Protein AF-A0A0D2GL26-F1 (afdb_monomer_lite)

Secondary structure (DSSP, 8-state):
-HHHHHT-GGGGGTS---HHHHHHHTT-HHHHHHHHHH-GGGGG-B-TT--BHHHHTTT-HHHHHHHHHTTGGGGTT---TTS--HHHHHHHH-HHHHHHHHHTT----HHHHHHHHHHHHHHT--HHHHHHHHHHHHHHHHHHHHHHHHHS-GGG-GGGG-TTS---TTHHHHHHHHHHTTPPPPGGGPPPSS---GGG-TT--HHHHHHHHTTT---TT---TTS--TTTSGGGSPSSHHHHHHHHHHHHTT--TTPBPPPP-TTT-S-TTTEE--TT-BHHHHHHHHHHHHHHHTTTGGG-TT-HHHHTTHHHHHHHHH---------TTSSSS--HHHHHT-SS-TTT-THHHHHHHHHHHHH-TTTHHHHHHHHHHHHHHHHTTPPP-STTT--GGGTTT---GGGSSSTT-EE-HHHHHHHHHHTHHHHHHHHHHHHHHHHHHS-TT----HHHHIIIIIHHHHHHHHHHHHHHHHHHHHHHHHTT------TT-GGGTTSSSTTTTTT----SSHHHHS--S--TTHHHHHHHHHHHHHHHHHHHHHHS-HHHHHHHHHHHHHHTT--S---HHHHHHHHHHHHHTT-

Organism: NCBI:txid1442368

Sequence (595 aa):
MVNKLVGCPQWYHVLENGPLGQAILRRNPEEAIRLLQQKPSIIGELNDWGHSLVHLSIDWPLGLVILLKYGASSLINVEDNNGARPMKLAMQLSEIAAMILIAAGSGLDDDALEDFMLCDRFKGGSQELFVVAVEGLVYRRKQLQQIAVSHLPLYKLSFAADALKVLDEQAVEVSTALEESGIRIPGALSTPKRQTTIYHSLRVRAGLAQKFFNNDFEDIDGRDYRGYTPLMGIYRWCSGPLTLQYAQWLYDRGASLLCQFPTCTNSNCEETDEHQRPTALRAIHTAAFMLGRTLFDFRWNVLDLNSTCATDCFELLSTIVSSNVSDGCSCACSSQGCIPVLNLLSNPSPVNGHHSSYWFLRWLDLYFPYDFPRLFLKVLRLYTFQSLGLTHTCCRNGCLRYAGRCHDPSQKPCPFSIPVDDEIQEIQDEERHLISLLETLMVEFTEQWLWPTSDWKVDEFMSKVWRPRLRQIRQERVQMFVGDQAQMRYMGVELHSDGEDSLTKDRDEDDRYAQYEPNTWEDFYWREQPPPNAAAENAARKIQSESDLREIRVFFTDVEVAEILKAAARENGIEDYDAWFSIIEKLDARQNEGV

Structure (mmCIF, N/CA/C/O backbone):
data_AF-A0A0D2GL26-F1
#
_entry.id   AF-A0A0D2GL26-F1
#
loop_
_atom_site.group_PDB
_atom_site.id
_atom_site.type_symbol
_atom_site.label_atom_id
_atom_site.label_alt_id
_atom_site.label_comp_id
_atom_site.label_asym_id
_atom_site.label_entity_id
_atom_site.label_seq_id
_atom_site.pdbx_PDB_ins_code
_atom_site.Cartn_x
_atom_site.Cartn_y
_atom_site.Cartn_z
_atom_site.occupancy
_atom_site.B_iso_or_equiv
_atom_site.auth_seq_id
_atom_site.auth_comp_id
_atom_site.auth_asym_id
_atom_site.auth_atom_id
_atom_site.pdbx_PDB_model_num
ATOM 1 N N . MET A 1 1 ? -26.740 4.331 -1.450 1.00 42.25 1 MET A N 1
ATOM 2 C CA . MET A 1 1 ? -28.132 4.669 -1.066 1.00 42.25 1 MET A CA 1
ATOM 3 C C . MET A 1 1 ? -28.300 4.729 0.452 1.00 42.25 1 MET A C 1
ATOM 5 O O . MET A 1 1 ? -28.944 5.655 0.914 1.00 42.25 1 MET A O 1
ATOM 9 N N . VAL A 1 2 ? -27.655 3.842 1.223 1.00 45.62 2 VAL A N 1
ATOM 10 C CA . VAL A 1 2 ? -27.684 3.829 2.704 1.00 45.62 2 VAL A CA 1
ATOM 11 C C . VAL A 1 2 ? -27.281 5.159 3.357 1.00 45.62 2 VAL A C 1
ATOM 13 O O . VAL A 1 2 ? -28.031 5.659 4.188 1.00 45.62 2 VAL A O 1
ATOM 16 N N . ASN A 1 3 ? -26.211 5.819 2.884 1.00 47.16 3 ASN A N 1
ATOM 17 C CA . ASN A 1 3 ? -25.856 7.179 3.338 1.00 47.16 3 ASN A CA 1
ATOM 18 C C . ASN A 1 3 ? -26.987 8.204 3.149 1.00 47.16 3 ASN A C 1
ATOM 20 O O . ASN A 1 3 ? -27.062 9.180 3.887 1.00 47.16 3 ASN A O 1
ATOM 24 N N . LYS A 1 4 ? -27.881 7.989 2.171 1.00 47.31 4 LYS A N 1
ATOM 25 C CA . LYS A 1 4 ? -29.088 8.807 2.015 1.00 47.31 4 LYS A CA 1
ATOM 26 C C . LYS A 1 4 ? -30.219 8.345 2.929 1.00 47.31 4 LYS A C 1
ATOM 28 O O . LYS A 1 4 ? -30.980 9.198 3.335 1.00 47.31 4 LYS A O 1
ATOM 33 N N . LEU A 1 5 ? -30.343 7.061 3.262 1.00 49.59 5 LEU A N 1
ATOM 34 C CA . LEU A 1 5 ? -31.443 6.536 4.083 1.00 49.59 5 LEU A CA 1
ATOM 35 C C . LEU A 1 5 ? -31.344 6.973 5.547 1.00 49.59 5 LEU A C 1
ATOM 37 O O . LEU A 1 5 ? -32.318 7.497 6.073 1.00 49.59 5 LEU A O 1
ATOM 41 N N . VAL A 1 6 ? -30.164 6.850 6.164 1.00 50.59 6 VAL A N 1
ATOM 42 C CA . VAL A 1 6 ? -29.927 7.337 7.540 1.00 50.59 6 VAL A CA 1
ATOM 43 C C . VAL A 1 6 ? -30.052 8.867 7.602 1.00 50.59 6 VAL A C 1
ATOM 45 O O . VAL A 1 6 ? -30.598 9.427 8.545 1.00 50.59 6 VAL A O 1
ATOM 48 N N . GLY A 1 7 ? -29.625 9.559 6.540 1.00 50.81 7 GLY A N 1
ATOM 49 C CA . GLY A 1 7 ? -29.777 11.010 6.413 1.00 50.81 7 GLY A CA 1
ATOM 50 C C . GLY A 1 7 ? -31.157 11.493 5.944 1.00 50.81 7 GLY A C 1
ATOM 51 O O . GLY A 1 7 ? -31.370 12.700 5.874 1.00 50.81 7 GLY A O 1
ATOM 52 N N . CYS A 1 8 ? -32.089 10.608 5.576 1.00 55.69 8 CYS A N 1
ATOM 53 C CA . CYS A 1 8 ? -33.402 10.988 5.047 1.00 55.69 8 CYS A CA 1
ATOM 54 C C . CYS A 1 8 ? -34.517 10.220 5.771 1.00 55.69 8 CYS A C 1
ATOM 56 O O . CYS A 1 8 ? -35.049 9.251 5.218 1.00 55.69 8 CYS A O 1
ATOM 58 N N . PRO A 1 9 ? -34.944 10.699 6.954 1.00 55.97 9 PRO A N 1
ATOM 59 C CA . PRO A 1 9 ? -36.014 10.093 7.744 1.00 55.97 9 PRO A CA 1
ATOM 60 C C . PRO A 1 9 ? -37.305 9.830 6.961 1.00 55.97 9 PRO A C 1
ATOM 62 O O . PRO A 1 9 ? -38.050 8.908 7.279 1.00 55.97 9 PRO A O 1
ATOM 65 N N . GLN A 1 10 ? -37.562 10.592 5.890 1.00 59.00 10 GLN A N 1
ATOM 66 C CA . GLN A 1 10 ? -38.716 10.377 5.015 1.00 59.00 10 GLN A CA 1
ATOM 67 C C . GLN A 1 10 ? -38.766 8.982 4.362 1.00 59.00 10 GLN A C 1
ATOM 69 O O . GLN A 1 10 ? -39.844 8.540 3.971 1.00 59.00 10 GLN A O 1
ATOM 74 N N . TRP A 1 11 ? -37.641 8.265 4.266 1.00 65.75 11 TRP A N 1
ATOM 75 C CA . TRP A 1 11 ? -37.613 6.902 3.726 1.00 65.75 11 TRP A CA 1
ATOM 76 C C . TRP A 1 11 ? -37.925 5.828 4.771 1.00 65.75 11 TRP A C 1
ATOM 78 O O . TRP A 1 11 ? -38.147 4.680 4.396 1.00 65.75 11 TRP A O 1
ATOM 88 N N . TYR A 1 12 ? -38.016 6.168 6.062 1.00 62.91 12 TYR A N 1
ATOM 89 C CA . TYR A 1 12 ? -38.348 5.194 7.110 1.00 62.91 12 TYR A CA 1
ATOM 90 C C . TYR A 1 12 ? -39.726 4.560 6.918 1.00 62.91 12 TYR A C 1
ATOM 92 O O . TYR A 1 12 ? -39.933 3.426 7.332 1.00 62.91 12 TYR A O 1
ATOM 100 N N . HIS A 1 13 ? -40.647 5.267 6.259 1.00 64.00 13 HIS A N 1
ATOM 101 C CA . HIS A 1 13 ? -41.970 4.753 5.898 1.00 64.00 13 HIS A CA 1
ATOM 102 C C . HIS A 1 13 ? -41.965 3.886 4.634 1.00 64.00 13 HIS A C 1
ATOM 104 O O . HIS A 1 13 ? -42.929 3.169 4.394 1.00 64.00 13 HIS A O 1
ATOM 110 N N . VAL A 1 14 ? -40.921 4.003 3.808 1.00 64.88 14 VAL A N 1
ATOM 111 C CA . VAL A 1 14 ? -40.764 3.228 2.567 1.00 64.88 14 VAL A CA 1
ATOM 112 C C . VAL A 1 14 ? -40.209 1.839 2.871 1.00 64.88 14 VAL A C 1
ATOM 114 O O . VAL A 1 14 ? -40.469 0.901 2.132 1.00 64.88 14 VAL A O 1
ATOM 117 N N . LEU A 1 15 ? -39.462 1.714 3.965 1.00 68.56 15 LEU A N 1
ATOM 118 C CA . LEU A 1 15 ? -38.978 0.444 4.471 1.00 68.56 15 LEU A CA 1
ATOM 119 C C . LEU A 1 15 ? -40.083 -0.316 5.203 1.00 68.56 15 LEU A C 1
ATOM 121 O O . LEU A 1 15 ? -40.599 0.184 6.207 1.00 68.56 15 LEU A O 1
ATOM 125 N N . GLU A 1 16 ? -40.376 -1.549 4.783 1.00 73.44 16 GLU A N 1
ATOM 126 C CA . GLU A 1 16 ? -41.123 -2.499 5.611 1.00 73.44 16 GLU A CA 1
ATOM 127 C C . GLU A 1 16 ? -40.273 -2.916 6.825 1.00 73.44 16 GLU A C 1
ATOM 129 O O . GLU A 1 16 ? -39.661 -3.977 6.861 1.00 73.44 16 GLU A O 1
ATOM 134 N N . ASN A 1 17 ? -40.207 -2.044 7.835 1.00 82.06 17 ASN A N 1
ATOM 135 C CA . ASN A 1 17 ? -39.669 -2.387 9.145 1.00 82.06 17 ASN A CA 1
ATOM 136 C C . ASN A 1 17 ? -40.826 -2.779 10.069 1.00 82.06 17 ASN A C 1
ATOM 138 O O . ASN A 1 17 ? -41.808 -2.040 10.234 1.00 82.06 17 ASN A O 1
ATOM 142 N N . GLY A 1 18 ? -40.673 -3.916 10.725 1.00 89.81 18 GLY A N 1
ATOM 143 C CA . GLY A 1 18 ? -41.473 -4.360 11.846 1.00 89.81 18 GLY A CA 1
ATOM 144 C C . GLY A 1 18 ? -41.349 -3.440 13.066 1.00 89.81 18 GLY A C 1
ATOM 145 O O . GLY A 1 18 ? -40.644 -2.423 13.063 1.00 89.81 18 GLY A O 1
ATOM 146 N N . PRO A 1 19 ? -42.080 -3.759 14.147 1.00 92.38 19 PRO A N 1
ATOM 147 C CA . PRO A 1 19 ? -42.244 -2.859 15.286 1.00 92.38 19 PRO A CA 1
ATOM 148 C C . PRO A 1 19 ? -40.918 -2.522 15.978 1.00 92.38 19 PRO A C 1
ATOM 150 O O . PRO A 1 19 ? -40.750 -1.391 16.433 1.00 92.38 19 PRO A O 1
ATOM 153 N N . LEU A 1 20 ? -39.966 -3.464 16.029 1.00 94.38 20 LEU A N 1
ATOM 154 C CA . LEU A 1 20 ? -38.659 -3.201 16.626 1.00 94.38 20 LEU A CA 1
ATOM 155 C C . LEU A 1 20 ? -37.812 -2.293 15.734 1.00 94.38 20 LEU A C 1
ATOM 157 O O . LEU A 1 20 ? -37.285 -1.305 16.235 1.00 94.38 20 LEU A O 1
ATOM 161 N N . GLY A 1 21 ? -37.747 -2.548 14.424 1.00 92.69 21 GLY A N 1
ATOM 162 C CA . GLY A 1 21 ? -37.055 -1.653 13.493 1.00 92.69 21 GLY A CA 1
ATOM 163 C C . GLY A 1 21 ? -37.595 -0.220 13.560 1.00 92.69 21 GLY A C 1
ATOM 164 O O . GLY A 1 21 ? -36.824 0.734 13.600 1.00 92.69 21 GLY A O 1
ATOM 165 N N . GLN A 1 22 ? -38.914 -0.047 13.699 1.00 91.44 22 GLN A N 1
ATOM 166 C CA . GLN A 1 22 ? -39.513 1.277 13.909 1.00 91.44 22 GLN A CA 1
ATOM 167 C C . GLN A 1 22 ? -39.118 1.920 15.245 1.00 91.44 22 GLN A C 1
ATOM 169 O O . GLN A 1 22 ? -38.914 3.132 15.290 1.00 91.44 22 GLN A O 1
ATOM 174 N N . ALA A 1 23 ? -39.022 1.147 16.331 1.00 94.12 23 ALA A N 1
ATOM 175 C CA . ALA A 1 23 ? -38.566 1.656 17.625 1.00 94.12 23 ALA A CA 1
ATOM 176 C C . ALA A 1 23 ? -37.093 2.098 17.575 1.00 94.12 23 ALA A C 1
ATOM 178 O O . ALA A 1 23 ? -36.767 3.166 18.096 1.00 94.12 23 ALA A O 1
ATOM 179 N N . ILE A 1 24 ? -36.242 1.331 16.880 1.00 94.25 24 ILE A N 1
ATOM 180 C CA . ILE A 1 24 ? -34.835 1.669 16.628 1.00 94.25 24 ILE A CA 1
ATOM 181 C C . ILE A 1 24 ? -34.717 2.975 15.836 1.00 94.25 24 ILE A C 1
ATOM 183 O O . ILE A 1 24 ? -34.053 3.906 16.281 1.00 94.25 24 ILE A O 1
ATOM 187 N N . LEU A 1 25 ? -35.434 3.099 14.716 1.00 91.12 25 LEU A N 1
ATOM 188 C CA . LEU A 1 25 ? -35.399 4.307 13.879 1.00 91.12 25 LEU A CA 1
ATOM 189 C C . LEU A 1 25 ? -35.959 5.552 14.584 1.00 91.12 25 LEU A C 1
ATOM 191 O O . LEU A 1 25 ? -35.587 6.677 14.257 1.00 91.12 25 LEU A O 1
ATOM 195 N N . ARG A 1 26 ? -36.853 5.364 15.561 1.00 93.06 26 ARG A N 1
ATOM 196 C CA . ARG A 1 26 ? -37.366 6.437 16.429 1.00 93.06 26 ARG A CA 1
ATOM 197 C C . ARG A 1 26 ? -36.459 6.737 17.625 1.00 93.06 26 ARG A C 1
ATOM 199 O O . ARG A 1 26 ? -36.793 7.647 18.378 1.00 93.06 26 ARG A O 1
ATOM 206 N N . ARG A 1 27 ? -35.365 5.986 17.810 1.00 94.94 27 ARG A N 1
ATOM 207 C CA . ARG A 1 27 ? -34.438 6.083 18.948 1.00 94.94 27 ARG A CA 1
ATOM 208 C C . ARG A 1 27 ? -35.163 6.046 20.297 1.00 94.94 27 ARG A C 1
ATOM 210 O O . ARG A 1 27 ? -34.939 6.888 21.159 1.00 94.94 27 ARG A O 1
ATOM 217 N N . ASN A 1 28 ? -36.098 5.104 20.451 1.00 96.25 28 ASN A N 1
ATOM 218 C CA . ASN A 1 28 ? -36.867 4.925 21.686 1.00 96.25 28 ASN A CA 1
ATOM 219 C C . ASN A 1 28 ? -36.341 3.699 22.459 1.00 96.25 28 ASN A C 1
ATOM 221 O O . ASN A 1 28 ? -36.724 2.568 22.130 1.00 96.25 28 ASN A O 1
ATOM 225 N N . PRO A 1 29 ? -35.451 3.894 23.450 1.00 97.06 29 PRO A N 1
ATOM 226 C CA . PRO A 1 29 ? -34.808 2.790 24.153 1.00 97.06 29 PRO A CA 1
ATOM 227 C C . PRO A 1 29 ? -35.799 1.978 24.989 1.00 97.06 29 PRO A C 1
ATOM 229 O O . PRO A 1 29 ? -35.725 0.749 24.978 1.00 97.06 29 PRO A O 1
ATOM 232 N N . GLU A 1 30 ? -36.765 2.613 25.657 1.00 97.38 30 GLU A N 1
ATOM 233 C CA . GLU A 1 30 ? -37.755 1.915 26.482 1.00 97.38 30 GLU A CA 1
ATOM 234 C C . GLU A 1 30 ? -38.644 0.997 25.643 1.00 97.38 30 GLU A C 1
ATOM 236 O O . GLU A 1 30 ? -38.887 -0.151 26.020 1.00 97.38 30 GLU A O 1
ATOM 241 N N . GLU A 1 31 ? -39.108 1.477 24.488 1.00 97.25 31 GLU A N 1
ATOM 242 C CA . GLU A 1 31 ? -39.944 0.693 23.582 1.00 97.25 31 GLU A CA 1
ATOM 243 C C . GLU A 1 31 ? -39.157 -0.455 22.946 1.00 97.25 31 GLU A C 1
ATOM 245 O O . GLU A 1 31 ? -39.657 -1.581 22.891 1.00 97.25 31 GLU A O 1
ATOM 250 N N . ALA A 1 32 ? -37.914 -0.209 22.520 1.00 96.62 32 ALA A N 1
ATOM 251 C CA . ALA A 1 32 ? -37.044 -1.255 21.991 1.00 96.62 32 ALA A CA 1
ATOM 252 C C . ALA A 1 32 ? -36.803 -2.359 23.036 1.00 96.62 32 ALA A C 1
ATOM 254 O O . ALA A 1 32 ? -36.997 -3.541 22.745 1.00 96.62 32 ALA A O 1
ATOM 255 N N . ILE A 1 33 ? -36.470 -1.976 24.274 1.00 97.69 33 ILE A N 1
ATOM 256 C CA . ILE A 1 33 ? -36.286 -2.899 25.402 1.00 97.69 33 ILE A CA 1
ATOM 257 C C . ILE A 1 33 ? -37.571 -3.685 25.676 1.00 97.69 33 ILE A C 1
ATOM 259 O O . ILE A 1 33 ? -37.528 -4.910 25.794 1.00 97.69 33 ILE A O 1
ATOM 263 N N . ARG A 1 34 ? -38.724 -3.010 25.740 1.00 97.81 34 ARG A N 1
ATOM 264 C CA . ARG A 1 34 ? -40.022 -3.650 25.985 1.00 97.81 34 ARG A CA 1
ATOM 265 C C . ARG A 1 34 ? -40.340 -4.694 24.915 1.00 97.81 34 ARG A C 1
ATOM 267 O O . ARG A 1 34 ? -40.776 -5.795 25.250 1.00 97.81 34 ARG A O 1
ATOM 274 N N . LEU A 1 35 ? -40.128 -4.367 23.641 1.00 97.31 35 LEU A N 1
ATOM 275 C CA . LEU A 1 35 ? -40.369 -5.280 22.521 1.00 97.31 35 LEU A CA 1
ATOM 276 C C . LEU A 1 35 ? -39.427 -6.491 22.563 1.00 97.31 35 LEU A C 1
ATOM 278 O O . LEU A 1 35 ? -39.894 -7.621 22.417 1.00 97.31 35 LEU A O 1
ATOM 282 N N . LEU A 1 36 ? -38.136 -6.274 22.830 1.00 96.81 36 LEU A N 1
ATOM 283 C CA . LEU A 1 36 ? -37.136 -7.340 22.951 1.00 96.81 36 LEU A CA 1
ATOM 284 C C . LEU A 1 36 ? -37.416 -8.271 24.137 1.00 96.81 36 LEU A C 1
ATOM 286 O O . LEU A 1 36 ? -37.296 -9.484 23.998 1.00 96.81 36 LEU A O 1
ATOM 290 N N . GLN A 1 37 ? -37.860 -7.736 25.276 1.00 96.56 37 GLN A N 1
ATOM 291 C CA . GLN A 1 37 ? -38.263 -8.539 26.436 1.00 96.56 37 GLN A CA 1
ATOM 292 C C . GLN A 1 37 ? -39.526 -9.365 26.167 1.00 96.56 37 GLN A C 1
ATOM 294 O O . GLN A 1 37 ? -39.623 -10.509 26.607 1.00 96.56 37 GLN A O 1
ATOM 299 N N . GLN A 1 38 ? -40.503 -8.797 25.455 1.00 96.38 38 GLN A N 1
ATOM 300 C CA . GLN A 1 38 ? -41.753 -9.492 25.140 1.00 96.38 38 GLN A CA 1
ATOM 301 C C . GLN A 1 38 ? -41.574 -10.567 24.070 1.00 96.38 38 GLN A C 1
ATOM 303 O O . GLN A 1 38 ? -42.213 -11.618 24.140 1.00 96.38 38 GLN A O 1
ATOM 308 N N . LYS A 1 39 ? -40.746 -10.301 23.057 1.00 94.69 39 LYS A N 1
ATOM 309 C CA . LYS A 1 39 ? -40.565 -11.203 21.921 1.00 94.69 39 LYS A CA 1
ATOM 310 C C . LYS A 1 39 ? -39.116 -11.168 21.417 1.00 94.69 39 LYS A C 1
ATOM 312 O O . LYS A 1 39 ? -38.869 -10.594 20.361 1.00 94.69 39 LYS A O 1
ATOM 317 N N . PRO A 1 40 ? -38.172 -11.850 22.091 1.00 93.69 40 PRO A N 1
ATOM 318 C CA . PRO A 1 40 ? -36.756 -11.845 21.706 1.00 93.69 40 PRO A CA 1
ATOM 319 C C . PRO A 1 40 ? -36.493 -12.283 20.256 1.00 93.69 40 PRO A C 1
ATOM 321 O O . PRO A 1 40 ? -35.559 -11.811 19.620 1.00 93.69 40 PRO A O 1
ATOM 324 N N . SER A 1 41 ? -37.349 -13.143 19.690 1.00 92.75 41 SER A N 1
ATOM 325 C CA . SER A 1 41 ? -37.202 -13.646 18.318 1.00 92.75 41 SER A CA 1
ATOM 326 C C . SER A 1 41 ? -37.333 -12.583 17.223 1.00 92.75 41 SER A C 1
ATOM 328 O O . SER A 1 41 ? -36.941 -12.850 16.091 1.00 92.75 41 SER A O 1
ATOM 330 N N . ILE A 1 42 ? -37.848 -11.385 17.528 1.00 94.50 42 ILE A N 1
ATOM 331 C CA . ILE A 1 42 ? -37.905 -10.276 16.557 1.00 94.50 42 ILE A CA 1
ATOM 332 C C . ILE A 1 42 ? -36.525 -9.690 16.241 1.00 94.50 42 ILE A C 1
ATOM 334 O O . ILE A 1 42 ? -36.405 -8.900 15.315 1.00 94.50 42 ILE A O 1
ATOM 338 N N . ILE A 1 43 ? -35.486 -10.053 16.998 1.00 95.12 43 ILE A N 1
ATOM 339 C CA . ILE A 1 43 ? -34.147 -9.493 16.816 1.00 95.12 43 ILE A CA 1
ATOM 340 C C . ILE A 1 43 ? -33.538 -9.833 15.449 1.00 95.12 43 ILE A C 1
ATOM 342 O O . ILE A 1 43 ? -32.779 -9.040 14.906 1.00 95.12 43 ILE A O 1
ATOM 346 N N . GLY A 1 44 ? -33.908 -10.980 14.871 1.00 93.00 44 GLY A N 1
ATOM 347 C CA . GLY A 1 44 ? -33.432 -11.445 13.564 1.00 93.00 44 GLY A CA 1
ATOM 348 C C . GLY A 1 44 ? -34.164 -10.841 12.363 1.00 93.00 44 GLY A C 1
ATOM 349 O O . GLY A 1 44 ? -34.094 -11.403 11.275 1.00 93.00 44 GLY A O 1
ATOM 350 N N . GLU A 1 45 ? -34.918 -9.757 12.553 1.00 90.81 45 GLU A N 1
ATOM 351 C CA . GLU A 1 45 ? -35.636 -9.084 11.474 1.00 90.81 45 GLU A CA 1
ATOM 352 C C . GLU A 1 45 ? -34.663 -8.449 10.466 1.00 90.81 45 GLU A C 1
ATOM 354 O O . GLU A 1 45 ? -33.711 -7.759 10.846 1.00 90.81 45 GLU A O 1
ATOM 359 N N . LEU A 1 46 ? -34.931 -8.680 9.179 1.00 92.44 46 LEU A N 1
ATOM 360 C CA . LEU A 1 46 ? -34.278 -8.021 8.051 1.00 92.44 46 LEU A CA 1
ATOM 361 C C . LEU A 1 46 ? -35.345 -7.265 7.257 1.00 92.44 46 LEU A C 1
ATOM 363 O O . LEU A 1 46 ? -36.440 -7.793 7.060 1.00 92.44 46 LEU A O 1
ATOM 367 N N . ASN A 1 47 ? -35.026 -6.063 6.782 1.00 90.88 47 ASN A N 1
ATOM 368 C CA . ASN A 1 47 ? -35.910 -5.337 5.864 1.00 90.88 47 ASN A CA 1
ATOM 369 C C . ASN A 1 47 ? -35.686 -5.740 4.394 1.00 90.88 47 ASN A C 1
ATOM 371 O O . ASN A 1 47 ? -34.834 -6.575 4.087 1.00 90.88 47 ASN A O 1
ATOM 375 N N . ASP A 1 48 ? -36.404 -5.094 3.472 1.00 88.88 48 ASP A N 1
ATOM 376 C CA . ASP A 1 48 ? -36.351 -5.369 2.024 1.00 88.88 48 ASP A CA 1
ATOM 377 C C . ASP A 1 48 ? -34.961 -5.212 1.383 1.00 88.88 48 ASP A C 1
ATOM 379 O O . ASP A 1 48 ? -34.706 -5.714 0.286 1.00 88.88 48 ASP A O 1
ATOM 383 N N . TRP A 1 49 ? -34.039 -4.518 2.053 1.00 88.56 49 TRP A N 1
ATOM 384 C CA . TRP A 1 49 ? -32.655 -4.354 1.604 1.00 88.56 49 TRP A CA 1
ATOM 385 C C . TRP A 1 49 ? -31.680 -5.310 2.291 1.00 88.56 49 TRP A C 1
ATOM 387 O O . TRP A 1 49 ? -30.475 -5.191 2.089 1.00 88.56 49 TRP A O 1
ATOM 397 N N . GLY A 1 50 ? -32.177 -6.261 3.083 1.00 92.38 50 GLY A N 1
ATOM 398 C CA . GLY A 1 50 ? -31.348 -7.197 3.837 1.00 92.38 50 GLY A CA 1
ATOM 399 C C . GLY A 1 50 ? -30.670 -6.557 5.049 1.00 92.38 50 GLY A C 1
ATOM 400 O O . GLY A 1 50 ? -29.822 -7.183 5.677 1.00 92.38 50 GLY A O 1
ATOM 401 N N . HIS A 1 51 ? -31.027 -5.320 5.413 1.00 93.06 51 HIS A N 1
ATOM 402 C CA . HIS A 1 51 ? -30.450 -4.684 6.590 1.00 93.06 51 HIS A CA 1
ATOM 403 C C . HIS A 1 51 ? -30.995 -5.342 7.855 1.00 93.06 51 HIS A C 1
ATOM 405 O O . HIS A 1 51 ? -32.203 -5.340 8.095 1.00 93.06 51 HIS A O 1
ATOM 411 N N . SER A 1 52 ? -30.086 -5.832 8.692 1.00 95.19 52 SER A N 1
ATOM 412 C CA . SER A 1 52 ? -30.400 -6.223 10.066 1.00 95.19 52 SER A CA 1
ATOM 413 C C . SER A 1 52 ? -30.647 -5.008 10.959 1.00 95.19 52 SER A C 1
ATOM 415 O O . SER A 1 52 ? -30.244 -3.885 10.648 1.00 95.19 52 SER A O 1
ATOM 417 N N . LEU A 1 53 ? -31.233 -5.233 12.136 1.00 95.94 53 LEU A N 1
ATOM 418 C CA . LEU A 1 53 ? -31.387 -4.184 13.150 1.00 95.94 53 LEU A CA 1
ATOM 419 C C . LEU A 1 53 ? -30.048 -3.546 13.566 1.00 95.94 53 LEU A C 1
ATOM 421 O O . LEU A 1 53 ? -30.024 -2.377 13.951 1.00 95.94 53 LEU A O 1
ATOM 425 N N . VAL A 1 54 ? -28.932 -4.274 13.434 1.00 96.75 54 VAL A N 1
ATOM 426 C CA . VAL A 1 54 ? -27.580 -3.743 13.672 1.00 96.75 54 VAL A CA 1
ATOM 427 C C . VAL A 1 54 ? -27.233 -2.671 12.635 1.00 96.75 54 VAL A C 1
ATOM 429 O O . VAL A 1 54 ? -26.779 -1.599 13.018 1.00 96.75 54 VAL A O 1
ATOM 432 N N . HIS A 1 55 ? -27.524 -2.899 11.347 1.00 95.06 55 HIS A N 1
ATOM 433 C CA . HIS A 1 55 ? -27.344 -1.885 10.295 1.00 95.06 55 HIS A CA 1
ATOM 434 C C . HIS A 1 55 ? -28.189 -0.632 10.552 1.00 95.06 55 HIS A C 1
ATOM 436 O O . HIS A 1 55 ? -27.738 0.483 10.305 1.00 95.06 55 HIS A O 1
ATOM 442 N N . LEU A 1 56 ? -29.413 -0.813 11.055 1.00 93.62 56 LEU A N 1
ATOM 443 C CA . LEU A 1 56 ? -30.332 0.290 11.348 1.00 93.62 56 LEU A CA 1
ATOM 444 C C . LEU A 1 56 ? -29.960 1.083 12.609 1.00 93.62 56 LEU A C 1
ATOM 446 O O . LEU A 1 56 ? -30.483 2.175 12.791 1.00 93.62 56 LEU A O 1
ATOM 450 N N . SER A 1 57 ? -29.084 0.550 13.466 1.00 95.88 57 SER A N 1
ATOM 451 C CA . SER A 1 57 ? -28.684 1.183 14.735 1.00 95.88 57 SER A CA 1
ATOM 452 C C . SER A 1 57 ? -27.328 1.880 14.663 1.00 95.88 57 SER A C 1
ATOM 454 O O . SER A 1 57 ? -26.818 2.348 15.677 1.00 95.88 57 SER A O 1
ATOM 456 N N . ILE A 1 58 ? -26.704 1.924 13.487 1.00 94.88 58 ILE A N 1
ATOM 457 C CA . ILE A 1 58 ? -25.334 2.414 13.333 1.00 94.88 58 ILE A CA 1
ATOM 458 C C . ILE A 1 58 ? -25.173 3.883 13.732 1.00 94.88 58 ILE A C 1
ATOM 460 O O . ILE A 1 58 ? -24.140 4.265 14.267 1.00 94.88 58 ILE A O 1
ATOM 464 N N . ASP A 1 59 ? -26.176 4.718 13.496 1.00 92.19 59 ASP A N 1
ATOM 465 C CA . ASP A 1 59 ? -26.176 6.126 13.896 1.00 92.19 59 ASP A CA 1
ATOM 466 C C . ASP A 1 59 ? -26.720 6.350 15.318 1.00 92.19 59 ASP A C 1
ATOM 468 O O . ASP A 1 59 ? -26.849 7.498 15.752 1.00 92.19 59 ASP A O 1
ATOM 472 N N . TRP A 1 60 ? -27.045 5.270 16.037 1.00 95.81 60 TRP A N 1
ATOM 473 C CA . TRP A 1 60 ? -27.562 5.283 17.401 1.00 95.81 60 TRP A CA 1
ATOM 474 C C . TRP A 1 60 ? -26.842 4.243 18.283 1.00 95.81 60 TRP A C 1
ATOM 476 O O . TRP A 1 60 ? -27.365 3.152 18.535 1.00 95.81 60 TRP A O 1
ATOM 486 N N . PRO A 1 61 ? -25.640 4.574 18.796 1.00 97.25 61 PRO A N 1
ATOM 487 C CA . PRO A 1 61 ? -24.817 3.653 19.583 1.00 97.25 61 PRO A CA 1
ATOM 488 C C . PRO A 1 61 ? -25.513 3.014 20.792 1.00 97.25 61 PRO A C 1
ATOM 490 O O . PRO A 1 61 ? -25.294 1.834 21.061 1.00 97.25 61 PRO A O 1
ATOM 493 N N . LEU A 1 62 ? -26.399 3.736 21.491 1.00 98.06 62 LEU A N 1
ATOM 494 C CA . LEU A 1 62 ? -27.215 3.150 22.561 1.00 98.06 62 LEU A CA 1
ATOM 495 C C . LEU A 1 62 ? -28.124 2.031 22.031 1.00 98.06 62 LEU A C 1
ATOM 497 O O . LEU A 1 62 ? -28.190 0.959 22.633 1.00 98.06 62 LEU A O 1
ATOM 501 N N . GLY A 1 63 ? -28.788 2.247 20.894 1.00 97.81 63 GLY A N 1
ATOM 502 C CA . GLY A 1 63 ? -29.593 1.223 20.228 1.00 97.81 63 GLY A CA 1
ATOM 503 C C . GLY A 1 63 ? -28.785 -0.026 19.905 1.00 97.81 63 GLY A C 1
ATOM 504 O O . GLY A 1 63 ? -29.240 -1.141 20.154 1.00 97.81 63 GLY A O 1
ATOM 505 N N . LEU A 1 64 ? -27.548 0.160 19.440 1.00 97.88 64 LEU A N 1
ATOM 506 C CA . LEU A 1 64 ? -26.623 -0.937 19.188 1.00 97.88 64 LEU A CA 1
ATOM 507 C C . LEU A 1 64 ? -26.296 -1.721 20.473 1.00 97.88 64 LEU A C 1
ATOM 509 O O . LEU A 1 64 ? -26.415 -2.944 20.474 1.00 97.88 64 LEU A O 1
ATOM 513 N N . VAL A 1 65 ? -25.969 -1.048 21.584 1.00 98.38 65 VAL A N 1
ATOM 514 C CA . VAL A 1 65 ? -25.726 -1.709 22.887 1.00 98.38 65 VAL A CA 1
ATOM 515 C C . VAL A 1 65 ? -26.963 -2.470 23.374 1.00 98.38 65 VAL A C 1
ATOM 517 O O . VAL A 1 65 ? -26.842 -3.606 23.838 1.00 98.38 65 VAL A O 1
ATOM 520 N N . ILE A 1 66 ? -28.158 -1.885 23.235 1.00 98.31 66 ILE A N 1
ATOM 521 C CA . ILE A 1 66 ? -29.424 -2.551 23.575 1.00 98.31 66 ILE A CA 1
ATOM 522 C C . ILE A 1 66 ? -29.570 -3.832 22.752 1.00 98.31 66 ILE A C 1
ATOM 524 O O . ILE A 1 66 ? -29.794 -4.897 23.322 1.00 98.31 66 ILE A O 1
ATOM 528 N N . LEU A 1 67 ? -29.410 -3.765 21.430 1.00 98.19 67 LEU A N 1
ATOM 529 C CA . LEU A 1 67 ? -29.526 -4.943 20.570 1.00 98.19 67 LEU A CA 1
ATOM 530 C C . LEU A 1 67 ? -28.525 -6.037 20.960 1.00 98.19 67 LEU A C 1
ATOM 532 O O . LEU A 1 67 ? -28.910 -7.201 21.074 1.00 98.19 67 LEU A O 1
ATOM 536 N N . LEU A 1 68 ? -27.267 -5.681 21.229 1.00 98.06 68 LEU A N 1
ATOM 537 C CA . LEU A 1 68 ? -26.249 -6.641 21.665 1.00 98.06 68 LEU A CA 1
ATOM 538 C C . LEU A 1 68 ? -26.622 -7.307 22.997 1.00 98.06 68 LEU A C 1
ATOM 540 O O . LEU A 1 68 ? -26.553 -8.530 23.103 1.00 98.06 68 LEU A O 1
ATOM 544 N N . LYS A 1 69 ? -27.131 -6.541 23.973 1.00 97.56 69 LYS A N 1
ATOM 545 C CA . LYS A 1 69 ? -27.615 -7.076 25.261 1.00 97.56 69 LYS A CA 1
ATOM 546 C C . LYS A 1 69 ? -28.705 -8.139 25.097 1.00 97.56 69 LYS A C 1
ATOM 548 O O . LYS A 1 69 ? -28.786 -9.057 25.910 1.00 97.56 69 LYS A O 1
ATOM 553 N N . TYR A 1 70 ? -29.550 -8.009 24.075 1.00 97.19 70 TYR A N 1
ATOM 554 C CA . TYR A 1 70 ? -30.669 -8.921 23.818 1.00 97.19 70 TYR A CA 1
ATOM 555 C C . TYR A 1 70 ? -30.372 -9.985 22.745 1.00 97.19 70 TYR A C 1
ATOM 557 O O . TYR A 1 70 ? -31.299 -10.657 22.295 1.00 97.19 70 TYR A O 1
ATOM 565 N N . GLY A 1 71 ? -29.099 -10.192 22.376 1.00 95.25 71 GLY A N 1
ATOM 566 C CA . GLY A 1 71 ? -28.665 -11.326 21.547 1.00 95.25 71 GLY A CA 1
ATOM 567 C C . GLY A 1 71 ? -28.458 -11.021 20.061 1.00 95.25 71 GLY A C 1
ATOM 568 O O . GLY A 1 71 ? -28.503 -11.933 19.239 1.00 95.25 71 GLY A O 1
ATOM 569 N N . ALA A 1 72 ? -28.237 -9.757 19.684 1.00 96.75 72 ALA A N 1
ATOM 570 C CA . ALA A 1 72 ? -27.940 -9.396 18.294 1.00 96.75 72 ALA A CA 1
ATOM 571 C C . ALA A 1 72 ? -26.487 -9.685 17.872 1.00 96.75 72 ALA A C 1
ATOM 573 O O . ALA A 1 72 ? -26.108 -9.309 16.763 1.00 96.75 72 ALA A O 1
ATOM 574 N N . SER A 1 73 ? -25.651 -10.316 18.706 1.00 96.25 73 SER A N 1
ATOM 575 C CA . SER A 1 73 ? -24.225 -10.511 18.396 1.00 96.25 73 SER A CA 1
ATOM 576 C C . SER A 1 73 ? -24.011 -11.309 17.107 1.00 96.25 73 SER A C 1
ATOM 578 O O . SER A 1 73 ? -23.121 -10.982 16.326 1.00 96.25 73 SER A O 1
ATOM 580 N N . SER A 1 74 ? -24.872 -12.295 16.837 1.00 94.00 74 SER A N 1
ATOM 581 C CA . SER A 1 74 ? -24.877 -13.070 15.586 1.00 94.00 74 SER A CA 1
ATOM 582 C C . SER A 1 74 ? -25.162 -12.239 14.323 1.00 94.00 74 SER A C 1
ATOM 584 O O . SER A 1 74 ? -24.883 -12.691 13.213 1.00 94.00 74 SER A O 1
ATOM 586 N N . LEU A 1 75 ? -25.683 -11.014 14.468 1.00 95.44 75 LEU A N 1
ATOM 587 C CA . LEU A 1 75 ? -26.046 -10.120 13.364 1.00 95.44 75 LEU A CA 1
ATOM 588 C C . LEU A 1 75 ? -24.947 -9.108 13.004 1.00 95.44 75 LEU A C 1
ATOM 590 O O . LEU A 1 75 ? -25.096 -8.384 12.019 1.00 95.44 75 LEU A O 1
ATOM 594 N N . ILE A 1 76 ? -23.856 -9.045 13.777 1.00 94.75 76 ILE A N 1
ATOM 595 C CA . ILE A 1 76 ? -22.764 -8.068 13.602 1.00 94.75 76 ILE A CA 1
ATOM 596 C C . ILE A 1 76 ? -22.055 -8.222 12.253 1.00 94.75 76 ILE A C 1
ATOM 598 O O . ILE A 1 76 ? -21.622 -7.233 11.669 1.00 94.75 76 ILE A O 1
ATOM 602 N N . ASN A 1 77 ? -21.937 -9.456 11.762 1.00 92.12 77 ASN A N 1
ATOM 603 C CA . ASN A 1 77 ? -21.227 -9.781 10.524 1.00 92.12 77 ASN A CA 1
ATOM 604 C C . ASN A 1 77 ? -22.177 -10.136 9.365 1.00 92.12 77 ASN A C 1
ATOM 606 O O . ASN A 1 77 ? -21.722 -10.620 8.332 1.00 92.12 77 ASN A O 1
ATOM 610 N N . VAL A 1 78 ? -23.489 -9.924 9.531 1.00 91.81 78 VAL A N 1
ATOM 611 C CA . VAL A 1 78 ? -24.473 -10.144 8.462 1.00 91.81 78 VAL A CA 1
ATOM 612 C C . VAL A 1 78 ? -24.276 -9.087 7.383 1.00 91.81 78 VAL A C 1
ATOM 614 O O . VAL A 1 78 ? -24.127 -7.912 7.695 1.00 91.81 78 VAL A O 1
ATOM 617 N N . GLU A 1 79 ? -24.270 -9.507 6.125 1.00 92.38 79 GLU A N 1
ATOM 618 C CA . GLU A 1 79 ? -24.199 -8.615 4.969 1.00 92.38 79 GLU A CA 1
ATOM 619 C C . GLU A 1 79 ? -25.611 -8.241 4.501 1.00 92.38 79 GLU A C 1
ATOM 621 O O . GLU A 1 79 ? -26.518 -9.075 4.520 1.00 92.38 79 GLU A O 1
ATOM 626 N N . ASP A 1 80 ? -25.797 -6.985 4.094 1.00 92.50 80 ASP A N 1
ATOM 627 C CA . ASP A 1 80 ? -27.011 -6.535 3.413 1.00 92.50 80 ASP A CA 1
ATOM 628 C C . ASP A 1 80 ? -27.096 -7.091 1.974 1.00 92.50 80 ASP A C 1
ATOM 630 O O . ASP A 1 80 ? -26.197 -7.779 1.482 1.00 92.50 80 ASP A O 1
ATOM 634 N N . ASN A 1 81 ? -28.159 -6.749 1.238 1.00 92.94 81 ASN A N 1
ATOM 635 C CA . ASN A 1 81 ? -28.321 -7.182 -0.158 1.00 92.94 81 ASN A CA 1
ATOM 636 C C . ASN A 1 81 ? -27.245 -6.620 -1.114 1.00 92.94 81 ASN A C 1
ATOM 638 O O . ASN A 1 81 ? -27.178 -7.041 -2.268 1.00 92.94 81 ASN A O 1
ATOM 642 N N . ASN A 1 82 ? -26.419 -5.670 -0.664 1.00 89.25 82 ASN A N 1
ATOM 643 C CA . ASN A 1 82 ? -25.288 -5.114 -1.406 1.00 89.25 82 ASN A CA 1
ATOM 644 C C . ASN A 1 82 ? -23.935 -5.697 -0.955 1.00 89.25 82 ASN A C 1
ATOM 646 O O . ASN A 1 82 ? -22.900 -5.237 -1.442 1.00 89.25 82 ASN A O 1
ATOM 650 N N . GLY A 1 83 ? -23.915 -6.664 -0.030 1.00 89.00 83 GLY A N 1
ATOM 651 C CA . GLY A 1 83 ? -22.685 -7.223 0.537 1.00 89.00 83 GLY A CA 1
ATOM 652 C C . GLY A 1 83 ? -22.024 -6.338 1.601 1.00 89.00 83 GLY A C 1
ATOM 653 O O . GLY A 1 83 ? -20.878 -6.575 1.976 1.00 89.00 83 GLY A O 1
ATOM 654 N N . ALA A 1 84 ? -22.686 -5.278 2.072 1.00 87.38 84 ALA A N 1
ATOM 655 C CA . ALA A 1 84 ? -22.141 -4.388 3.090 1.00 87.38 84 ALA A CA 1
ATOM 656 C C . ALA A 1 84 ? -22.451 -4.916 4.493 1.00 87.38 84 ALA A C 1
ATOM 658 O O . ALA A 1 84 ? -23.590 -5.252 4.796 1.00 87.38 84 ALA A O 1
ATOM 659 N N . ARG A 1 85 ? -21.439 -4.935 5.365 1.00 91.25 85 ARG A N 1
ATOM 660 C CA . ARG A 1 85 ? -21.591 -5.240 6.796 1.00 91.25 85 ARG A CA 1
ATOM 661 C C . ARG A 1 85 ? -21.875 -3.977 7.619 1.00 91.25 85 ARG A C 1
ATOM 663 O O . ARG A 1 85 ? -21.466 -2.885 7.206 1.00 91.25 85 ARG A O 1
ATOM 670 N N . PRO A 1 86 ? -22.432 -4.104 8.839 1.00 93.69 86 PRO A N 1
ATOM 671 C CA . PRO A 1 86 ? -22.645 -2.982 9.751 1.00 93.69 86 PRO A CA 1
ATOM 672 C C . PRO A 1 86 ? -21.386 -2.143 10.005 1.00 93.69 86 PRO A C 1
ATOM 674 O O . PRO A 1 86 ? -21.469 -0.916 10.036 1.00 93.69 86 PRO A O 1
ATOM 677 N N . MET A 1 87 ? -20.209 -2.778 10.102 1.00 92.50 87 MET A N 1
ATOM 678 C CA . MET A 1 87 ? -18.926 -2.085 10.290 1.00 92.50 87 MET A CA 1
ATOM 679 C C . MET A 1 87 ? -18.673 -1.032 9.209 1.00 92.50 87 MET A C 1
ATOM 681 O O . MET A 1 87 ? -18.371 0.116 9.523 1.00 92.50 87 MET A O 1
ATOM 685 N N . LYS A 1 88 ? -18.875 -1.386 7.936 1.00 87.75 88 LYS A N 1
ATOM 686 C CA . LYS A 1 88 ? -18.658 -0.486 6.794 1.00 87.75 88 LYS A CA 1
ATOM 687 C C . LYS A 1 88 ? -19.494 0.790 6.894 1.00 87.75 88 LYS A C 1
ATOM 689 O O . LYS A 1 88 ? -19.023 1.878 6.570 1.00 87.75 88 LYS A O 1
ATOM 694 N N . LEU A 1 89 ? -20.732 0.664 7.373 1.00 87.75 89 LEU A N 1
ATOM 695 C CA . LEU A 1 89 ? -21.613 1.806 7.611 1.00 87.75 89 LEU A CA 1
ATOM 696 C C . LEU A 1 89 ? -21.170 2.613 8.836 1.00 87.75 89 LEU A C 1
ATOM 698 O O . LEU A 1 89 ? -21.159 3.844 8.784 1.00 87.75 89 LEU A O 1
ATOM 702 N N . ALA A 1 90 ? -20.767 1.940 9.915 1.00 91.50 90 ALA A N 1
ATOM 703 C CA . ALA A 1 90 ? -20.328 2.584 11.151 1.00 91.50 90 ALA A CA 1
ATOM 704 C C . ALA A 1 90 ? -19.142 3.510 10.927 1.00 91.50 90 ALA A C 1
ATOM 706 O O . ALA A 1 90 ? -19.181 4.671 11.331 1.00 91.50 90 ALA A O 1
ATOM 707 N N . MET A 1 91 ? -18.168 3.057 10.144 1.00 86.25 91 MET A N 1
ATOM 708 C CA . MET A 1 91 ? -17.010 3.851 9.740 1.00 86.25 91 MET A CA 1
ATOM 709 C C . MET A 1 91 ? -17.369 5.183 9.082 1.00 86.25 91 MET A C 1
ATOM 711 O O . MET A 1 91 ? -16.617 6.154 9.180 1.00 86.25 91 MET A O 1
ATOM 715 N N . GLN A 1 92 ? -18.519 5.253 8.414 1.00 81.81 92 GLN A N 1
ATOM 716 C CA . GLN A 1 92 ? -18.956 6.447 7.702 1.00 81.81 92 GLN A CA 1
ATOM 717 C C . GLN A 1 92 ? -19.824 7.369 8.563 1.00 81.81 92 GLN A C 1
ATOM 719 O O . GLN A 1 92 ? -19.808 8.584 8.319 1.00 81.81 92 GLN A O 1
ATOM 724 N N . LEU A 1 93 ? -20.554 6.807 9.535 1.00 85.81 93 LEU A N 1
ATOM 725 C CA . LEU A 1 93 ? -21.682 7.453 10.213 1.00 85.81 93 LEU A CA 1
ATOM 726 C C . LEU A 1 93 ? -21.479 7.686 11.717 1.00 85.81 93 LEU A C 1
ATOM 728 O O . LEU A 1 93 ? -21.900 8.730 12.206 1.00 85.81 93 LEU A O 1
ATOM 732 N N . SER A 1 94 ? -20.846 6.765 12.451 1.00 90.44 94 SER A N 1
ATOM 733 C CA . SER A 1 94 ? -20.634 6.903 13.898 1.00 90.44 94 SER A CA 1
ATOM 734 C C . SER A 1 94 ? -19.347 6.219 14.347 1.00 90.44 94 SER A C 1
ATOM 736 O O . SER A 1 94 ? -19.183 5.002 14.261 1.00 90.44 94 SER A O 1
ATOM 738 N N . GLU A 1 95 ? -18.447 7.030 14.898 1.00 90.06 95 GLU A N 1
ATOM 739 C CA . GLU A 1 95 ? -17.189 6.579 15.485 1.00 90.06 95 GLU A CA 1
ATOM 740 C C . GLU A 1 95 ? -17.421 5.611 16.652 1.00 90.06 95 GLU A C 1
ATOM 742 O O . GLU A 1 95 ? -16.799 4.551 16.712 1.00 90.06 95 GLU A O 1
ATOM 747 N N . ILE A 1 96 ? -18.356 5.946 17.546 1.00 93.50 96 ILE A N 1
ATOM 748 C CA .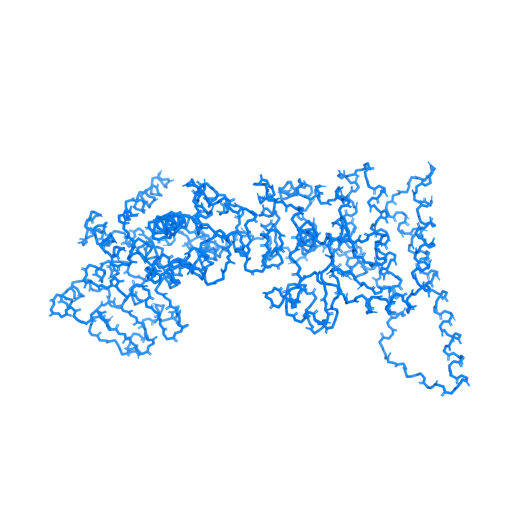 ILE A 1 96 ? -18.683 5.125 18.715 1.00 93.50 96 ILE A CA 1
ATOM 749 C C . ILE A 1 96 ? -19.307 3.801 18.285 1.00 93.50 96 ILE A C 1
ATOM 751 O O . ILE A 1 96 ? -18.930 2.758 18.815 1.00 93.50 96 ILE A O 1
ATOM 755 N N . ALA A 1 97 ? -20.207 3.802 17.295 1.00 95.31 97 ALA A N 1
ATOM 756 C CA . ALA A 1 97 ? -20.759 2.552 16.780 1.00 95.31 97 ALA A CA 1
ATOM 757 C C . ALA A 1 97 ? -19.667 1.664 16.174 1.00 95.31 97 ALA A C 1
ATOM 759 O O . ALA A 1 97 ? -19.661 0.460 16.416 1.00 95.31 97 ALA A O 1
ATOM 760 N N . ALA A 1 98 ? -18.709 2.242 15.442 1.00 93.50 98 ALA A N 1
ATOM 761 C CA . ALA A 1 98 ? -17.589 1.483 14.898 1.00 93.50 98 ALA A CA 1
ATOM 762 C C . ALA A 1 98 ? -16.742 0.866 16.023 1.00 93.50 98 ALA A C 1
ATOM 764 O O . ALA A 1 98 ? -16.494 -0.337 16.001 1.00 93.50 98 ALA A O 1
ATOM 765 N N . MET A 1 99 ? -16.386 1.640 17.055 1.00 94.94 99 MET A N 1
ATOM 766 C CA . MET A 1 99 ? -15.668 1.132 18.234 1.00 94.94 99 MET A CA 1
ATOM 767 C C . MET A 1 99 ? -16.433 0.008 18.949 1.00 94.94 99 MET A C 1
ATOM 769 O O . MET A 1 99 ? -15.839 -1.015 19.286 1.00 94.94 99 MET A O 1
ATOM 773 N N . ILE A 1 100 ? -17.749 0.161 19.132 1.00 97.06 100 ILE A N 1
ATOM 774 C CA . ILE A 1 100 ? -18.622 -0.862 19.722 1.00 97.06 100 ILE A CA 1
ATOM 775 C C . ILE A 1 100 ? -18.613 -2.138 18.880 1.00 97.06 100 ILE A C 1
ATOM 777 O O . ILE A 1 100 ? -18.475 -3.225 19.431 1.00 97.06 100 ILE A O 1
ATOM 781 N N . LEU A 1 101 ? -18.722 -2.034 17.554 1.00 96.19 101 LEU A N 1
ATOM 782 C CA . LEU A 1 101 ? -18.690 -3.202 16.672 1.00 96.19 101 LEU A CA 1
ATOM 783 C C . LEU A 1 101 ? -17.324 -3.898 16.694 1.00 96.19 101 LEU A C 1
ATOM 785 O O . LEU A 1 101 ? -17.278 -5.128 16.683 1.00 96.19 101 LEU A O 1
ATOM 789 N N . ILE A 1 102 ? -16.214 -3.150 16.764 1.00 95.00 102 ILE A N 1
ATOM 790 C CA . ILE A 1 102 ? -14.874 -3.735 16.939 1.00 95.00 102 ILE A CA 1
ATOM 791 C C . ILE A 1 102 ? -14.833 -4.505 18.259 1.00 95.00 102 ILE A C 1
ATOM 793 O O . ILE A 1 102 ? -14.439 -5.673 18.264 1.00 95.00 102 ILE A O 1
ATOM 797 N N . ALA A 1 103 ? -15.272 -3.874 19.352 1.00 96.12 103 ALA A N 1
ATOM 798 C CA . ALA A 1 103 ? -15.319 -4.463 20.687 1.00 96.12 103 ALA A CA 1
ATOM 799 C C . ALA A 1 103 ? -16.211 -5.713 20.747 1.00 96.12 103 ALA A C 1
ATOM 801 O O . ALA A 1 103 ? -15.850 -6.689 21.390 1.00 96.12 103 ALA A O 1
ATOM 802 N N . ALA A 1 104 ? -17.331 -5.716 20.023 1.00 96.25 104 ALA A N 1
ATOM 803 C CA . ALA A 1 104 ? -18.296 -6.810 19.977 1.00 96.25 104 ALA A CA 1
ATOM 804 C C . ALA A 1 104 ? -17.906 -7.964 19.029 1.00 96.25 104 ALA A C 1
ATOM 806 O O . ALA A 1 104 ? -18.677 -8.906 18.859 1.00 96.25 104 ALA A O 1
ATOM 807 N N . GLY A 1 105 ? -16.726 -7.913 18.400 1.00 94.56 105 GLY A N 1
ATOM 808 C CA . GLY A 1 105 ? -16.227 -8.998 17.551 1.00 94.56 105 GLY A CA 1
ATOM 809 C C . GLY A 1 105 ? -16.651 -8.927 16.083 1.00 94.56 105 GLY A C 1
ATOM 810 O O . GLY A 1 105 ? -16.718 -9.949 15.404 1.00 94.56 105 GLY A O 1
ATOM 811 N N . SER A 1 106 ? -16.896 -7.731 15.548 1.00 93.56 106 SER A N 1
ATOM 812 C CA . SER A 1 106 ? -16.969 -7.556 14.094 1.00 93.56 106 SER A CA 1
ATOM 813 C C . SER A 1 106 ? -15.643 -7.940 13.437 1.00 93.56 106 SER A C 1
ATOM 815 O O . SER A 1 106 ? -14.567 -7.670 13.986 1.00 93.56 106 SER A O 1
ATOM 817 N N . GLY A 1 107 ? -15.714 -8.535 12.247 1.00 88.19 107 GLY A N 1
ATOM 818 C CA . GLY A 1 107 ? -14.544 -8.757 11.400 1.00 88.19 107 GLY A CA 1
ATOM 819 C C . GLY A 1 107 ? -13.884 -7.434 10.992 1.00 88.19 107 GLY A C 1
ATOM 820 O O . GLY A 1 107 ? -14.575 -6.440 10.757 1.00 88.19 107 GLY A O 1
ATOM 821 N N . LEU A 1 108 ? -12.551 -7.442 10.930 1.00 86.69 108 LEU A N 1
ATOM 822 C CA . LEU A 1 108 ? -11.698 -6.364 10.416 1.00 86.69 108 LEU A CA 1
ATOM 823 C C . LEU A 1 108 ? -10.979 -6.871 9.155 1.00 86.69 108 LEU A C 1
ATOM 825 O O . LEU A 1 108 ? -9.773 -7.112 9.173 1.00 86.69 108 LEU A O 1
ATOM 829 N N . ASP A 1 109 ? -11.744 -7.137 8.097 1.00 76.06 109 ASP A N 1
ATOM 830 C CA . ASP A 1 109 ? -11.197 -7.553 6.801 1.00 76.06 109 ASP A CA 1
ATOM 831 C C . ASP A 1 109 ? -10.580 -6.372 6.024 1.00 76.06 109 ASP A C 1
ATOM 833 O O . ASP A 1 109 ? -10.559 -5.236 6.508 1.00 76.06 109 ASP A O 1
ATOM 837 N N . ASP A 1 110 ? -10.032 -6.651 4.833 1.00 66.25 110 ASP A N 1
ATOM 838 C CA . ASP A 1 110 ? -9.366 -5.647 3.985 1.00 66.25 110 ASP A CA 1
ATOM 839 C C . ASP A 1 110 ? -10.276 -4.455 3.694 1.00 66.25 110 ASP A C 1
ATOM 841 O O . ASP A 1 110 ? -9.844 -3.312 3.827 1.00 66.25 110 ASP A O 1
ATOM 845 N N . ASP A 1 111 ? -11.547 -4.708 3.370 1.00 70.75 111 ASP A N 1
ATOM 846 C CA . ASP A 1 111 ? -12.518 -3.653 3.084 1.00 70.75 111 ASP A CA 1
ATOM 847 C C . ASP A 1 111 ? -12.703 -2.738 4.298 1.00 70.75 111 ASP A C 1
ATOM 849 O O . ASP A 1 111 ? -12.693 -1.513 4.159 1.00 70.75 111 ASP A O 1
ATOM 853 N N . ALA A 1 112 ? -12.820 -3.316 5.500 1.00 72.12 112 ALA A N 1
ATOM 854 C CA . ALA A 1 112 ? -12.921 -2.535 6.721 1.00 72.12 112 ALA A CA 1
ATOM 855 C C . ALA A 1 112 ? -11.660 -1.690 6.935 1.00 72.12 112 ALA A C 1
ATOM 857 O O . ALA A 1 112 ? -11.774 -0.474 7.088 1.00 72.12 112 ALA A O 1
ATOM 858 N N . LEU A 1 113 ? -10.465 -2.297 6.919 1.00 72.81 113 LEU A N 1
ATOM 859 C CA . LEU A 1 113 ? -9.191 -1.604 7.159 1.00 72.81 113 LEU A CA 1
ATOM 860 C C . LEU A 1 113 ? -8.907 -0.520 6.116 1.00 72.81 113 LEU A C 1
ATOM 862 O O . LEU A 1 113 ? -8.485 0.583 6.469 1.00 72.81 113 LEU A O 1
ATOM 866 N N . GLU A 1 114 ? -9.175 -0.782 4.840 1.00 75.12 114 GLU A N 1
ATOM 867 C CA . GLU A 1 114 ? -9.083 0.241 3.807 1.00 75.12 114 GLU A CA 1
ATOM 868 C C . GLU A 1 114 ? -10.070 1.384 4.070 1.00 75.12 114 GLU A C 1
ATOM 870 O O . GLU A 1 114 ? -9.706 2.555 3.906 1.00 75.12 114 GLU A O 1
ATOM 875 N N . ASP A 1 115 ? -11.300 1.091 4.491 1.00 73.62 115 ASP A N 1
ATOM 876 C CA . ASP A 1 115 ? -12.294 2.109 4.838 1.00 73.62 115 ASP A CA 1
ATOM 877 C C . ASP A 1 115 ? -11.887 2.919 6.088 1.00 73.62 115 ASP A C 1
ATOM 879 O O . ASP A 1 115 ? -12.064 4.143 6.088 1.00 73.62 115 ASP A O 1
ATOM 883 N N . PHE A 1 116 ? -11.233 2.307 7.092 1.00 72.00 116 PHE A N 1
ATOM 884 C CA . PHE A 1 116 ? -10.582 3.024 8.209 1.00 72.00 116 PHE A CA 1
ATOM 885 C C . PHE A 1 116 ? -9.596 4.066 7.685 1.00 72.00 116 PHE A C 1
ATOM 887 O O . PHE A 1 116 ? -9.678 5.247 8.032 1.00 72.00 116 PHE A O 1
ATOM 894 N N . MET A 1 117 ? -8.685 3.642 6.813 1.00 71.38 117 MET A N 1
ATOM 895 C CA . MET A 1 117 ? -7.633 4.513 6.292 1.00 71.38 117 MET A CA 1
ATOM 896 C C . MET A 1 117 ? -8.180 5.595 5.340 1.00 71.38 117 MET A C 1
ATOM 898 O O . MET A 1 117 ? -7.603 6.675 5.211 1.00 71.38 117 MET A O 1
ATOM 902 N N . LEU A 1 118 ? -9.319 5.349 4.686 1.00 68.62 118 LEU A N 1
ATOM 903 C CA . LEU A 1 118 ? -10.011 6.347 3.863 1.00 68.62 118 LEU A CA 1
ATOM 904 C C . LEU A 1 118 ? -10.699 7.417 4.705 1.00 68.62 118 LEU A C 1
ATOM 906 O O . LEU A 1 118 ? -10.621 8.602 4.372 1.00 68.62 118 LEU A O 1
ATOM 910 N N . CYS A 1 119 ? -11.368 7.013 5.786 1.00 67.12 119 CYS A N 1
ATOM 911 C CA . CYS A 1 119 ? -11.976 7.953 6.720 1.00 67.12 119 CYS A CA 1
ATOM 912 C C . CYS A 1 119 ? -10.914 8.845 7.377 1.00 67.12 119 CYS A C 1
ATOM 914 O O . CYS A 1 119 ? -11.158 10.044 7.519 1.00 67.12 119 CYS A O 1
ATOM 916 N N . ASP A 1 120 ? -9.728 8.302 7.683 1.00 64.12 120 ASP A N 1
ATOM 917 C CA . ASP A 1 120 ? -8.568 9.095 8.113 1.00 64.12 120 ASP A CA 1
ATOM 918 C C . ASP A 1 120 ? -8.206 10.187 7.099 1.00 64.12 120 ASP A C 1
ATOM 920 O O . ASP A 1 120 ? -8.103 11.363 7.455 1.00 64.12 120 ASP A O 1
ATOM 924 N N . ARG A 1 121 ? -8.123 9.821 5.812 1.00 57.31 121 ARG A N 1
ATOM 925 C CA . ARG A 1 121 ? -7.764 10.741 4.725 1.00 57.31 121 ARG A CA 1
ATOM 926 C C . ARG A 1 121 ? -8.744 11.898 4.548 1.00 57.31 121 ARG A C 1
ATOM 928 O O . ARG A 1 121 ? -8.307 13.041 4.477 1.00 57.31 121 ARG A O 1
ATOM 935 N N . PHE A 1 122 ? -10.033 11.618 4.366 1.00 57.44 122 PHE A N 1
ATOM 936 C CA . PHE A 1 122 ? -10.977 12.651 3.910 1.00 57.44 122 PHE A CA 1
ATOM 937 C C . PHE A 1 122 ? -11.544 13.497 5.031 1.00 57.44 122 PHE A C 1
ATOM 939 O O . PHE A 1 122 ? -11.999 14.614 4.797 1.00 57.44 122 PHE A O 1
ATOM 946 N N . LYS A 1 123 ? -11.568 12.941 6.236 1.00 61.72 123 LYS A N 1
ATOM 947 C CA . LYS A 1 123 ? -12.372 13.490 7.308 1.00 61.72 123 LYS A CA 1
ATOM 948 C C . LYS A 1 123 ? -11.562 13.785 8.564 1.00 61.72 123 LYS A C 1
ATOM 950 O O . LYS A 1 123 ? -12.184 13.865 9.615 1.00 61.72 123 LYS A O 1
ATOM 955 N N . GLY A 1 124 ? -10.227 13.871 8.459 1.00 58.62 124 GLY A N 1
ATOM 956 C CA . GLY A 1 124 ? -9.315 14.025 9.597 1.00 58.62 124 GLY A CA 1
ATOM 957 C C . GLY A 1 124 ? -9.632 13.000 10.679 1.00 58.62 124 GLY A C 1
ATOM 958 O O . GLY A 1 124 ? -10.072 13.385 11.760 1.00 58.62 124 GLY A O 1
ATOM 959 N N . GLY A 1 125 ? -9.556 11.718 10.312 1.00 63.47 125 GLY A N 1
ATOM 960 C CA . GLY A 1 125 ? -10.167 10.626 11.064 1.00 63.47 125 GLY A CA 1
ATOM 961 C C . GLY A 1 125 ? -9.780 10.590 12.535 1.00 63.47 125 GLY A C 1
ATOM 962 O O . GLY A 1 125 ? -8.730 11.061 12.964 1.00 63.47 125 GLY A O 1
ATOM 963 N N . SER A 1 126 ? -10.681 10.009 13.321 1.00 77.12 126 SER A N 1
ATOM 964 C CA . SER A 1 126 ? -10.468 9.803 14.743 1.00 77.12 126 SER A CA 1
ATOM 965 C C . SER A 1 126 ? -9.246 8.906 14.966 1.00 77.12 126 SER A C 1
ATOM 967 O O . SER A 1 126 ? -9.284 7.701 14.696 1.00 77.12 126 SER A O 1
ATOM 969 N N . GLN A 1 127 ? -8.175 9.493 15.504 1.00 80.69 127 GLN A N 1
ATOM 970 C CA . GLN A 1 127 ? -7.016 8.758 16.015 1.00 80.69 127 GLN A CA 1
ATOM 971 C C . GLN A 1 127 ? -7.456 7.684 17.033 1.00 80.69 127 GLN A C 1
ATOM 973 O O . GLN A 1 127 ? -6.904 6.592 17.056 1.00 80.69 127 GLN A O 1
ATOM 978 N N . GLU A 1 128 ? -8.524 7.990 17.755 1.00 85.81 128 GLU A N 1
ATOM 979 C CA . GLU A 1 128 ? -9.372 7.237 18.668 1.00 85.81 128 GLU A CA 1
ATOM 980 C C . GLU A 1 128 ? -9.680 5.837 18.154 1.00 85.81 128 GLU A C 1
ATOM 982 O O . GLU A 1 128 ? -9.177 4.798 18.587 1.00 85.81 128 GLU A O 1
ATOM 987 N N . LEU A 1 129 ? -10.524 5.883 17.129 1.00 86.94 129 LEU A N 1
ATOM 988 C CA . LEU A 1 129 ? -11.070 4.750 16.414 1.00 86.94 129 LEU A CA 1
ATOM 989 C C . LEU A 1 129 ? -9.964 3.949 15.745 1.00 86.94 129 LEU A C 1
ATOM 991 O O . LEU A 1 129 ? -10.001 2.722 15.762 1.00 86.94 129 LEU A O 1
ATOM 995 N N . PHE A 1 130 ? -8.963 4.635 15.194 1.00 85.06 130 PHE A N 1
ATOM 996 C CA . PHE A 1 130 ? -7.822 3.970 14.589 1.00 85.06 130 PHE A CA 1
ATOM 997 C C . PHE A 1 130 ? -7.030 3.151 15.612 1.00 85.06 130 PHE A C 1
ATOM 999 O O . PHE A 1 130 ? -6.731 1.991 15.351 1.00 85.06 130 PHE A O 1
ATOM 1006 N N . VAL A 1 131 ? -6.717 3.709 16.786 1.00 86.94 131 VAL A N 1
ATOM 1007 C CA . VAL A 1 131 ? -5.989 2.966 17.827 1.00 86.94 131 VAL A CA 1
ATOM 1008 C C . VAL A 1 131 ? -6.799 1.747 18.276 1.00 86.94 131 VAL A C 1
ATOM 1010 O O . VAL A 1 131 ? -6.242 0.660 18.382 1.00 86.94 131 VAL A O 1
ATOM 1013 N N . VAL A 1 132 ? -8.113 1.896 18.467 1.00 90.69 132 VAL A N 1
ATOM 1014 C CA . VAL A 1 132 ? -9.008 0.773 18.806 1.00 90.69 132 VAL A CA 1
ATOM 1015 C C . VAL A 1 132 ? -9.007 -0.299 17.708 1.00 90.69 132 VAL A C 1
ATOM 1017 O O . VAL A 1 132 ? -8.979 -1.490 18.012 1.00 90.69 132 VAL A O 1
ATOM 1020 N N . ALA A 1 133 ? -8.995 0.098 16.434 1.00 90.31 133 ALA A N 1
ATOM 1021 C CA . ALA A 1 133 ? -8.927 -0.832 15.310 1.00 90.31 133 ALA A CA 1
ATOM 1022 C C . ALA A 1 133 ? -7.589 -1.573 15.236 1.00 90.31 133 ALA A C 1
ATOM 1024 O O . ALA A 1 133 ? -7.587 -2.785 15.028 1.00 90.31 133 ALA A O 1
ATOM 1025 N N . VAL A 1 134 ? -6.466 -0.879 15.452 1.00 90.19 134 VAL A N 1
ATOM 1026 C CA . VAL A 1 134 ? -5.134 -1.500 15.509 1.00 90.19 134 VAL A CA 1
ATOM 1027 C C . VAL A 1 134 ? -5.072 -2.502 16.657 1.00 90.19 134 VAL A C 1
ATOM 1029 O O . VAL A 1 134 ? -4.771 -3.664 16.414 1.00 90.19 134 VAL A O 1
ATOM 1032 N N . GLU A 1 135 ? -5.424 -2.099 17.880 1.00 91.75 135 GLU A N 1
ATOM 1033 C CA . GLU A 1 135 ? -5.442 -2.993 19.049 1.00 91.75 135 GLU A CA 1
ATOM 1034 C C . GLU A 1 135 ? -6.360 -4.199 18.825 1.00 91.75 135 GLU A C 1
ATOM 1036 O O . GLU A 1 135 ? -6.001 -5.338 19.127 1.00 91.75 135 GLU A O 1
ATOM 1041 N N . GLY A 1 136 ? -7.538 -3.963 18.244 1.00 92.81 136 GLY A N 1
ATOM 1042 C CA . GLY A 1 136 ? -8.470 -5.021 17.886 1.00 92.81 136 GLY A CA 1
ATOM 1043 C C . GLY A 1 136 ? -7.909 -5.985 16.847 1.00 92.81 136 GLY A C 1
ATOM 1044 O O . GLY A 1 136 ? -8.150 -7.189 16.959 1.00 92.81 136 GLY A O 1
ATOM 1045 N N . LEU A 1 137 ? -7.158 -5.496 15.862 1.00 93.00 137 LEU A N 1
ATOM 1046 C CA . LEU A 1 137 ? -6.513 -6.337 14.859 1.00 93.00 137 LEU A CA 1
ATOM 1047 C C . LEU A 1 137 ? -5.358 -7.144 15.465 1.00 93.00 137 LEU A C 1
ATOM 1049 O O . LEU A 1 137 ? -5.300 -8.353 15.246 1.00 93.00 137 LEU A O 1
ATOM 1053 N N . VAL A 1 138 ? -4.496 -6.513 16.273 1.00 92.69 138 VAL A N 1
ATOM 1054 C CA . VAL A 1 138 ? -3.418 -7.183 17.027 1.00 92.69 138 VAL A CA 1
ATOM 1055 C C . VAL A 1 138 ? -3.984 -8.350 17.821 1.00 92.69 138 VAL A C 1
ATOM 1057 O O . VAL A 1 138 ? -3.492 -9.473 17.713 1.00 92.69 138 VAL A O 1
ATOM 1060 N N . TYR A 1 139 ? -5.046 -8.094 18.589 1.00 93.88 139 TYR A N 1
ATOM 1061 C CA . TYR A 1 139 ? -5.682 -9.106 19.421 1.00 93.88 139 TYR A CA 1
ATOM 1062 C C . TYR A 1 139 ? -6.157 -10.300 18.587 1.00 93.88 139 TYR A C 1
ATOM 1064 O O . TYR A 1 139 ? -5.801 -11.444 18.869 1.00 93.88 139 TYR A O 1
ATOM 1072 N N . ARG A 1 140 ? -6.896 -10.032 17.503 1.00 93.75 140 ARG A N 1
ATOM 1073 C CA . ARG A 1 140 ? -7.417 -11.068 16.597 1.00 93.75 140 ARG A CA 1
ATOM 1074 C C . ARG A 1 140 ? -6.297 -11.890 15.960 1.00 93.75 140 ARG A C 1
ATOM 1076 O O . ARG A 1 140 ? -6.416 -13.108 15.858 1.00 93.75 140 ARG A O 1
ATOM 1083 N N . ARG A 1 141 ? -5.194 -11.255 15.552 1.00 93.81 141 ARG A N 1
ATOM 1084 C CA . ARG A 1 141 ? -4.037 -11.954 14.972 1.00 93.81 141 ARG A CA 1
ATOM 1085 C C . ARG A 1 141 ? -3.305 -12.820 15.997 1.00 93.81 141 ARG A C 1
ATOM 1087 O O . ARG A 1 141 ? -2.983 -13.963 15.677 1.00 93.81 141 ARG A O 1
ATOM 1094 N N . LYS A 1 142 ? -3.125 -12.339 17.232 1.00 93.44 142 LYS A N 1
ATOM 1095 C CA . LYS A 1 142 ? -2.554 -13.135 18.335 1.00 93.44 142 LYS A CA 1
ATOM 1096 C C . LYS A 1 142 ? -3.455 -14.324 18.692 1.00 93.44 142 LYS A C 1
ATOM 1098 O O . LYS A 1 142 ? -2.961 -15.433 18.869 1.00 93.44 142 LYS A O 1
ATOM 1103 N N . GLN A 1 143 ? -4.773 -14.139 18.714 1.00 94.06 143 GLN A N 1
ATOM 1104 C CA . GLN A 1 143 ? -5.712 -15.234 18.968 1.00 94.06 143 GLN A CA 1
ATOM 1105 C C . GLN A 1 143 ? -5.723 -16.266 17.827 1.00 94.06 143 GLN A C 1
ATOM 1107 O O . GLN A 1 143 ? -5.682 -17.469 18.080 1.00 94.06 143 GLN A O 1
ATOM 1112 N N . LEU A 1 144 ? -5.701 -15.822 16.564 1.00 94.19 144 LEU A N 1
ATOM 1113 C CA . LEU A 1 144 ? -5.566 -16.714 15.408 1.00 94.19 144 LEU A CA 1
ATOM 1114 C C . LEU A 1 144 ? -4.278 -17.550 15.497 1.00 94.19 144 LEU A C 1
ATOM 1116 O O . LEU A 1 144 ? -4.311 -18.761 15.281 1.00 94.19 144 LEU A O 1
ATOM 1120 N N . GLN A 1 145 ? -3.162 -16.926 15.884 1.00 93.62 145 GLN A N 1
ATOM 1121 C CA . GLN A 1 145 ? -1.886 -17.605 16.116 1.00 93.62 145 GLN A CA 1
ATOM 1122 C C . GLN A 1 145 ? -1.985 -18.654 17.239 1.00 93.62 145 GLN A C 1
ATOM 1124 O O . GLN A 1 145 ? -1.482 -19.764 17.081 1.00 93.62 145 GLN A O 1
ATOM 1129 N N . GLN A 1 146 ? -2.667 -18.352 18.348 1.00 93.00 146 GLN A N 1
ATOM 1130 C CA . GLN A 1 146 ? -2.876 -19.295 19.459 1.00 93.00 146 GLN A CA 1
ATOM 1131 C C . GLN A 1 146 ? -3.704 -20.521 19.051 1.00 93.00 146 GLN A C 1
ATOM 1133 O O . GLN A 1 146 ? -3.343 -21.653 19.391 1.00 93.00 146 GLN A O 1
ATOM 1138 N N . ILE A 1 147 ? -4.787 -20.310 18.294 1.00 94.12 147 ILE A N 1
ATOM 1139 C CA . ILE A 1 147 ? -5.604 -21.397 17.732 1.00 94.12 147 ILE A CA 1
ATOM 1140 C C . ILE A 1 147 ? -4.733 -22.259 16.816 1.00 94.12 147 ILE A C 1
ATOM 1142 O O . ILE A 1 147 ? -4.723 -23.485 16.929 1.00 94.12 147 ILE A O 1
ATOM 1146 N N . ALA A 1 148 ? -3.945 -21.625 15.951 1.00 94.19 148 ALA A N 1
ATOM 1147 C CA . ALA A 1 148 ? -3.046 -22.323 15.049 1.00 94.19 148 ALA A CA 1
ATOM 1148 C C . ALA A 1 148 ? -2.018 -23.182 15.797 1.00 94.19 148 ALA A C 1
ATOM 1150 O O . ALA A 1 148 ? -1.893 -24.364 15.492 1.00 94.19 148 ALA A O 1
ATOM 1151 N N . VAL A 1 149 ? -1.358 -22.648 16.828 1.00 93.38 149 VAL A N 1
ATOM 1152 C CA . VAL A 1 149 ? -0.395 -23.397 17.660 1.00 93.38 149 VAL A CA 1
ATOM 1153 C C . VAL A 1 149 ? -1.044 -24.593 18.365 1.00 93.38 149 VAL A C 1
ATOM 1155 O O . VAL A 1 149 ? -0.402 -25.626 18.545 1.00 93.38 149 VAL A O 1
ATOM 1158 N N . SER A 1 150 ? -2.316 -24.472 18.743 1.00 93.75 150 SER A N 1
ATOM 1159 C CA . SER A 1 150 ? -3.041 -25.515 19.475 1.00 93.75 150 SER A CA 1
ATOM 1160 C C . SER A 1 150 ? -3.562 -26.644 18.577 1.00 93.75 150 SER A C 1
ATOM 1162 O O . SER A 1 150 ? -3.740 -27.766 19.052 1.00 93.75 150 SER A O 1
ATOM 1164 N N . HIS A 1 151 ? -3.812 -26.371 17.291 1.00 95.12 151 HIS A N 1
ATOM 1165 C CA . HIS A 1 151 ? -4.473 -27.313 16.380 1.00 95.12 151 HIS A CA 1
ATOM 1166 C C . HIS A 1 151 ? -3.615 -27.781 15.203 1.00 95.12 151 HIS A C 1
ATOM 1168 O O . HIS A 1 151 ? -3.853 -28.872 14.680 1.00 95.12 151 HIS A O 1
ATOM 1174 N N . LEU A 1 152 ? -2.634 -26.991 14.765 1.00 94.25 152 LEU A N 1
ATOM 1175 C CA . LEU A 1 152 ? -1.787 -27.348 13.634 1.00 94.25 152 LEU A CA 1
ATOM 1176 C C . LEU A 1 152 ? -0.551 -28.135 14.086 1.00 94.25 152 LEU A C 1
ATOM 1178 O O . LEU A 1 152 ? 0.028 -27.868 15.140 1.00 94.25 152 LEU A O 1
ATOM 1182 N N . PRO A 1 153 ? -0.096 -29.105 13.278 1.00 90.31 153 PRO A N 1
ATOM 1183 C CA . PRO A 1 153 ? 1.135 -29.828 13.557 1.00 90.31 153 PRO A CA 1
ATOM 1184 C C . PRO A 1 153 ? 2.355 -28.906 13.419 1.00 90.31 153 PRO A C 1
ATO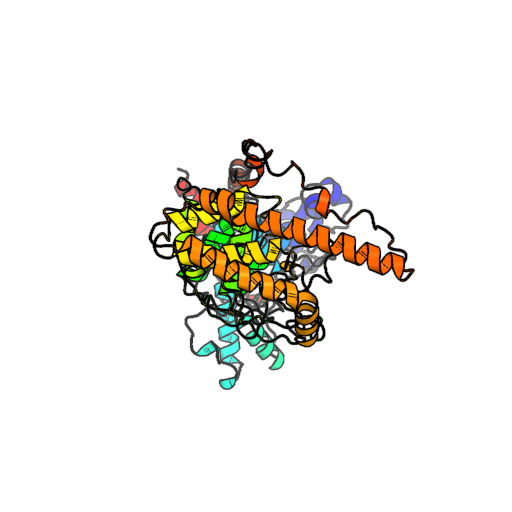M 1186 O O . PRO A 1 153 ? 2.378 -28.022 12.566 1.00 90.31 153 PRO A O 1
ATOM 1189 N N . LEU A 1 154 ? 3.414 -29.184 14.190 1.00 86.44 154 LEU A N 1
ATOM 1190 C CA . LEU A 1 154 ? 4.623 -28.348 14.284 1.00 86.44 154 LEU A CA 1
ATOM 1191 C C . LEU A 1 154 ? 5.235 -27.959 12.924 1.00 86.44 154 LEU A C 1
ATOM 1193 O O . LEU A 1 154 ? 5.741 -26.856 12.768 1.00 86.44 154 LEU A O 1
ATOM 1197 N N . TYR A 1 155 ? 5.169 -28.839 11.919 1.00 85.50 155 TYR A N 1
ATOM 1198 C CA . TYR A 1 155 ? 5.729 -28.562 10.591 1.00 85.50 155 TYR A CA 1
ATOM 1199 C C . TYR A 1 155 ? 4.952 -27.494 9.798 1.00 85.50 155 TYR A C 1
ATOM 1201 O O . TYR A 1 155 ? 5.519 -26.904 8.885 1.00 85.50 155 TYR A O 1
ATOM 1209 N N . LYS A 1 156 ? 3.678 -27.239 10.137 1.00 85.12 156 LYS A N 1
ATOM 1210 C CA . LYS A 1 156 ? 2.872 -26.132 9.590 1.00 85.12 156 LYS A CA 1
ATOM 1211 C C . LYS A 1 156 ? 3.030 -24.836 10.403 1.00 85.12 156 LYS A C 1
ATOM 1213 O O . LYS A 1 156 ? 2.476 -23.813 10.026 1.00 85.12 156 LYS A O 1
ATOM 1218 N N . LEU A 1 157 ? 3.772 -24.868 11.513 1.00 83.38 157 LEU A N 1
ATOM 1219 C CA . LEU A 1 157 ? 3.975 -23.737 12.422 1.00 83.38 157 LEU A CA 1
ATOM 1220 C C . LEU A 1 157 ? 5.297 -23.003 12.144 1.00 83.38 157 LEU A C 1
ATOM 1222 O O . LEU A 1 157 ? 5.978 -22.586 13.077 1.00 83.38 157 LEU A O 1
ATOM 1226 N N . SER A 1 158 ? 5.682 -22.836 10.875 1.00 79.69 158 SER A N 1
ATOM 1227 C CA . SER A 1 158 ? 6.895 -22.082 10.503 1.00 79.69 158 SER A CA 1
ATOM 1228 C C . SER A 1 158 ? 6.900 -20.663 11.096 1.00 79.69 158 SER A C 1
ATOM 1230 O O . SER A 1 158 ? 7.949 -20.166 11.498 1.00 79.69 158 SER A O 1
ATOM 1232 N N . PHE A 1 159 ? 5.717 -20.060 11.236 1.00 76.12 159 PHE A N 1
ATOM 1233 C CA . PHE A 1 159 ? 5.485 -18.756 11.860 1.00 76.12 159 PHE A CA 1
ATOM 1234 C C . PHE A 1 159 ? 5.682 -18.737 13.385 1.00 76.12 159 PHE A C 1
ATOM 1236 O O . PHE A 1 159 ? 5.933 -17.685 13.964 1.00 76.12 159 PHE A O 1
ATOM 1243 N N . ALA A 1 160 ? 5.583 -19.881 14.072 1.00 69.25 160 ALA A N 1
ATOM 1244 C CA . ALA A 1 160 ? 5.670 -19.934 15.535 1.00 69.25 160 ALA A CA 1
ATOM 1245 C C . ALA A 1 160 ? 7.098 -19.737 16.067 1.00 69.25 160 ALA A C 1
ATOM 1247 O O . ALA A 1 160 ? 7.286 -19.613 17.277 1.00 69.25 160 ALA A O 1
ATOM 1248 N N . ALA A 1 161 ? 8.102 -19.705 15.183 1.00 67.81 161 ALA A N 1
ATOM 1249 C CA . ALA A 1 161 ? 9.477 -19.399 15.558 1.00 67.81 161 ALA A CA 1
ATOM 1250 C C . ALA A 1 161 ? 9.616 -17.997 16.177 1.00 67.81 161 ALA A C 1
ATOM 1252 O O . ALA A 1 161 ? 10.502 -17.796 17.005 1.00 67.81 161 ALA A O 1
ATOM 1253 N N . ASP A 1 162 ? 8.725 -17.065 15.821 1.00 76.88 162 ASP A N 1
ATOM 1254 C CA . ASP A 1 162 ? 8.722 -15.698 16.332 1.00 76.88 162 ASP A CA 1
ATOM 1255 C C . ASP A 1 162 ? 7.397 -15.374 17.035 1.00 76.88 162 ASP A C 1
ATOM 1257 O O . ASP A 1 162 ? 6.503 -14.722 16.501 1.00 76.88 162 ASP A O 1
ATOM 1261 N N . ALA A 1 163 ? 7.246 -15.883 18.258 1.00 73.56 163 ALA A N 1
ATOM 1262 C CA . ALA A 1 163 ? 6.043 -15.680 19.067 1.00 73.56 163 ALA A CA 1
ATOM 1263 C C . ALA A 1 163 ? 5.797 -14.210 19.467 1.00 73.56 163 ALA A C 1
ATOM 1265 O O . ALA A 1 163 ? 4.735 -13.905 20.010 1.00 73.56 163 ALA A O 1
ATOM 1266 N N . LEU A 1 164 ? 6.769 -13.315 19.253 1.00 76.19 164 LEU A N 1
ATOM 1267 C CA . LEU A 1 164 ? 6.625 -11.887 19.543 1.00 76.19 164 LEU A CA 1
ATOM 1268 C C . LEU A 1 164 ? 5.919 -11.147 18.405 1.00 76.19 164 LEU A C 1
ATOM 1270 O O . LEU A 1 164 ? 5.178 -10.200 18.660 1.00 76.19 164 LEU A O 1
ATOM 1274 N N . LYS A 1 165 ? 6.106 -11.610 17.170 1.00 89.31 165 LYS A N 1
ATOM 1275 C CA . LYS A 1 165 ? 5.579 -10.968 15.974 1.00 89.31 165 LYS A CA 1
ATOM 1276 C C . LYS A 1 165 ? 4.093 -11.245 15.779 1.00 89.31 165 LYS A C 1
ATOM 1278 O O . LYS A 1 165 ? 3.632 -12.387 15.851 1.00 89.31 165 LYS A O 1
ATOM 1283 N N . VAL A 1 166 ? 3.337 -10.191 15.478 1.00 92.25 166 VAL A N 1
ATOM 1284 C CA . VAL A 1 166 ? 1.931 -10.322 15.092 1.00 92.25 166 VAL A CA 1
ATOM 1285 C C . VAL A 1 166 ? 1.837 -10.920 13.694 1.00 92.25 166 VAL A C 1
ATOM 1287 O O . VAL A 1 166 ? 2.519 -10.499 12.766 1.00 92.25 166 VAL A O 1
ATOM 1290 N N . LEU A 1 167 ? 0.954 -11.906 13.549 1.00 91.81 167 LEU A N 1
ATOM 1291 C CA . LEU A 1 167 ? 0.713 -12.599 12.293 1.00 91.81 167 LEU A CA 1
ATOM 1292 C C . LEU A 1 167 ? 0.145 -11.640 11.228 1.00 91.81 167 LEU A C 1
ATOM 1294 O O . LEU A 1 167 ? -1.025 -11.259 11.309 1.00 91.81 167 LEU A O 1
ATOM 1298 N N . ASP A 1 168 ? 0.946 -11.285 10.222 1.00 91.88 168 ASP A N 1
ATOM 1299 C CA . ASP A 1 168 ? 0.523 -10.433 9.103 1.00 91.88 168 ASP A CA 1
ATOM 1300 C C . ASP A 1 168 ? 0.702 -11.140 7.752 1.00 91.88 168 ASP A C 1
ATOM 1302 O O . ASP A 1 168 ? -0.278 -11.668 7.222 1.00 91.88 168 ASP A O 1
ATOM 1306 N N . GLU A 1 169 ? 1.937 -11.282 7.246 1.00 92.25 169 GLU A N 1
ATOM 1307 C CA . GLU A 1 169 ? 2.223 -11.928 5.946 1.00 92.25 169 GLU A CA 1
ATOM 1308 C C . GLU A 1 169 ? 1.620 -13.337 5.848 1.00 92.25 169 GLU A C 1
ATOM 1310 O O . GLU A 1 169 ? 1.084 -13.737 4.814 1.00 92.25 169 GLU A O 1
ATOM 1315 N N . GLN A 1 170 ? 1.692 -14.091 6.942 1.00 91.56 170 GLN A N 1
ATOM 1316 C CA . GLN A 1 170 ? 1.290 -15.496 7.006 1.00 91.56 170 GLN A CA 1
ATOM 1317 C C . GLN A 1 170 ? -0.162 -15.685 7.464 1.00 91.56 170 GLN A C 1
ATOM 1319 O O . GLN A 1 170 ? -0.631 -16.818 7.571 1.00 91.56 170 GLN A O 1
ATOM 1324 N N . ALA A 1 171 ? -0.912 -14.610 7.732 1.00 92.81 171 ALA A N 1
ATOM 1325 C CA . ALA A 1 171 ? -2.243 -14.717 8.332 1.00 92.81 171 ALA A CA 1
ATOM 1326 C C . ALA A 1 171 ? -3.215 -15.554 7.484 1.00 92.81 171 ALA A C 1
ATOM 1328 O O . ALA A 1 171 ? -3.963 -16.386 8.011 1.00 92.81 171 ALA A O 1
ATOM 1329 N N . VAL A 1 172 ? -3.162 -15.381 6.163 1.00 92.12 172 VAL A N 1
ATOM 1330 C CA . VAL A 1 172 ? -4.000 -16.118 5.204 1.00 92.12 172 VAL A CA 1
ATOM 1331 C C . VAL A 1 172 ? -3.596 -17.588 5.109 1.00 92.12 172 VAL A C 1
ATOM 1333 O O . VAL A 1 172 ? -4.464 -18.461 5.101 1.00 92.12 172 VAL A O 1
ATOM 1336 N N . GLU A 1 173 ? -2.294 -17.882 5.097 1.00 91.75 173 GLU A N 1
ATOM 1337 C CA . GLU A 1 173 ? -1.775 -19.255 5.073 1.00 91.75 173 GLU A CA 1
ATOM 1338 C C . GLU A 1 173 ? -2.200 -20.021 6.330 1.00 91.75 173 GLU A C 1
ATOM 1340 O O . GLU A 1 173 ? -2.730 -21.128 6.239 1.00 91.75 173 GLU A O 1
ATOM 1345 N N . VAL A 1 174 ? -2.052 -19.399 7.502 1.00 92.56 174 VAL A N 1
ATOM 1346 C CA . VAL A 1 174 ? -2.485 -19.973 8.782 1.00 92.56 174 VAL A CA 1
ATOM 1347 C C . VAL A 1 174 ? -3.986 -20.232 8.793 1.00 92.56 174 VAL A C 1
ATOM 1349 O O . VAL A 1 174 ? -4.425 -21.297 9.232 1.00 92.56 174 VAL A O 1
ATOM 1352 N N . SER A 1 175 ? -4.770 -19.282 8.282 1.00 93.56 175 SER A N 1
ATOM 1353 C CA . SER A 1 175 ? -6.222 -19.438 8.195 1.00 93.56 175 SER A CA 1
ATOM 1354 C C . SER A 1 175 ? -6.595 -20.618 7.292 1.00 93.56 175 SER A C 1
ATOM 1356 O O . SER A 1 175 ? -7.343 -21.508 7.687 1.00 93.56 175 SER A O 1
ATOM 1358 N N . THR A 1 176 ? -5.982 -20.693 6.113 1.00 93.25 176 THR A N 1
ATOM 1359 C CA . THR A 1 176 ? -6.198 -21.788 5.160 1.00 93.25 176 THR A CA 1
ATOM 1360 C C . THR A 1 176 ? -5.810 -23.137 5.771 1.00 93.25 176 THR A C 1
ATOM 1362 O O . THR A 1 176 ? -6.569 -24.100 5.695 1.00 93.25 176 THR A O 1
ATOM 1365 N N . ALA A 1 177 ? -4.666 -23.216 6.455 1.00 93.94 177 ALA A N 1
ATOM 1366 C CA . ALA A 1 177 ? -4.196 -24.445 7.087 1.00 93.94 177 ALA A CA 1
ATOM 1367 C C . ALA A 1 177 ? -5.128 -24.946 8.205 1.00 93.94 177 ALA A C 1
ATOM 1369 O O . ALA A 1 177 ? -5.286 -26.161 8.378 1.00 93.94 177 ALA A O 1
ATOM 1370 N N . LEU A 1 178 ? -5.730 -24.031 8.971 1.00 95.62 178 LEU A N 1
ATOM 1371 C CA . LEU A 1 178 ? -6.742 -24.347 9.981 1.00 95.62 178 LEU A CA 1
ATOM 1372 C C . LEU A 1 178 ? -8.012 -24.906 9.334 1.00 95.62 178 LEU A C 1
ATOM 1374 O O . LEU A 1 178 ? -8.488 -25.965 9.750 1.00 95.62 178 LEU A O 1
ATOM 1378 N N . GLU A 1 179 ? -8.508 -24.255 8.282 1.00 95.31 179 GLU A N 1
ATOM 1379 C CA . GLU A 1 179 ? -9.690 -24.702 7.538 1.00 95.31 179 GLU A CA 1
ATOM 1380 C C . GLU A 1 179 ? -9.480 -26.078 6.890 1.00 95.31 179 GLU A C 1
ATOM 1382 O O . GLU A 1 179 ? -10.327 -26.962 7.026 1.00 95.31 179 GLU A O 1
ATOM 1387 N N . GLU A 1 180 ? -8.320 -26.313 6.267 1.00 95.19 180 GLU A N 1
ATOM 1388 C CA . GLU A 1 180 ? -7.922 -27.622 5.724 1.00 95.19 180 GLU A CA 1
ATOM 1389 C C . GLU A 1 180 ? -7.865 -28.718 6.793 1.00 95.19 180 GLU A C 1
ATOM 1391 O O . GLU A 1 180 ? -8.096 -29.894 6.507 1.00 95.19 180 GLU A O 1
ATOM 1396 N N . SER A 1 181 ? -7.560 -28.339 8.035 1.00 95.62 181 SER A N 1
ATOM 1397 C CA . SER A 1 181 ? -7.545 -29.246 9.186 1.00 95.62 181 SER A CA 1
ATOM 1398 C C . SER A 1 181 ? -8.942 -29.442 9.794 1.00 95.62 181 SER A C 1
ATOM 1400 O O . SER A 1 181 ? -9.078 -30.091 10.831 1.00 95.62 181 SER A O 1
ATOM 1402 N N . GLY A 1 182 ? -9.987 -28.891 9.166 1.00 95.75 182 GLY A N 1
ATOM 1403 C CA . GLY A 1 182 ? -11.373 -28.966 9.622 1.00 95.75 182 GLY A CA 1
ATOM 1404 C C . GLY A 1 182 ? -11.690 -28.049 10.804 1.00 95.75 182 GLY A C 1
ATOM 1405 O O . GLY A 1 182 ? -12.744 -28.200 11.424 1.00 95.75 182 GLY A O 1
ATOM 1406 N N . ILE A 1 183 ? -10.799 -27.110 11.137 1.00 95.88 183 ILE A N 1
ATOM 1407 C CA . ILE A 1 183 ? -11.016 -26.139 12.208 1.00 95.88 183 ILE A CA 1
ATOM 1408 C C . ILE A 1 183 ? -11.739 -24.931 11.628 1.00 95.88 183 ILE A C 1
ATOM 1410 O O . ILE A 1 183 ? -11.235 -24.235 10.750 1.00 95.88 183 ILE A O 1
ATOM 1414 N N . ARG A 1 184 ? -12.942 -24.668 12.135 1.00 93.94 184 ARG A N 1
ATOM 1415 C CA . ARG A 1 184 ? -13.725 -23.505 11.726 1.00 93.94 184 ARG A CA 1
ATOM 1416 C C . ARG A 1 184 ? -13.166 -22.248 12.387 1.00 93.94 184 ARG A C 1
ATOM 1418 O O . ARG A 1 184 ? -13.189 -22.141 13.611 1.00 93.94 184 ARG A O 1
ATOM 1425 N N . ILE A 1 185 ? -12.740 -21.285 11.578 1.00 92.94 185 ILE A N 1
ATOM 1426 C CA . ILE A 1 185 ? -12.280 -19.982 12.061 1.00 92.94 185 ILE A CA 1
ATOM 1427 C C . ILE A 1 185 ? -13.501 -19.098 12.349 1.00 92.94 185 ILE A C 1
ATOM 1429 O O . ILE A 1 185 ? -14.385 -18.977 11.491 1.00 92.94 185 ILE A O 1
ATOM 1433 N N . PRO A 1 186 ? -13.599 -18.486 13.540 1.00 91.50 186 PRO A N 1
ATOM 1434 C CA . PRO A 1 186 ? -14.637 -17.504 13.815 1.00 91.50 186 PRO A CA 1
ATOM 1435 C C . PRO A 1 186 ? -14.555 -16.314 12.855 1.00 91.50 186 PRO A C 1
ATOM 1437 O O . PRO A 1 186 ? -13.465 -15.833 12.553 1.00 91.50 186 PRO A O 1
ATOM 1440 N N . GLY A 1 187 ? -15.703 -15.786 12.418 1.00 86.50 187 GLY A N 1
ATOM 1441 C CA . GLY A 1 187 ? -15.742 -14.672 11.459 1.00 86.50 187 GLY A CA 1
ATOM 1442 C C . GLY A 1 187 ? -14.972 -13.432 11.931 1.00 86.50 187 GLY A C 1
ATOM 1443 O O . GLY A 1 187 ? -14.375 -12.729 11.120 1.00 86.50 187 GLY A O 1
ATOM 1444 N N . ALA A 1 188 ? -14.895 -13.213 13.244 1.00 90.69 188 ALA A N 1
ATOM 1445 C CA . ALA A 1 188 ? -14.136 -12.122 13.842 1.00 90.69 188 ALA A CA 1
ATOM 1446 C C . ALA A 1 188 ? -12.611 -12.234 13.653 1.00 90.69 188 ALA A C 1
ATOM 1448 O O . ALA A 1 188 ? -11.917 -11.218 13.685 1.00 90.69 188 ALA A O 1
ATOM 1449 N N . LEU A 1 189 ? -12.103 -13.456 13.460 1.00 92.69 189 LEU A N 1
ATOM 1450 C CA . LEU A 1 189 ? -10.691 -13.769 13.218 1.00 92.69 189 LEU A CA 1
ATOM 1451 C C . LEU A 1 189 ? -10.383 -13.967 11.730 1.00 92.69 189 LEU A C 1
ATOM 1453 O O . LEU A 1 189 ? -9.237 -14.251 11.379 1.00 92.69 189 LEU A O 1
ATOM 1457 N N . SER A 1 190 ? -11.392 -13.825 10.864 1.00 86.81 190 SER A N 1
ATOM 1458 C CA . SER A 1 190 ? -11.237 -13.997 9.425 1.00 86.81 190 SER A CA 1
ATOM 1459 C C . SER A 1 190 ? -10.129 -13.094 8.893 1.00 86.81 190 SER A C 1
ATOM 1461 O O . SER A 1 190 ? -10.014 -11.915 9.238 1.00 86.81 190 SER A O 1
ATOM 1463 N N . THR A 1 191 ? -9.313 -13.661 8.019 1.00 87.12 191 THR A N 1
ATOM 1464 C CA . THR A 1 191 ? -8.313 -12.931 7.250 1.00 87.12 191 THR A CA 1
ATOM 1465 C C . THR A 1 191 ? -8.862 -12.608 5.864 1.00 87.12 191 THR A C 1
ATOM 1467 O O . THR A 1 191 ? -9.846 -13.216 5.424 1.00 87.12 191 THR A O 1
ATOM 1470 N N . PRO A 1 192 ? -8.269 -11.631 5.163 1.00 80.81 192 PRO A N 1
ATOM 1471 C CA . PRO A 1 192 ? -8.556 -11.436 3.755 1.00 80.81 192 PRO A CA 1
ATOM 1472 C C . PRO A 1 192 ? -8.247 -12.699 2.954 1.00 80.81 192 PRO A C 1
ATOM 1474 O O . PRO A 1 192 ? -7.295 -13.416 3.238 1.00 80.81 192 PRO A O 1
ATOM 1477 N N . LYS A 1 193 ? -9.024 -12.968 1.903 1.00 81.69 193 LYS A N 1
ATOM 1478 C CA . LYS A 1 193 ? -8.801 -14.159 1.060 1.00 81.69 193 LYS A CA 1
ATOM 1479 C C . LYS A 1 193 ? -7.497 -14.098 0.267 1.00 81.69 193 LYS A C 1
ATOM 1481 O O . LYS A 1 193 ? -7.004 -15.122 -0.194 1.00 81.69 193 LYS A O 1
ATOM 1486 N N . ARG A 1 194 ? -6.985 -12.893 0.025 1.00 82.38 194 ARG A N 1
ATOM 1487 C CA . ARG A 1 194 ? -5.736 -12.671 -0.697 1.00 82.38 194 ARG A CA 1
ATOM 1488 C C . ARG A 1 194 ? -4.650 -12.418 0.330 1.00 82.38 194 ARG A C 1
ATOM 1490 O O . ARG A 1 194 ? -4.794 -11.518 1.147 1.00 82.38 194 ARG A O 1
ATOM 1497 N N . GLN A 1 195 ? -3.577 -13.202 0.269 1.00 81.88 195 GLN A N 1
ATOM 1498 C CA . GLN A 1 195 ? -2.395 -12.951 1.083 1.00 81.88 195 GLN A CA 1
ATOM 1499 C C . GLN A 1 195 ? -1.906 -11.525 0.831 1.00 81.88 195 GLN A C 1
ATOM 1501 O O . GLN A 1 195 ? -1.670 -11.133 -0.311 1.00 81.88 195 GLN A O 1
ATOM 1506 N N . THR A 1 196 ? -1.823 -10.738 1.891 1.00 87.06 196 THR A N 1
ATOM 1507 C CA . THR A 1 196 ? -1.356 -9.360 1.860 1.00 87.06 196 THR A CA 1
ATOM 1508 C C . THR A 1 196 ? -0.909 -8.991 3.263 1.00 87.06 196 THR A C 1
ATOM 1510 O O . THR A 1 196 ? -1.511 -9.441 4.236 1.00 87.06 196 THR A O 1
ATOM 1513 N N . THR A 1 197 ? 0.136 -8.178 3.364 1.00 91.50 197 THR A N 1
ATOM 1514 C CA . THR A 1 197 ? 0.471 -7.506 4.625 1.00 91.50 197 THR A CA 1
ATOM 1515 C C . THR A 1 197 ? -0.344 -6.228 4.743 1.00 91.50 197 THR A C 1
ATOM 1517 O O . THR A 1 197 ? -0.775 -5.661 3.728 1.00 91.50 197 THR A O 1
ATOM 1520 N N . ILE A 1 198 ? -0.495 -5.710 5.959 1.00 90.94 198 ILE A N 1
ATOM 1521 C CA . ILE A 1 198 ? -1.104 -4.393 6.178 1.0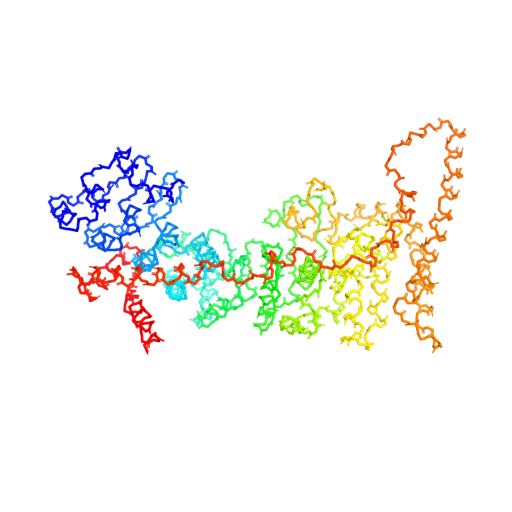0 90.94 198 ILE A CA 1
ATOM 1522 C C . ILE A 1 198 ? -0.388 -3.278 5.395 1.00 90.94 198 ILE A C 1
ATOM 1524 O O . ILE A 1 198 ? -1.017 -2.300 4.993 1.00 90.94 198 ILE A O 1
ATOM 1528 N N . TYR A 1 199 ? 0.907 -3.441 5.111 1.00 93.00 199 TYR A N 1
ATOM 1529 C CA . TYR A 1 199 ? 1.749 -2.471 4.407 1.00 93.00 199 TYR A CA 1
ATOM 1530 C C . TYR A 1 199 ? 1.543 -2.433 2.886 1.00 93.00 199 TYR A C 1
ATOM 1532 O O . TYR A 1 199 ? 2.007 -1.514 2.216 1.00 93.00 199 TYR A O 1
ATOM 1540 N N . HIS A 1 200 ? 0.814 -3.389 2.313 1.00 91.12 200 HIS A N 1
ATOM 1541 C CA . HIS A 1 200 ? 0.418 -3.310 0.904 1.00 91.12 200 HIS A CA 1
ATOM 1542 C C . HIS A 1 200 ? -0.785 -2.397 0.666 1.00 91.12 200 HIS A C 1
ATOM 1544 O O . HIS A 1 200 ? -1.060 -2.048 -0.486 1.00 91.12 200 HIS A O 1
ATOM 1550 N N . SER A 1 201 ? -1.514 -2.017 1.721 1.00 85.25 201 SER A N 1
ATOM 1551 C CA . SER A 1 201 ? -2.696 -1.174 1.579 1.00 85.25 201 SER A CA 1
ATOM 1552 C C . SER A 1 201 ? -2.328 0.215 1.057 1.00 85.25 201 SER A C 1
ATOM 1554 O O . SER A 1 201 ? -1.453 0.910 1.572 1.00 85.25 201 SER A O 1
ATOM 1556 N N . LEU A 1 202 ? -3.076 0.656 0.046 1.00 75.88 202 LEU A N 1
ATOM 1557 C CA . LEU A 1 202 ? -2.829 1.886 -0.728 1.00 75.88 202 LEU A CA 1
ATOM 1558 C C . LEU A 1 202 ? -3.030 3.163 0.083 1.00 75.88 202 LEU A C 1
ATOM 1560 O O . LEU A 1 202 ? -2.774 4.275 -0.392 1.00 75.88 202 LEU A O 1
ATOM 1564 N N . ARG A 1 203 ? -3.606 2.994 1.270 1.00 78.94 203 ARG A N 1
ATOM 1565 C CA . ARG A 1 203 ? -4.066 4.058 2.146 1.00 78.94 203 ARG A CA 1
ATOM 1566 C C . ARG A 1 203 ? -3.221 4.146 3.420 1.00 78.94 203 ARG A C 1
ATOM 1568 O O . ARG A 1 203 ? -3.395 5.110 4.164 1.00 78.94 203 ARG A O 1
ATOM 1575 N N . VAL A 1 204 ? -2.289 3.214 3.649 1.00 83.06 204 VAL A N 1
ATOM 1576 C CA . VAL A 1 204 ? -1.321 3.323 4.745 1.00 83.06 204 VAL A CA 1
ATOM 1577 C C . VAL A 1 204 ? -0.371 4.486 4.463 1.00 83.06 204 VAL A C 1
ATOM 1579 O O . VAL A 1 204 ? 0.184 4.623 3.378 1.00 83.06 204 VAL A O 1
ATOM 1582 N N . ARG A 1 205 ? -0.202 5.350 5.464 1.00 84.31 205 ARG A N 1
ATOM 1583 C CA . ARG A 1 205 ? 0.766 6.457 5.478 1.00 84.31 205 ARG A CA 1
ATOM 1584 C C . ARG A 1 205 ? 1.842 6.160 6.510 1.00 84.31 205 ARG A C 1
ATOM 1586 O O . ARG A 1 205 ? 1.575 5.403 7.439 1.00 84.31 205 ARG A O 1
ATOM 1593 N N . ALA A 1 206 ? 2.986 6.839 6.437 1.00 89.19 206 ALA A N 1
ATOM 1594 C CA . ALA A 1 206 ? 4.082 6.685 7.401 1.00 89.19 206 ALA A CA 1
ATOM 1595 C C . ALA A 1 206 ? 3.614 6.724 8.873 1.00 89.19 206 ALA A C 1
ATOM 1597 O O . ALA A 1 206 ? 3.953 5.841 9.655 1.00 89.19 206 ALA A O 1
ATOM 1598 N N . GLY A 1 207 ? 2.753 7.682 9.242 1.00 86.50 207 GLY A N 1
ATOM 1599 C CA . GLY A 1 207 ? 2.220 7.781 10.608 1.00 86.50 207 GLY A CA 1
ATOM 1600 C C . GLY A 1 207 ? 1.345 6.593 11.035 1.00 86.50 207 GLY A C 1
ATOM 1601 O O . GLY A 1 207 ? 1.443 6.135 12.172 1.00 86.50 207 GLY A O 1
ATOM 1602 N N . LEU A 1 208 ? 0.509 6.061 10.134 1.00 85.31 208 LEU A N 1
ATOM 1603 C CA . LEU A 1 208 ? -0.305 4.870 10.413 1.00 85.31 208 LEU A CA 1
ATOM 1604 C C . LEU A 1 208 ? 0.569 3.614 10.447 1.00 85.31 208 LE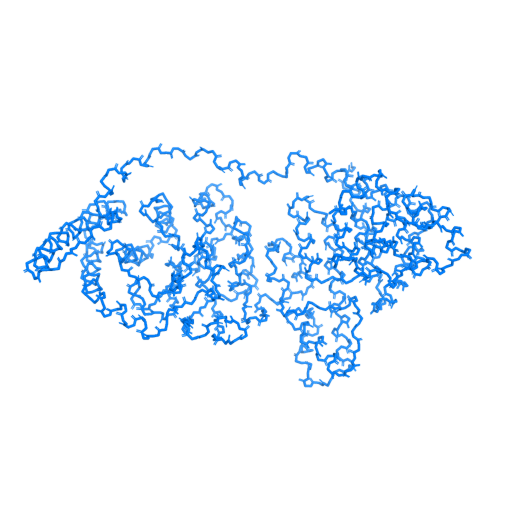U A C 1
ATOM 1606 O O . LEU A 1 208 ? 0.437 2.794 11.350 1.00 85.31 208 LEU A O 1
ATOM 1610 N N . ALA A 1 209 ? 1.492 3.498 9.496 1.00 91.19 209 ALA A N 1
ATOM 1611 C CA . ALA A 1 209 ? 2.446 2.407 9.410 1.00 91.19 209 ALA A CA 1
ATOM 1612 C C . ALA A 1 209 ? 3.284 2.302 10.688 1.00 91.19 209 ALA A C 1
ATOM 1614 O O . ALA A 1 209 ? 3.461 1.209 11.219 1.00 91.19 209 ALA A O 1
ATOM 1615 N N . GLN A 1 210 ? 3.702 3.450 11.236 1.00 94.25 210 GLN A N 1
ATOM 1616 C CA . GLN A 1 210 ? 4.405 3.528 12.511 1.00 94.25 210 GLN A CA 1
ATOM 1617 C C . GLN A 1 210 ? 3.577 2.977 13.669 1.00 94.25 210 GLN A C 1
ATOM 1619 O O . GLN A 1 210 ? 4.113 2.280 14.524 1.00 94.25 210 GLN A O 1
ATOM 1624 N N . LYS A 1 211 ? 2.277 3.280 13.714 1.00 91.44 211 LYS A N 1
ATOM 1625 C CA . LYS A 1 211 ? 1.393 2.767 14.765 1.00 91.44 211 LYS A CA 1
ATOM 1626 C C . LYS A 1 211 ? 1.246 1.252 14.677 1.00 91.44 211 LYS A C 1
ATOM 1628 O O . LYS A 1 211 ? 1.315 0.601 15.711 1.00 91.44 211 LYS A O 1
ATOM 1633 N N . PHE A 1 212 ? 1.093 0.698 13.476 1.00 93.25 212 PHE A N 1
ATOM 1634 C CA . PHE A 1 212 ? 1.084 -0.754 13.293 1.00 93.25 212 PHE A CA 1
ATOM 1635 C C . PHE A 1 212 ? 2.421 -1.390 13.678 1.00 93.25 212 PHE A C 1
ATOM 1637 O O . PHE A 1 212 ? 2.435 -2.369 14.413 1.00 93.25 212 PHE A O 1
ATOM 1644 N N . PHE A 1 213 ? 3.536 -0.789 13.263 1.00 95.44 213 PHE A N 1
ATOM 1645 C CA . PHE A 1 213 ? 4.875 -1.272 13.599 1.00 95.44 213 PHE A CA 1
ATOM 1646 C C . PHE A 1 213 ? 5.112 -1.298 15.114 1.00 95.44 213 PHE A C 1
ATOM 1648 O O . PHE A 1 213 ? 5.611 -2.274 15.654 1.00 95.44 213 PHE A O 1
ATOM 1655 N N . ASN A 1 214 ? 4.671 -0.257 15.829 1.00 95.25 214 ASN A N 1
ATOM 1656 C CA . ASN A 1 214 ? 4.726 -0.200 17.295 1.00 95.25 214 ASN A CA 1
ATOM 1657 C C . ASN A 1 214 ? 3.828 -1.243 17.989 1.00 95.25 214 ASN A C 1
ATOM 1659 O O . ASN A 1 214 ? 3.878 -1.369 19.207 1.00 95.25 214 ASN A O 1
ATOM 1663 N N . ASN A 1 215 ? 2.970 -1.921 17.229 1.00 93.69 215 ASN A N 1
ATOM 1664 C CA . ASN A 1 215 ? 2.059 -2.968 17.671 1.00 93.69 215 ASN A CA 1
ATOM 1665 C C . ASN A 1 215 ? 2.469 -4.338 17.091 1.00 93.69 215 ASN A C 1
ATOM 1667 O O . ASN A 1 215 ? 1.614 -5.175 16.805 1.00 93.69 215 ASN A O 1
ATOM 1671 N N . ASP A 1 216 ? 3.775 -4.548 16.906 1.00 94.69 216 ASP A N 1
ATOM 1672 C CA . ASP A 1 216 ? 4.414 -5.808 16.504 1.00 94.69 216 ASP A CA 1
ATOM 1673 C C . ASP A 1 216 ? 4.084 -6.296 15.071 1.00 94.69 216 ASP A C 1
ATOM 1675 O O . ASP A 1 216 ? 4.353 -7.452 14.727 1.00 94.69 216 ASP A O 1
ATOM 1679 N N . PHE A 1 217 ? 3.511 -5.446 14.207 1.00 94.50 217 PHE A N 1
ATOM 1680 C CA . PHE A 1 217 ? 3.415 -5.731 12.769 1.00 94.50 217 PHE A CA 1
ATOM 1681 C C . PHE A 1 217 ? 4.764 -5.438 12.109 1.00 94.50 217 PHE A C 1
ATOM 1683 O O . PHE A 1 217 ? 5.034 -4.319 11.697 1.00 94.50 217 PHE A O 1
ATOM 1690 N N . GLU A 1 218 ? 5.636 -6.436 12.017 1.00 94.44 218 GLU A N 1
ATOM 1691 C CA . GLU A 1 218 ? 7.018 -6.233 11.548 1.00 94.44 218 GLU A CA 1
ATOM 1692 C C . GLU A 1 218 ? 7.279 -6.772 10.127 1.00 94.44 218 GLU A C 1
ATOM 1694 O O . GLU A 1 218 ? 8.414 -6.768 9.654 1.00 94.44 218 GLU A O 1
ATOM 1699 N N . ASP A 1 219 ? 6.239 -7.220 9.411 1.00 93.81 219 ASP A N 1
ATOM 1700 C CA . ASP A 1 219 ? 6.300 -7.755 8.035 1.00 93.81 219 ASP A CA 1
ATOM 1701 C C . ASP A 1 219 ? 6.518 -6.671 6.956 1.00 93.81 219 ASP A C 1
ATOM 1703 O O . ASP A 1 219 ? 5.810 -6.590 5.950 1.00 93.81 219 ASP A O 1
ATOM 1707 N N . ILE A 1 220 ? 7.530 -5.823 7.148 1.00 94.94 220 ILE A N 1
ATOM 1708 C CA . ILE A 1 220 ? 7.864 -4.685 6.277 1.00 94.94 220 ILE A CA 1
ATOM 1709 C C . ILE A 1 220 ? 8.222 -5.127 4.844 1.00 94.94 220 ILE A C 1
ATOM 1711 O O . ILE A 1 220 ? 7.885 -4.439 3.880 1.00 94.94 220 ILE A O 1
ATOM 1715 N N . ASP A 1 221 ? 8.862 -6.290 4.707 1.00 95.00 221 ASP A N 1
ATOM 1716 C CA . ASP A 1 221 ? 9.181 -6.949 3.431 1.00 95.00 221 ASP A CA 1
ATOM 1717 C C . ASP A 1 221 ? 8.278 -8.158 3.143 1.00 95.00 221 ASP A C 1
ATOM 1719 O O . ASP A 1 221 ? 8.550 -8.923 2.211 1.00 95.00 221 ASP A O 1
ATOM 1723 N N . GLY A 1 222 ? 7.215 -8.350 3.934 1.00 94.25 222 GLY A N 1
ATOM 1724 C CA . GLY A 1 222 ? 6.305 -9.469 3.727 1.00 94.25 222 GLY A CA 1
ATOM 1725 C C . GLY A 1 222 ? 5.672 -9.394 2.342 1.00 94.25 222 GLY A C 1
ATOM 1726 O O . GLY A 1 222 ? 5.561 -8.313 1.761 1.00 94.25 222 GLY A O 1
ATOM 1727 N N . ARG A 1 223 ? 5.312 -10.541 1.772 1.00 93.69 223 ARG A N 1
ATOM 1728 C CA . ARG A 1 223 ? 4.866 -10.649 0.386 1.00 93.69 223 ARG A CA 1
ATOM 1729 C C . ARG A 1 223 ? 3.355 -10.781 0.269 1.00 93.69 223 ARG A C 1
ATOM 1731 O O . ARG A 1 223 ? 2.709 -11.473 1.051 1.00 93.69 223 ARG A O 1
ATOM 1738 N N . ASP A 1 224 ? 2.785 -10.132 -0.741 1.00 91.88 224 ASP A N 1
ATOM 1739 C CA . ASP A 1 224 ? 1.399 -10.375 -1.136 1.00 91.88 224 ASP A CA 1
ATOM 1740 C C . ASP A 1 224 ? 1.245 -11.693 -1.923 1.00 91.88 224 ASP A C 1
ATOM 1742 O O . ASP A 1 224 ? 2.208 -12.392 -2.242 1.00 91.88 224 ASP A O 1
ATOM 1746 N N . TYR A 1 225 ? 0.010 -12.015 -2.303 1.00 88.94 225 TYR A N 1
ATOM 1747 C CA . TYR A 1 225 ? -0.348 -13.192 -3.100 1.00 88.94 225 TYR A CA 1
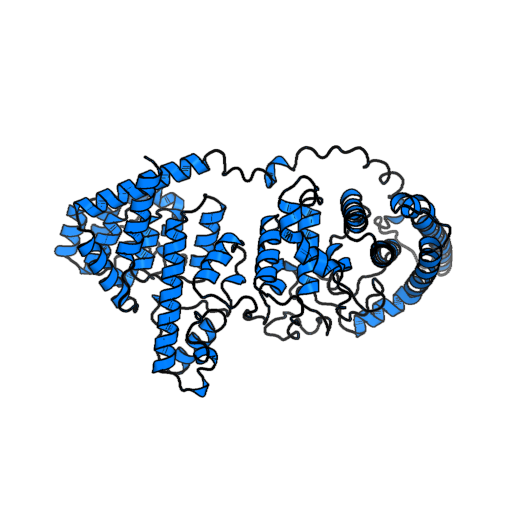ATOM 1748 C C . TYR A 1 225 ? 0.303 -13.232 -4.494 1.00 88.94 225 TYR A C 1
ATOM 1750 O O . TYR A 1 225 ? 0.273 -14.270 -5.156 1.00 88.94 225 TYR A O 1
ATOM 1758 N N . ARG A 1 226 ? 0.868 -12.115 -4.974 1.00 87.06 226 ARG A N 1
ATOM 1759 C CA . ARG A 1 226 ? 1.635 -12.042 -6.227 1.00 87.06 226 ARG A CA 1
ATOM 1760 C C . ARG A 1 226 ? 3.131 -12.251 -5.990 1.00 87.06 226 ARG A C 1
ATOM 1762 O O . ARG A 1 226 ? 3.880 -12.359 -6.962 1.00 87.06 226 ARG A O 1
ATOM 1769 N N . GLY A 1 227 ? 3.557 -12.325 -4.730 1.00 91.12 227 GLY A N 1
ATOM 1770 C CA . GLY A 1 227 ? 4.944 -12.414 -4.291 1.00 91.12 227 GLY A CA 1
ATOM 1771 C C . GLY A 1 227 ? 5.643 -11.056 -4.205 1.00 91.12 227 GLY A C 1
ATOM 1772 O O . GLY A 1 227 ? 6.876 -11.023 -4.169 1.00 91.12 227 GLY A O 1
ATOM 1773 N N . TYR A 1 228 ? 4.900 -9.948 -4.235 1.00 92.12 228 TYR A N 1
ATOM 1774 C CA . TYR A 1 228 ? 5.452 -8.594 -4.204 1.00 92.12 228 TYR A CA 1
ATOM 1775 C C . TYR A 1 228 ? 5.638 -8.126 -2.772 1.00 92.12 228 TYR A C 1
ATOM 1777 O O . TYR A 1 228 ? 4.824 -8.459 -1.928 1.00 92.12 228 TYR A O 1
ATOM 1785 N N . THR A 1 229 ? 6.687 -7.348 -2.512 1.00 95.06 229 THR A N 1
ATOM 1786 C CA . THR A 1 229 ? 6.817 -6.599 -1.255 1.00 95.06 229 THR A CA 1
ATOM 1787 C C . THR A 1 229 ? 6.094 -5.249 -1.370 1.00 95.06 229 THR A C 1
ATOM 1789 O O . THR A 1 229 ? 5.822 -4.793 -2.493 1.00 95.06 229 THR A O 1
ATOM 1792 N N . PRO A 1 230 ? 5.848 -4.527 -0.263 1.00 94.44 230 PRO A N 1
ATOM 1793 C CA . PRO A 1 230 ? 5.222 -3.208 -0.315 1.00 94.44 230 PRO A CA 1
ATOM 1794 C C . PRO A 1 230 ? 5.940 -2.223 -1.256 1.00 94.44 230 PRO A C 1
ATOM 1796 O O . PRO A 1 230 ? 5.287 -1.540 -2.046 1.00 94.44 230 PRO A O 1
ATOM 1799 N N . LEU A 1 231 ? 7.283 -2.220 -1.278 1.00 93.06 231 LEU A N 1
ATOM 1800 C CA . LEU A 1 231 ? 8.083 -1.381 -2.189 1.00 93.06 231 LEU A CA 1
ATOM 1801 C C . LEU A 1 231 ? 7.976 -1.788 -3.677 1.00 93.06 231 LEU A C 1
ATOM 1803 O O . LEU A 1 231 ? 8.208 -0.972 -4.574 1.00 93.06 231 LEU A O 1
ATOM 1807 N N . MET A 1 232 ? 7.609 -3.037 -3.969 1.00 91.00 232 MET A N 1
ATOM 1808 C CA . MET A 1 232 ? 7.303 -3.492 -5.332 1.00 91.00 232 MET A CA 1
ATOM 1809 C C . MET A 1 232 ? 5.900 -3.056 -5.777 1.00 91.00 232 MET A C 1
ATOM 1811 O O . MET A 1 232 ? 5.681 -2.745 -6.949 1.00 91.00 232 MET A O 1
ATOM 1815 N N . GLY A 1 233 ? 4.952 -3.020 -4.835 1.00 83.81 233 GLY A N 1
ATOM 1816 C CA . GLY A 1 233 ? 3.541 -2.686 -5.046 1.00 83.81 233 GLY A CA 1
ATOM 1817 C C . GLY A 1 233 ? 3.205 -1.191 -5.097 1.00 83.81 233 GLY A C 1
ATOM 1818 O O . GLY A 1 233 ? 2.031 -0.853 -5.264 1.00 83.81 233 GLY A O 1
ATOM 1819 N N . ILE A 1 234 ? 4.202 -0.297 -4.998 1.00 71.06 234 ILE A N 1
ATOM 1820 C CA . ILE A 1 234 ? 4.014 1.168 -4.905 1.00 71.06 234 ILE A CA 1
ATOM 1821 C C . ILE A 1 234 ? 3.148 1.739 -6.032 1.00 71.06 234 ILE A C 1
ATOM 1823 O O . ILE A 1 234 ? 2.489 2.755 -5.847 1.00 71.06 234 ILE A O 1
ATOM 1827 N N . TYR A 1 235 ? 3.079 1.088 -7.195 1.00 66.56 235 TYR A N 1
ATOM 1828 C CA . TYR A 1 235 ? 2.265 1.557 -8.322 1.00 66.56 235 TYR A CA 1
ATOM 1829 C C . TYR A 1 235 ? 0.776 1.717 -8.021 1.00 66.56 235 TYR A C 1
ATOM 1831 O O . TYR A 1 235 ? 0.082 2.441 -8.732 1.00 66.56 235 TYR A O 1
ATOM 1839 N N . ARG A 1 236 ? 0.283 1.067 -6.967 1.00 68.94 236 ARG A N 1
ATOM 1840 C CA . ARG A 1 236 ? -1.093 1.234 -6.509 1.00 68.94 236 ARG A CA 1
ATOM 1841 C C . ARG A 1 236 ? -1.259 2.378 -5.500 1.00 68.94 236 ARG A C 1
ATOM 1843 O O . ARG A 1 236 ? -2.383 2.759 -5.187 1.00 68.94 236 ARG A O 1
ATOM 1850 N N . TRP A 1 237 ? -0.172 2.904 -4.945 1.00 68.44 237 TRP A N 1
ATOM 1851 C CA . TRP A 1 237 ? -0.229 3.963 -3.946 1.00 68.44 237 TRP A CA 1
ATOM 1852 C C . TRP A 1 237 ? -0.671 5.281 -4.580 1.00 68.44 237 TRP A C 1
ATOM 1854 O O . TRP A 1 237 ? -0.488 5.535 -5.772 1.00 68.44 237 TRP A O 1
ATOM 1864 N N . CYS A 1 238 ? -1.277 6.145 -3.772 1.00 64.88 238 CYS A N 1
ATOM 1865 C CA . CYS A 1 238 ? -1.741 7.442 -4.252 1.00 64.88 238 CYS A CA 1
ATOM 1866 C C . CYS A 1 238 ? -0.548 8.334 -4.619 1.00 64.88 238 CYS A C 1
ATOM 1868 O O . CYS A 1 238 ? 0.363 8.489 -3.816 1.00 64.88 238 CYS A O 1
ATOM 1870 N N . SER A 1 239 ? -0.544 8.962 -5.794 1.00 70.12 239 SER A N 1
ATOM 1871 C CA . SER A 1 239 ? 0.470 9.969 -6.138 1.00 70.12 239 SER A CA 1
ATOM 1872 C C . SER A 1 239 ? 0.443 11.103 -5.108 1.00 70.12 239 SER A C 1
ATOM 1874 O O . SER A 1 239 ? -0.626 11.636 -4.811 1.00 70.12 239 SER A O 1
ATOM 1876 N N . GLY A 1 240 ? 1.593 11.462 -4.538 1.00 76.62 240 GLY A N 1
ATOM 1877 C CA . GLY A 1 240 ? 1.648 12.518 -3.526 1.00 76.62 240 GLY A CA 1
ATOM 1878 C C . GLY A 1 240 ? 2.934 12.550 -2.707 1.00 76.62 240 GLY A C 1
ATOM 1879 O O . GLY A 1 240 ? 3.615 11.527 -2.614 1.00 76.62 240 GLY A O 1
ATOM 1880 N N . PRO A 1 241 ? 3.214 13.668 -2.014 1.00 76.81 241 PRO A N 1
ATOM 1881 C CA . PRO A 1 241 ? 4.257 13.741 -0.985 1.00 76.81 241 PRO A CA 1
ATOM 1882 C C . PRO A 1 241 ? 4.145 12.618 0.058 1.00 76.81 241 PRO A C 1
ATOM 1884 O O . PRO A 1 241 ? 5.146 12.044 0.473 1.00 76.81 241 PRO A O 1
ATOM 1887 N N . LEU A 1 242 ? 2.916 12.225 0.410 1.00 78.81 242 LEU A N 1
ATOM 1888 C CA . LEU A 1 242 ? 2.648 11.139 1.358 1.00 78.81 242 LEU A CA 1
ATOM 1889 C C . LEU A 1 242 ? 3.181 9.775 0.894 1.00 78.81 242 LEU A C 1
ATOM 1891 O O . LEU A 1 242 ? 3.567 8.958 1.726 1.00 78.81 242 LEU A O 1
ATOM 1895 N N . THR A 1 243 ? 3.226 9.529 -0.418 1.00 81.62 243 THR A N 1
ATOM 1896 C CA . THR A 1 243 ? 3.834 8.313 -0.979 1.00 81.62 243 THR A CA 1
ATOM 1897 C C . THR A 1 243 ? 5.349 8.343 -0.853 1.00 81.62 243 THR A C 1
ATOM 1899 O O . THR A 1 243 ? 5.942 7.309 -0.554 1.00 81.62 243 THR A O 1
ATOM 1902 N N . LEU A 1 244 ? 5.977 9.516 -0.995 1.00 85.69 244 LEU A N 1
ATOM 1903 C CA . LEU A 1 244 ? 7.415 9.670 -0.754 1.00 85.69 244 LEU A CA 1
ATOM 1904 C C . LEU A 1 244 ? 7.745 9.405 0.721 1.00 85.69 244 LEU A C 1
ATOM 1906 O O . LEU A 1 244 ? 8.629 8.605 1.011 1.00 85.69 244 LEU A O 1
ATOM 1910 N N . GLN A 1 245 ? 6.982 10.006 1.639 1.00 87.12 245 GLN A N 1
ATOM 1911 C CA . GLN A 1 245 ? 7.143 9.800 3.083 1.00 87.12 245 GLN A CA 1
ATOM 1912 C C . GLN A 1 245 ? 6.926 8.340 3.482 1.00 87.12 245 GLN A C 1
ATOM 1914 O O . GLN A 1 245 ? 7.656 7.808 4.312 1.00 87.12 245 GLN A O 1
ATOM 1919 N N . TYR A 1 246 ? 5.931 7.669 2.898 1.00 90.00 246 TYR A N 1
ATOM 1920 C CA . TYR A 1 246 ? 5.673 6.268 3.209 1.00 90.00 246 TYR A CA 1
ATOM 1921 C C . TYR A 1 246 ? 6.743 5.328 2.632 1.00 90.00 246 TYR A C 1
ATOM 1923 O O . TYR A 1 246 ? 7.188 4.414 3.325 1.00 90.00 246 TYR A O 1
ATOM 1931 N N . ALA A 1 247 ? 7.215 5.578 1.407 1.00 92.44 247 ALA A N 1
ATOM 1932 C CA . ALA A 1 247 ? 8.319 4.821 0.822 1.00 92.44 247 ALA A CA 1
ATOM 1933 C C . ALA A 1 247 ? 9.611 4.993 1.635 1.00 92.44 247 ALA A C 1
ATOM 1935 O O . ALA A 1 247 ? 10.290 4.003 1.906 1.00 92.44 247 ALA A O 1
ATOM 1936 N N . GLN A 1 248 ? 9.921 6.226 2.060 1.00 93.25 248 GLN A N 1
ATOM 1937 C CA . GLN A 1 248 ? 11.035 6.487 2.971 1.00 93.25 248 GLN A CA 1
ATOM 1938 C C . GLN A 1 248 ? 10.833 5.739 4.289 1.00 93.25 248 GLN A C 1
ATOM 1940 O O . GLN A 1 248 ? 11.746 5.063 4.742 1.00 93.25 248 GLN A O 1
ATOM 1945 N N . TRP A 1 249 ? 9.636 5.796 4.877 1.00 95.06 249 TRP A N 1
ATOM 1946 C CA . TRP A 1 249 ? 9.355 5.111 6.135 1.00 95.06 249 TRP A CA 1
ATOM 1947 C C . TRP A 1 249 ? 9.613 3.603 6.044 1.00 95.06 249 TRP A C 1
ATOM 1949 O O . TRP A 1 249 ? 10.249 3.044 6.931 1.00 95.06 249 TRP A O 1
ATOM 1959 N N . LEU A 1 250 ? 9.173 2.939 4.971 1.00 96.38 250 LEU A N 1
ATOM 1960 C CA . LEU A 1 250 ? 9.482 1.520 4.764 1.00 96.38 250 LEU A CA 1
ATOM 1961 C C . LEU A 1 250 ? 10.992 1.285 4.685 1.00 96.38 250 LEU A C 1
ATOM 1963 O O . LEU A 1 250 ? 11.505 0.375 5.333 1.00 96.38 250 LEU A O 1
ATOM 1967 N N . TYR A 1 251 ? 11.696 2.113 3.913 1.00 96.12 251 TYR A N 1
ATOM 1968 C CA . TYR A 1 251 ? 13.148 2.037 3.774 1.00 96.12 251 TYR A CA 1
ATOM 1969 C C . TYR A 1 251 ? 13.864 2.202 5.125 1.00 96.12 251 TYR A C 1
ATOM 1971 O O . TYR A 1 251 ? 14.704 1.376 5.478 1.00 96.12 251 TYR A O 1
ATOM 1979 N N . ASP A 1 252 ? 13.460 3.182 5.934 1.00 96.19 252 ASP A N 1
ATOM 1980 C CA . ASP A 1 252 ? 14.001 3.430 7.277 1.00 96.19 252 ASP A CA 1
ATOM 1981 C C . ASP A 1 252 ? 13.724 2.275 8.250 1.00 96.19 252 ASP A C 1
ATOM 1983 O O . ASP A 1 252 ? 14.474 2.056 9.203 1.00 96.19 252 ASP A O 1
ATOM 1987 N N . ARG A 1 253 ? 12.651 1.513 8.011 1.00 96.38 253 ARG A N 1
ATOM 1988 C CA . ARG A 1 253 ? 12.296 0.300 8.764 1.00 96.38 253 ARG A CA 1
ATOM 1989 C C . ARG A 1 253 ? 12.937 -0.970 8.209 1.00 96.38 253 ARG A C 1
ATOM 1991 O O . ARG A 1 253 ? 12.639 -2.056 8.694 1.00 96.38 253 ARG A O 1
ATOM 1998 N N . GLY A 1 254 ? 13.852 -0.836 7.250 1.00 96.38 254 GLY A N 1
ATOM 1999 C CA . GLY A 1 254 ? 14.655 -1.936 6.729 1.00 96.38 254 GLY A CA 1
ATOM 2000 C C . GLY A 1 254 ? 14.050 -2.656 5.528 1.00 96.38 254 GLY A C 1
ATOM 2001 O O . GLY A 1 254 ? 14.568 -3.709 5.166 1.00 96.38 254 GLY A O 1
ATOM 2002 N N . ALA A 1 255 ? 13.006 -2.107 4.892 1.00 96.75 255 ALA A N 1
ATOM 2003 C CA . ALA A 1 255 ? 12.483 -2.657 3.645 1.00 96.75 255 ALA A CA 1
ATOM 2004 C C . ALA A 1 255 ? 13.584 -2.721 2.581 1.00 96.75 255 ALA A C 1
ATOM 2006 O O . ALA A 1 255 ? 14.237 -1.723 2.250 1.00 96.75 255 ALA A O 1
ATOM 2007 N N . SER A 1 256 ? 13.779 -3.898 2.002 1.00 97.31 256 SER A N 1
ATOM 2008 C CA . SER A 1 256 ? 14.858 -4.133 1.061 1.00 97.31 256 SER A CA 1
ATOM 2009 C C . SER A 1 256 ? 14.498 -3.654 -0.343 1.00 97.31 256 SER A C 1
ATOM 2011 O O . SER A 1 256 ? 13.705 -4.248 -1.078 1.00 97.31 256 SER A O 1
ATOM 2013 N N . LEU A 1 257 ? 15.212 -2.623 -0.793 1.00 97.00 257 LEU A N 1
ATOM 2014 C CA . LEU A 1 257 ? 15.215 -2.178 -2.189 1.00 97.00 257 LEU A CA 1
ATOM 2015 C C . LEU A 1 257 ? 15.776 -3.241 -3.155 1.00 97.00 257 LEU A C 1
ATOM 2017 O O . LEU A 1 257 ? 15.569 -3.167 -4.366 1.00 97.00 257 LEU A O 1
ATOM 2021 N N . LEU A 1 258 ? 16.495 -4.245 -2.650 1.00 97.38 258 LEU A N 1
ATOM 2022 C CA . LEU A 1 258 ? 17.172 -5.246 -3.475 1.00 97.38 258 LEU A CA 1
ATOM 2023 C C . LEU A 1 258 ? 16.381 -6.544 -3.641 1.00 97.38 258 LEU A C 1
ATOM 2025 O O . LEU A 1 258 ? 16.868 -7.442 -4.339 1.00 97.38 258 LEU A O 1
ATOM 2029 N N . CYS A 1 259 ? 15.181 -6.636 -3.058 1.00 96.06 259 CYS A N 1
ATOM 2030 C CA . CYS A 1 259 ? 14.269 -7.757 -3.252 1.00 96.06 259 CYS A CA 1
ATOM 2031 C C . CYS A 1 259 ? 13.996 -7.975 -4.745 1.00 96.06 259 CYS A C 1
ATOM 2033 O O . CYS A 1 259 ? 13.644 -7.042 -5.470 1.00 96.06 259 CYS A O 1
ATOM 2035 N N . GLN A 1 260 ? 14.183 -9.214 -5.202 1.00 94.00 260 GLN A N 1
ATOM 2036 C CA . GLN A 1 260 ? 13.953 -9.616 -6.587 1.00 94.00 260 GLN A CA 1
ATOM 2037 C C . GLN A 1 260 ? 12.468 -9.883 -6.822 1.00 94.00 260 GLN A C 1
ATOM 2039 O O . GLN A 1 260 ? 11.783 -10.445 -5.957 1.00 94.00 260 GLN A O 1
ATOM 2044 N N . PHE A 1 261 ? 11.986 -9.480 -7.995 1.00 90.44 261 PHE A N 1
ATOM 2045 C CA . PHE A 1 261 ? 10.632 -9.807 -8.418 1.00 90.44 261 PHE A CA 1
ATOM 2046 C C . PHE A 1 261 ? 10.474 -11.321 -8.604 1.00 90.44 261 PHE A C 1
ATOM 2048 O O . PHE A 1 261 ? 11.399 -11.978 -9.089 1.00 90.44 261 PHE A O 1
ATOM 2055 N N . PRO A 1 262 ? 9.308 -11.888 -8.255 1.00 89.31 262 PRO A N 1
ATOM 2056 C CA . PRO A 1 262 ? 9.008 -13.266 -8.604 1.00 89.31 262 PRO A CA 1
ATOM 2057 C C . PRO A 1 262 ? 8.942 -13.413 -10.130 1.00 89.31 262 PRO A C 1
ATOM 2059 O O . PRO A 1 262 ? 8.546 -12.481 -10.843 1.00 89.31 262 PRO A O 1
ATOM 2062 N N . THR A 1 263 ? 9.302 -14.594 -10.629 1.00 84.94 263 THR A N 1
ATOM 2063 C CA . THR A 1 263 ? 9.110 -14.963 -12.036 1.00 84.94 263 THR A CA 1
ATOM 2064 C C . THR A 1 263 ? 7.644 -14.825 -12.431 1.00 84.94 263 THR A C 1
ATOM 2066 O O . THR A 1 263 ? 6.748 -15.017 -11.604 1.00 84.94 263 THR A O 1
ATOM 2069 N N . CYS A 1 264 ? 7.396 -14.469 -13.692 1.00 83.06 264 CYS A N 1
ATOM 2070 C CA . CYS A 1 264 ? 6.043 -14.452 -14.232 1.00 83.06 264 CYS A CA 1
ATOM 2071 C C . CYS A 1 264 ? 5.479 -15.875 -14.230 1.00 83.06 264 CYS A C 1
ATOM 2073 O O . CYS A 1 264 ? 6.076 -16.797 -14.781 1.00 83.06 264 CYS A O 1
ATOM 2075 N N . THR A 1 265 ? 4.334 -16.049 -13.590 1.00 82.94 265 THR A N 1
ATOM 2076 C CA . THR A 1 265 ? 3.553 -17.284 -13.566 1.00 82.94 265 THR A CA 1
ATOM 2077 C C . THR A 1 265 ? 2.090 -16.924 -13.782 1.00 82.94 265 THR A C 1
ATOM 2079 O O . THR A 1 265 ? 1.679 -15.795 -13.515 1.00 82.94 265 THR A O 1
ATOM 2082 N N . ASN A 1 266 ? 1.266 -17.908 -14.143 1.00 79.06 266 ASN A N 1
ATOM 2083 C CA . ASN A 1 266 ? -0.185 -17.720 -14.279 1.00 79.06 266 ASN A CA 1
ATOM 2084 C C . ASN A 1 266 ? -0.867 -17.186 -13.001 1.00 79.06 266 ASN A C 1
ATOM 2086 O O . ASN A 1 266 ? -2.014 -16.756 -13.055 1.00 79.06 266 ASN A O 1
ATOM 2090 N N . SER A 1 267 ? -0.199 -17.233 -11.842 1.00 76.62 267 SER A N 1
ATOM 2091 C CA . SER A 1 267 ? -0.729 -16.712 -10.578 1.00 76.62 267 SER A CA 1
ATOM 2092 C C . SER A 1 267 ? -0.419 -15.231 -10.331 1.00 76.62 267 SER A C 1
ATOM 2094 O O . SER A 1 267 ? -1.132 -14.592 -9.561 1.00 76.62 267 SER A O 1
ATOM 2096 N N . ASN A 1 268 ? 0.628 -14.669 -10.948 1.00 76.81 268 ASN A N 1
ATOM 2097 C CA . ASN A 1 268 ? 1.054 -13.278 -10.723 1.00 76.81 268 ASN A CA 1
ATOM 2098 C C . ASN A 1 268 ? 1.153 -12.440 -12.008 1.00 76.81 268 ASN A C 1
ATOM 2100 O O . ASN A 1 268 ? 1.605 -11.290 -11.965 1.00 76.81 268 ASN A O 1
ATOM 2104 N N . CYS A 1 269 ? 0.781 -13.036 -13.136 1.00 73.62 269 CYS A N 1
ATOM 2105 C CA . CYS A 1 269 ? 0.956 -12.493 -14.463 1.00 73.62 269 CYS A CA 1
ATOM 2106 C C . CYS A 1 269 ? -0.164 -13.010 -15.361 1.00 73.62 269 CYS A C 1
ATOM 2108 O O . CYS A 1 269 ? -0.277 -14.212 -15.598 1.00 73.62 269 CYS A O 1
ATOM 2110 N N . GLU A 1 270 ? -1.001 -12.101 -15.840 1.00 71.75 270 GLU A N 1
ATOM 2111 C CA . GLU A 1 270 ? -1.929 -12.402 -16.924 1.00 71.75 270 GLU A CA 1
ATOM 2112 C C . GLU A 1 270 ? -1.122 -12.356 -18.235 1.00 71.75 270 GLU A C 1
ATOM 2114 O O . GLU A 1 270 ? -0.328 -11.436 -18.419 1.00 71.75 270 GLU A O 1
ATOM 2119 N N . GLU A 1 271 ? -1.287 -13.355 -19.111 1.00 72.38 271 GLU A N 1
ATOM 2120 C CA . GLU A 1 271 ? -0.650 -13.428 -20.447 1.00 72.38 271 GLU A CA 1
ATOM 2121 C C . GLU A 1 271 ? 0.873 -13.688 -20.444 1.00 72.38 271 GLU A C 1
ATOM 2123 O O . GLU A 1 271 ? 1.650 -12.935 -21.023 1.00 72.38 271 GLU A O 1
ATOM 2128 N N . THR A 1 272 ? 1.324 -14.791 -19.831 1.00 72.38 272 THR A N 1
ATOM 2129 C CA . THR A 1 272 ? 2.755 -15.178 -19.786 1.00 72.38 272 THR A CA 1
ATOM 2130 C C . THR A 1 272 ? 3.410 -15.422 -21.149 1.00 72.38 272 THR A C 1
ATOM 2132 O O . THR A 1 272 ? 4.631 -15.512 -21.217 1.00 72.38 272 THR A O 1
ATOM 2135 N N . ASP A 1 273 ? 2.616 -15.560 -22.210 1.00 77.12 273 ASP A N 1
ATOM 2136 C CA . ASP A 1 273 ? 3.106 -15.849 -23.561 1.00 77.12 273 ASP A CA 1
ATOM 2137 C C . ASP A 1 273 ? 3.523 -14.575 -24.318 1.00 77.12 273 ASP A C 1
ATOM 2139 O O . ASP A 1 273 ? 4.242 -14.664 -25.310 1.00 77.12 273 ASP A O 1
ATOM 2143 N N . GLU A 1 274 ? 3.089 -13.391 -23.864 1.00 75.12 274 GLU A N 1
ATOM 2144 C CA . GLU A 1 274 ? 3.341 -12.118 -24.560 1.00 75.12 274 GLU A CA 1
ATOM 2145 C C . GLU A 1 274 ? 4.411 -11.253 -23.891 1.00 75.12 274 GLU A C 1
ATOM 2147 O O . GLU A 1 274 ? 4.948 -10.334 -24.509 1.00 75.12 274 GLU A O 1
ATOM 2152 N N . HIS A 1 275 ? 4.737 -11.508 -22.624 1.00 77.12 275 HIS A N 1
ATOM 2153 C CA . HIS A 1 275 ? 5.699 -10.688 -21.900 1.00 77.12 275 HIS A CA 1
ATOM 2154 C C . HIS A 1 275 ? 6.431 -11.464 -20.806 1.00 77.12 275 HIS A C 1
ATOM 2156 O O . HIS A 1 275 ? 6.008 -12.518 -20.334 1.00 77.12 275 HIS A O 1
ATOM 2162 N N . GLN A 1 276 ? 7.564 -10.910 -20.388 1.00 83.62 276 GLN A N 1
ATOM 2163 C CA . GLN A 1 276 ? 8.393 -11.445 -19.312 1.00 83.62 276 GLN A CA 1
ATOM 2164 C C . GLN A 1 276 ? 8.887 -10.312 -18.409 1.00 83.62 276 GLN A C 1
ATOM 2166 O O . GLN A 1 276 ? 8.861 -9.146 -18.787 1.00 83.62 276 GLN A O 1
ATOM 2171 N N . ARG A 1 277 ? 9.356 -10.614 -17.196 1.00 84.69 277 ARG A N 1
ATOM 2172 C CA . ARG A 1 277 ? 10.074 -9.627 -16.369 1.00 84.69 277 ARG A CA 1
ATOM 2173 C C . ARG A 1 277 ? 11.573 -9.736 -16.634 1.00 84.69 277 ARG A C 1
ATOM 2175 O O . ARG A 1 277 ? 12.064 -10.859 -16.758 1.00 84.69 277 ARG A O 1
ATOM 2182 N N . PRO A 1 278 ? 12.321 -8.617 -16.634 1.00 86.56 278 PRO A N 1
ATOM 2183 C CA . PRO A 1 278 ? 13.774 -8.689 -16.610 1.00 86.56 278 PRO A CA 1
ATOM 2184 C C . PRO A 1 278 ? 14.237 -9.564 -15.441 1.00 86.56 278 PRO A C 1
ATOM 2186 O O . PRO A 1 278 ? 13.753 -9.423 -14.313 1.00 86.56 278 PRO A O 1
ATOM 2189 N N . THR A 1 279 ? 15.175 -10.472 -15.699 1.00 86.00 279 THR A N 1
ATOM 2190 C CA . THR A 1 279 ? 15.609 -11.479 -14.717 1.00 86.00 279 THR A CA 1
ATOM 2191 C C . THR A 1 279 ? 16.215 -10.859 -13.462 1.00 86.00 279 THR A C 1
ATOM 2193 O O . THR A 1 279 ? 16.089 -11.432 -12.381 1.00 86.00 279 THR A O 1
ATOM 2196 N N . ALA A 1 280 ? 16.825 -9.675 -13.570 1.00 92.75 280 ALA A N 1
ATOM 2197 C CA . ALA A 1 280 ? 17.401 -8.942 -12.447 1.00 92.75 280 ALA A CA 1
ATOM 2198 C C . ALA A 1 280 ? 16.524 -7.769 -11.969 1.00 92.75 280 ALA A C 1
ATOM 2200 O O . ALA A 1 280 ? 17.001 -6.919 -11.210 1.00 92.75 280 ALA A O 1
ATOM 2201 N N . LEU A 1 281 ? 15.239 -7.726 -12.353 1.00 92.25 281 LEU A N 1
ATOM 2202 C CA . LEU A 1 281 ? 14.301 -6.722 -11.855 1.00 92.25 281 LEU A CA 1
ATOM 2203 C C . LEU A 1 281 ? 14.143 -6.840 -10.329 1.00 92.25 281 LEU A C 1
ATOM 2205 O O . LEU A 1 281 ? 13.910 -7.910 -9.760 1.00 92.25 281 LEU A O 1
ATOM 2209 N N . ARG A 1 282 ? 14.255 -5.692 -9.663 1.00 94.62 282 ARG A N 1
ATOM 2210 C CA . ARG A 1 282 ? 14.253 -5.545 -8.196 1.00 94.62 282 ARG A CA 1
ATOM 2211 C C . ARG A 1 282 ? 13.389 -4.374 -7.750 1.00 94.62 282 ARG A C 1
ATOM 2213 O O . ARG A 1 282 ? 13.193 -3.449 -8.540 1.00 94.62 282 ARG A O 1
ATOM 2220 N N . ALA A 1 283 ? 12.962 -4.379 -6.486 1.00 94.50 283 ALA A N 1
ATOM 2221 C CA . ALA A 1 283 ? 12.118 -3.344 -5.877 1.00 94.50 283 ALA A CA 1
ATOM 2222 C C . ALA A 1 283 ? 12.652 -1.911 -6.074 1.00 94.50 283 ALA A C 1
ATOM 2224 O O . ALA A 1 283 ? 11.877 -0.979 -6.258 1.00 94.50 283 ALA A O 1
ATOM 2225 N N . ILE A 1 284 ? 13.972 -1.719 -6.126 1.00 95.25 284 ILE A N 1
ATOM 2226 C CA . ILE A 1 284 ? 14.589 -0.410 -6.369 1.00 95.25 284 ILE A CA 1
ATOM 2227 C C . ILE A 1 284 ? 14.191 0.210 -7.714 1.00 95.25 284 ILE A C 1
ATOM 2229 O O . ILE A 1 284 ? 14.064 1.427 -7.812 1.00 95.25 284 ILE A O 1
ATOM 2233 N N . HIS A 1 285 ? 13.957 -0.602 -8.748 1.00 92.19 285 HIS A N 1
ATOM 2234 C CA . HIS A 1 285 ? 13.555 -0.108 -10.065 1.00 92.19 285 HIS A CA 1
ATOM 2235 C C . HIS A 1 285 ? 12.114 0.405 -10.037 1.00 92.19 285 HIS A C 1
ATOM 2237 O O . HIS A 1 285 ? 11.820 1.453 -10.609 1.00 92.19 285 HIS A O 1
ATOM 2243 N N . THR A 1 286 ? 11.227 -0.301 -9.331 1.00 88.38 286 THR A N 1
ATOM 2244 C CA . THR A 1 286 ? 9.814 0.070 -9.203 1.00 88.38 286 THR A CA 1
ATOM 2245 C C . THR A 1 286 ? 9.621 1.236 -8.249 1.00 88.38 286 THR A C 1
ATOM 2247 O O . THR A 1 286 ? 8.872 2.157 -8.567 1.00 88.38 286 THR A O 1
ATOM 2250 N N . ALA A 1 287 ? 10.359 1.257 -7.136 1.00 90.50 287 ALA A N 1
ATOM 2251 C CA . ALA A 1 287 ? 10.418 2.402 -6.241 1.00 90.50 287 ALA A CA 1
ATOM 2252 C C . ALA A 1 287 ? 10.900 3.644 -6.996 1.00 90.50 287 ALA A C 1
ATOM 2254 O O . ALA A 1 287 ? 10.208 4.656 -7.009 1.00 90.50 287 ALA A O 1
ATOM 2255 N N . ALA A 1 288 ? 12.012 3.549 -7.730 1.00 91.06 288 ALA A N 1
ATOM 2256 C CA . ALA A 1 288 ? 12.505 4.653 -8.545 1.00 91.06 288 ALA A CA 1
ATOM 2257 C C . ALA A 1 288 ? 11.481 5.131 -9.583 1.00 91.06 288 ALA A C 1
ATOM 2259 O O . ALA A 1 288 ? 11.234 6.328 -9.685 1.00 91.06 288 ALA A O 1
ATOM 2260 N N . PHE A 1 289 ? 10.834 4.218 -10.310 1.00 87.00 289 PHE A N 1
ATOM 2261 C CA . PHE A 1 289 ? 9.775 4.577 -11.254 1.00 87.00 289 PHE A CA 1
ATOM 2262 C C . PHE A 1 289 ? 8.651 5.382 -10.589 1.00 87.00 289 PHE A C 1
ATOM 2264 O O . PHE A 1 289 ? 8.248 6.431 -11.095 1.00 87.00 289 PHE A O 1
ATOM 2271 N N . MET A 1 290 ? 8.166 4.919 -9.439 1.00 83.31 290 MET A N 1
ATOM 2272 C CA . MET A 1 290 ? 7.020 5.523 -8.764 1.00 83.31 290 MET A CA 1
ATOM 2273 C C . MET A 1 290 ? 7.335 6.835 -8.057 1.00 83.31 290 MET A C 1
ATOM 2275 O O . MET A 1 290 ? 6.531 7.772 -8.116 1.00 83.31 290 MET A O 1
ATOM 2279 N N . LEU A 1 291 ? 8.502 6.925 -7.421 1.00 85.25 291 LEU A N 1
ATOM 2280 C CA . LEU A 1 291 ? 8.995 8.181 -6.865 1.00 85.25 291 LEU A CA 1
ATOM 2281 C C . LEU A 1 291 ? 9.191 9.189 -7.992 1.00 85.25 291 LEU A C 1
ATOM 2283 O O . LEU A 1 291 ? 8.730 10.315 -7.879 1.00 85.25 291 LEU A O 1
ATOM 2287 N N . GLY A 1 292 ? 9.769 8.752 -9.113 1.00 83.12 292 GLY A N 1
ATOM 2288 C CA . GLY A 1 292 ? 9.897 9.541 -10.329 1.00 83.12 292 GLY A CA 1
ATOM 2289 C C . GLY A 1 292 ? 8.558 10.113 -10.767 1.00 83.12 292 GLY A C 1
ATOM 2290 O O . GLY A 1 292 ? 8.399 11.328 -10.814 1.00 83.12 292 GLY A O 1
ATOM 2291 N N . ARG A 1 293 ? 7.562 9.250 -11.008 1.00 78.75 293 ARG A N 1
ATOM 2292 C CA . ARG A 1 293 ? 6.204 9.668 -11.394 1.00 78.75 293 ARG A CA 1
ATOM 2293 C C . ARG A 1 293 ? 5.626 10.691 -10.423 1.00 78.75 293 ARG A C 1
ATOM 2295 O O . ARG A 1 293 ? 5.172 11.737 -10.861 1.00 78.75 293 ARG A O 1
ATOM 2302 N N . THR A 1 294 ? 5.716 10.417 -9.123 1.00 78.44 294 THR A N 1
ATOM 2303 C CA . THR A 1 294 ? 5.256 11.340 -8.081 1.00 78.44 294 THR A CA 1
ATOM 2304 C C . THR A 1 294 ? 5.965 12.688 -8.207 1.00 78.44 294 THR A C 1
ATOM 2306 O O . THR A 1 294 ? 5.318 13.718 -8.333 1.00 78.44 294 THR A O 1
ATOM 2309 N N . LEU A 1 295 ? 7.292 12.704 -8.272 1.00 79.00 295 LEU A N 1
ATOM 2310 C CA . LEU A 1 295 ? 8.067 13.933 -8.412 1.00 79.00 295 LEU A CA 1
ATOM 2311 C C . LEU A 1 295 ? 7.693 14.703 -9.690 1.00 79.00 295 LEU A C 1
ATOM 2313 O O . LEU A 1 295 ? 7.524 15.917 -9.629 1.00 79.00 295 LEU A O 1
ATOM 2317 N N . PHE A 1 296 ? 7.463 14.017 -10.814 1.00 75.75 296 PHE A N 1
ATOM 2318 C CA . PHE A 1 296 ? 6.987 14.630 -12.060 1.00 75.75 296 PHE A CA 1
ATOM 2319 C C . PHE A 1 296 ? 5.571 15.209 -11.949 1.00 75.75 296 PHE A C 1
ATOM 2321 O O . PHE A 1 296 ? 5.363 16.349 -12.368 1.00 75.75 296 PHE A O 1
ATOM 2328 N N . ASP A 1 297 ? 4.620 14.468 -11.375 1.00 74.38 297 ASP A N 1
ATOM 2329 C CA . ASP A 1 297 ? 3.225 14.902 -11.212 1.00 74.38 297 ASP A CA 1
ATOM 2330 C C . ASP A 1 297 ? 3.141 16.186 -10.364 1.00 74.38 297 ASP A C 1
ATOM 2332 O O . ASP A 1 297 ? 2.332 17.072 -10.640 1.00 74.38 297 ASP A O 1
ATOM 2336 N N . PHE A 1 298 ? 4.054 16.340 -9.397 1.00 67.75 298 PHE A N 1
ATOM 2337 C CA . PHE A 1 298 ? 4.200 17.540 -8.562 1.00 67.75 298 PHE A CA 1
ATOM 2338 C C . PHE A 1 298 ? 5.283 18.512 -9.057 1.00 67.75 298 PHE A C 1
ATOM 2340 O O . PHE A 1 298 ? 5.754 19.361 -8.299 1.00 67.75 298 PHE A O 1
ATOM 2347 N N . ARG A 1 299 ? 5.683 18.400 -10.332 1.00 67.75 299 ARG A N 1
ATOM 2348 C CA . ARG A 1 299 ? 6.639 19.282 -11.031 1.00 67.75 299 ARG A CA 1
ATOM 2349 C C . ARG A 1 299 ? 7.975 19.484 -10.314 1.00 67.75 299 ARG A C 1
ATOM 2351 O O . ARG A 1 299 ? 8.632 20.492 -10.530 1.00 67.75 299 ARG A O 1
ATOM 2358 N N . TRP A 1 300 ? 8.387 18.520 -9.498 1.00 67.56 300 TRP A N 1
ATOM 2359 C CA . TRP A 1 300 ? 9.575 18.575 -8.649 1.00 67.56 300 TRP A CA 1
ATOM 2360 C C . TRP A 1 300 ? 9.548 19.698 -7.600 1.00 67.56 300 TRP A C 1
ATOM 2362 O O . TRP A 1 300 ? 10.515 19.839 -6.860 1.00 67.56 300 TRP A O 1
ATOM 2372 N N . ASN A 1 301 ? 8.422 20.411 -7.442 1.00 64.12 301 ASN A N 1
ATOM 2373 C CA . ASN A 1 301 ? 8.227 21.428 -6.401 1.00 64.12 301 ASN A CA 1
ATOM 2374 C C . ASN A 1 301 ? 8.358 20.822 -4.997 1.00 64.12 301 ASN A C 1
ATOM 2376 O O . ASN A 1 301 ? 8.725 21.508 -4.051 1.00 64.12 301 ASN A O 1
ATOM 2380 N N . VAL A 1 302 ? 8.112 19.513 -4.856 1.00 58.12 302 VAL A N 1
ATOM 2381 C CA . VAL A 1 302 ? 8.317 18.784 -3.593 1.00 58.12 302 VAL A CA 1
ATOM 2382 C C . VAL A 1 302 ? 9.789 18.819 -3.162 1.00 58.12 302 VAL A C 1
ATOM 2384 O O . VAL A 1 302 ? 10.060 18.810 -1.967 1.00 58.12 302 VAL A O 1
ATOM 2387 N N . LEU A 1 303 ? 10.718 18.878 -4.126 1.00 60.72 303 LEU A N 1
ATOM 2388 C CA . LEU A 1 303 ? 12.156 19.017 -3.887 1.00 60.72 303 LEU A CA 1
ATOM 2389 C C . LEU A 1 303 ? 12.624 20.475 -3.890 1.00 60.72 303 LEU A C 1
ATOM 2391 O O . LEU A 1 303 ? 13.835 20.703 -3.895 1.00 60.72 303 LEU A O 1
ATOM 2395 N N . ASP A 1 304 ? 11.713 21.459 -3.911 1.00 65.06 304 ASP A N 1
ATOM 2396 C CA . ASP A 1 304 ? 12.108 22.838 -3.631 1.00 65.06 304 ASP A CA 1
ATOM 2397 C C . ASP A 1 304 ? 12.860 22.836 -2.295 1.00 65.06 304 ASP A C 1
ATOM 2399 O O . ASP A 1 304 ? 12.367 22.324 -1.292 1.00 65.06 304 ASP A O 1
ATOM 2403 N N . LEU A 1 305 ? 14.076 23.378 -2.301 1.00 54.47 305 LEU A N 1
ATOM 2404 C CA . LEU A 1 305 ? 14.995 23.433 -1.163 1.00 54.47 305 LEU A CA 1
ATOM 2405 C C . LEU A 1 305 ? 14.356 24.053 0.085 1.00 54.47 305 LEU A C 1
ATOM 2407 O O . LEU A 1 305 ? 14.813 23.811 1.200 1.00 54.47 305 LEU A O 1
ATOM 2411 N N . ASN A 1 306 ? 13.319 24.867 -0.110 1.00 58.62 306 ASN A N 1
ATOM 2412 C CA . ASN A 1 306 ? 12.584 25.519 0.967 1.00 58.62 306 ASN A CA 1
ATOM 2413 C C . ASN A 1 306 ? 11.423 24.670 1.520 1.00 58.62 306 ASN A C 1
ATOM 2415 O O . ASN A 1 306 ? 10.828 25.039 2.532 1.00 58.62 306 ASN A O 1
ATOM 2419 N N . SER A 1 307 ? 11.083 23.557 0.868 1.00 60.38 307 SER A N 1
ATOM 2420 C CA . SER A 1 307 ? 10.033 22.629 1.284 1.00 60.38 307 SER A CA 1
ATOM 2421 C C . SER A 1 307 ? 10.577 21.622 2.294 1.00 60.38 307 SER A C 1
ATOM 2423 O O . SER A 1 307 ? 11.558 20.926 2.037 1.00 60.38 307 SER A O 1
ATOM 2425 N N . THR A 1 308 ? 9.889 21.468 3.425 1.00 59.00 308 THR A N 1
ATOM 2426 C CA . THR A 1 308 ? 10.186 20.411 4.405 1.00 59.00 308 THR A CA 1
ATOM 2427 C C . THR A 1 308 ? 10.048 19.003 3.815 1.00 59.00 308 THR A C 1
ATOM 2429 O O . THR A 1 308 ? 10.693 18.082 4.297 1.00 59.00 308 THR A O 1
ATOM 2432 N N . CYS A 1 309 ? 9.270 18.818 2.740 1.00 57.41 309 CYS A N 1
ATOM 2433 C CA . CYS A 1 309 ? 9.123 17.509 2.093 1.00 57.41 309 CYS A CA 1
ATOM 2434 C C . CYS A 1 309 ? 10.383 17.057 1.337 1.00 57.41 309 CYS A C 1
ATOM 2436 O O . CYS A 1 309 ? 10.561 15.856 1.134 1.00 57.41 309 CYS A O 1
ATOM 2438 N N . ALA A 1 310 ? 11.256 17.979 0.910 1.00 55.25 310 ALA A N 1
ATOM 2439 C CA . ALA A 1 310 ? 12.458 17.629 0.149 1.00 55.25 310 ALA A CA 1
ATOM 2440 C C . ALA A 1 310 ? 13.416 16.758 0.978 1.00 55.25 310 ALA A C 1
ATOM 2442 O O . ALA A 1 310 ? 14.049 15.841 0.453 1.00 55.25 310 ALA A O 1
ATOM 2443 N N . THR A 1 311 ? 13.491 17.019 2.286 1.00 65.00 311 THR A N 1
ATOM 2444 C CA . THR A 1 311 ? 14.321 16.250 3.220 1.00 65.00 311 THR A CA 1
ATOM 2445 C C . THR A 1 311 ? 13.725 14.890 3.563 1.00 65.00 311 THR A C 1
ATOM 2447 O O . THR A 1 311 ? 14.480 13.957 3.823 1.00 65.00 311 THR A O 1
ATOM 2450 N N . ASP A 1 312 ? 12.400 14.743 3.497 1.00 73.31 312 ASP A N 1
ATOM 2451 C CA . ASP A 1 312 ? 11.695 13.546 3.972 1.00 73.31 312 ASP A CA 1
ATOM 2452 C C . ASP A 1 312 ? 11.962 12.292 3.135 1.00 73.31 312 ASP A C 1
ATOM 2454 O O . ASP A 1 312 ? 11.652 11.202 3.587 1.00 73.31 312 ASP A O 1
ATOM 2458 N N . CYS A 1 313 ? 12.488 12.410 1.913 1.00 82.94 313 CYS A N 1
ATOM 2459 C CA . CYS A 1 313 ? 12.800 11.252 1.064 1.00 82.94 313 CYS A CA 1
ATOM 2460 C C . CYS A 1 313 ? 14.237 11.252 0.527 1.00 82.94 313 CYS A C 1
ATOM 2462 O O . CYS A 1 313 ? 14.562 10.505 -0.402 1.00 82.94 313 CYS A O 1
ATOM 2464 N N . PHE A 1 314 ? 15.101 12.108 1.086 1.00 84.94 314 PHE A N 1
ATOM 2465 C CA . PHE A 1 314 ? 16.441 12.336 0.555 1.00 84.94 314 PHE A CA 1
ATOM 2466 C C . PHE A 1 314 ? 17.308 11.074 0.596 1.00 84.94 314 PHE A C 1
ATOM 2468 O O . PHE A 1 314 ? 17.960 10.761 -0.395 1.00 84.94 314 PHE A O 1
ATOM 2475 N N . GLU A 1 315 ? 17.284 10.316 1.693 1.00 91.56 315 GLU A N 1
ATOM 2476 C CA . GLU A 1 315 ? 18.104 9.106 1.841 1.00 91.56 315 GLU A CA 1
ATOM 2477 C C . GLU A 1 315 ? 17.680 7.996 0.869 1.00 91.56 315 GLU A C 1
ATOM 2479 O O . GLU A 1 315 ? 18.525 7.367 0.222 1.00 91.56 315 GLU A O 1
ATOM 2484 N N . LEU A 1 316 ? 16.370 7.790 0.691 1.00 93.19 316 LEU A N 1
ATOM 2485 C CA . LEU A 1 316 ? 15.845 6.849 -0.297 1.00 93.19 316 LEU A CA 1
ATOM 2486 C C . LEU A 1 316 ? 16.214 7.279 -1.722 1.00 93.19 316 LEU A C 1
ATOM 2488 O O . LEU A 1 316 ? 16.707 6.465 -2.508 1.00 93.19 316 LEU A O 1
ATOM 2492 N N . LEU A 1 317 ? 16.019 8.557 -2.061 1.00 90.62 317 LEU A N 1
ATOM 2493 C CA . LEU A 1 317 ? 16.387 9.088 -3.375 1.00 90.62 317 LEU A CA 1
ATOM 2494 C C . LEU A 1 317 ? 17.894 8.998 -3.620 1.00 90.62 317 LEU A C 1
ATOM 2496 O O . LEU A 1 317 ? 18.306 8.580 -4.698 1.00 90.62 317 LEU A O 1
ATOM 2500 N N . SER A 1 318 ? 18.712 9.317 -2.621 1.00 92.81 318 SER A N 1
ATOM 2501 C CA . SER A 1 318 ? 20.169 9.205 -2.675 1.00 92.81 318 SER A CA 1
ATOM 2502 C C . SER A 1 318 ? 20.616 7.774 -2.946 1.00 92.81 318 SER A C 1
ATOM 2504 O O . SER A 1 318 ? 21.428 7.525 -3.844 1.00 92.81 318 SER A O 1
ATOM 2506 N N . THR A 1 319 ? 20.000 6.814 -2.256 1.00 96.00 319 THR A N 1
ATOM 2507 C CA . THR A 1 319 ? 20.240 5.383 -2.460 1.00 96.00 319 THR A CA 1
ATOM 2508 C C . THR A 1 319 ? 19.863 4.947 -3.876 1.00 96.00 319 THR A C 1
ATOM 2510 O O . THR A 1 319 ? 20.615 4.226 -4.533 1.00 96.00 319 THR A O 1
ATOM 2513 N N . ILE A 1 320 ? 18.722 5.416 -4.385 1.00 94.94 320 ILE A N 1
ATOM 2514 C CA . ILE A 1 320 ? 18.257 5.135 -5.748 1.00 94.94 320 ILE A CA 1
ATOM 2515 C C . ILE A 1 320 ? 19.199 5.732 -6.796 1.00 94.94 320 ILE A C 1
ATOM 2517 O O . ILE A 1 320 ? 19.588 5.042 -7.737 1.00 94.94 320 ILE A O 1
ATOM 2521 N N . VAL A 1 321 ? 19.586 6.996 -6.644 1.00 93.62 321 VAL A N 1
ATOM 2522 C CA . VAL A 1 321 ? 20.427 7.708 -7.613 1.00 93.62 321 VAL A CA 1
ATOM 2523 C C . VAL A 1 321 ? 21.842 7.150 -7.663 1.00 93.62 321 VAL A C 1
ATOM 2525 O O . VAL A 1 321 ? 22.400 6.991 -8.750 1.00 93.62 321 VAL A O 1
ATOM 2528 N N . SER A 1 322 ? 22.391 6.786 -6.509 1.00 93.62 322 SER A N 1
ATOM 2529 C CA . SER A 1 322 ? 23.738 6.219 -6.398 1.00 93.62 322 SER A CA 1
ATOM 2530 C C . SER A 1 322 ? 23.802 4.748 -6.829 1.00 93.62 322 SER A C 1
ATOM 2532 O O . SER A 1 322 ? 24.887 4.191 -7.014 1.00 93.62 322 SER A O 1
ATOM 2534 N N . SER A 1 323 ? 22.653 4.093 -7.010 1.00 95.56 323 SER A N 1
ATOM 2535 C CA . SER A 1 323 ? 22.594 2.680 -7.365 1.00 95.56 323 SER A CA 1
ATOM 2536 C C . SER A 1 323 ? 22.952 2.422 -8.831 1.00 95.56 323 SER A C 1
ATOM 2538 O O . SER A 1 323 ? 22.385 2.994 -9.764 1.00 95.56 323 SER A O 1
ATOM 2540 N N . ASN A 1 324 ? 23.867 1.472 -9.034 1.00 94.81 324 ASN A N 1
ATOM 2541 C CA . ASN A 1 324 ? 24.205 0.898 -10.340 1.00 94.81 324 ASN A CA 1
ATOM 2542 C C . ASN A 1 324 ? 23.565 -0.481 -10.557 1.00 94.81 324 ASN A C 1
ATOM 2544 O O . ASN A 1 324 ? 23.974 -1.214 -11.454 1.00 94.81 324 ASN A O 1
ATOM 2548 N N . VAL A 1 325 ? 22.602 -0.862 -9.715 1.00 95.75 325 VAL A N 1
ATOM 2549 C CA . VAL A 1 325 ? 21.862 -2.113 -9.882 1.00 95.75 325 VAL A CA 1
ATOM 2550 C C . VAL A 1 325 ? 21.118 -2.045 -11.208 1.00 95.75 325 VAL A C 1
ATOM 2552 O O . VAL A 1 325 ? 20.342 -1.124 -11.419 1.00 95.75 325 VAL A O 1
ATOM 2555 N N . SER A 1 326 ? 21.385 -2.992 -12.098 1.00 95.19 326 SER A N 1
ATOM 2556 C CA . SER A 1 326 ? 20.683 -3.110 -13.371 1.00 95.19 326 SER A CA 1
ATOM 2557 C C . SER A 1 326 ? 19.579 -4.160 -13.281 1.00 95.19 326 SER A C 1
ATOM 2559 O O . SER A 1 326 ? 19.745 -5.174 -12.595 1.00 95.19 326 SER A O 1
ATOM 2561 N N . ASP A 1 327 ? 18.485 -3.941 -14.009 1.00 93.31 327 ASP A N 1
ATOM 2562 C CA . ASP A 1 327 ? 17.429 -4.932 -14.221 1.00 93.31 327 ASP A CA 1
ATOM 2563 C C . ASP A 1 327 ? 17.810 -6.023 -15.240 1.00 93.31 327 ASP A C 1
ATOM 2565 O O . ASP A 1 327 ? 17.132 -7.048 -15.329 1.00 93.31 327 ASP A O 1
ATOM 2569 N N . GLY A 1 328 ? 18.909 -5.832 -15.976 1.00 93.00 328 GLY A N 1
ATOM 2570 C CA . GLY A 1 328 ? 19.400 -6.761 -16.991 1.00 93.00 328 GLY A CA 1
ATOM 2571 C C . GLY A 1 328 ? 18.606 -6.762 -18.299 1.00 93.00 328 GLY A C 1
ATOM 2572 O O . GLY A 1 328 ? 18.808 -7.662 -19.110 1.00 93.00 328 GLY A O 1
ATOM 2573 N N . CYS A 1 329 ? 17.710 -5.795 -18.534 1.00 92.12 329 CYS A N 1
ATOM 2574 C CA . CYS A 1 329 ? 17.017 -5.696 -19.819 1.00 92.12 329 CYS A CA 1
ATOM 2575 C C . CYS A 1 329 ? 18.011 -5.378 -20.955 1.00 92.12 329 CYS A C 1
ATOM 2577 O O . CYS A 1 329 ? 19.030 -4.720 -20.746 1.00 92.12 329 CYS A O 1
ATOM 2579 N N . SER A 1 330 ? 17.691 -5.779 -22.181 1.00 92.06 330 SER A N 1
ATOM 2580 C CA . SER A 1 330 ? 18.540 -5.572 -23.365 1.00 92.06 330 SER A CA 1
ATOM 2581 C C . SER A 1 330 ? 18.282 -4.244 -24.094 1.00 92.06 330 SER A C 1
ATOM 2583 O O . SER A 1 330 ? 18.822 -4.005 -25.170 1.00 92.06 330 SER A O 1
ATOM 2585 N N . CYS A 1 331 ? 17.457 -3.356 -23.537 1.00 93.81 331 CYS A N 1
ATOM 2586 C CA . CYS A 1 331 ? 17.082 -2.103 -24.187 1.00 93.81 331 CYS A CA 1
ATOM 2587 C C . CYS A 1 331 ? 18.271 -1.148 -24.347 1.00 93.81 331 CYS A C 1
ATOM 2589 O O . CYS A 1 331 ? 18.923 -0.784 -23.367 1.00 93.81 331 CYS A O 1
ATOM 2591 N N . ALA A 1 332 ? 18.468 -0.630 -25.564 1.00 94.69 332 ALA A N 1
ATOM 2592 C CA . ALA A 1 332 ? 19.585 0.260 -25.887 1.00 94.69 332 ALA A CA 1
ATOM 2593 C C . ALA A 1 332 ? 19.533 1.625 -25.169 1.00 94.69 332 ALA A C 1
ATOM 2595 O O . ALA A 1 332 ? 20.518 2.366 -25.179 1.00 94.69 332 ALA A O 1
ATOM 2596 N N . CYS A 1 333 ? 18.436 1.961 -24.476 1.00 93.25 333 CYS A N 1
ATOM 2597 C CA . CYS A 1 333 ? 18.357 3.170 -23.646 1.00 93.25 333 CYS A CA 1
ATOM 2598 C C . CYS A 1 333 ? 19.391 3.188 -22.503 1.00 93.25 333 CYS A C 1
ATOM 2600 O O . CYS A 1 333 ? 19.690 4.247 -21.955 1.00 93.25 333 CYS A O 1
ATOM 2602 N N . SER A 1 334 ? 19.944 2.024 -22.158 1.00 93.75 334 SER A N 1
ATOM 2603 C CA . SER A 1 334 ? 21.043 1.815 -21.218 1.00 93.75 334 SER A CA 1
ATOM 2604 C C . SER A 1 334 ? 22.078 0.870 -21.844 1.00 93.75 334 SER A C 1
ATOM 2606 O O . SER A 1 334 ? 21.776 0.180 -22.810 1.00 93.75 334 SER A O 1
ATOM 2608 N N . SER A 1 335 ? 23.305 0.833 -21.323 1.00 91.12 335 SER A N 1
ATOM 2609 C CA . SER A 1 335 ? 24.356 -0.068 -21.818 1.00 91.12 335 SER A CA 1
ATOM 2610 C C . SER A 1 335 ? 24.287 -1.486 -21.242 1.00 91.12 335 SER A C 1
ATOM 2612 O O . SER A 1 335 ? 24.848 -2.402 -21.833 1.00 91.12 335 SER A O 1
ATOM 2614 N N . GLN A 1 336 ? 23.656 -1.680 -20.079 1.00 89.94 336 GLN A N 1
ATOM 2615 C CA . GLN A 1 336 ? 23.653 -2.966 -19.358 1.00 89.94 336 GLN A CA 1
ATOM 2616 C C . GLN A 1 336 ? 22.292 -3.301 -18.735 1.00 89.94 336 GLN A C 1
ATOM 2618 O O . GLN A 1 336 ? 22.229 -4.097 -17.803 1.00 89.94 336 GLN A O 1
ATOM 2623 N N . GLY A 1 337 ? 21.221 -2.663 -19.205 1.00 92.88 337 GLY A N 1
ATOM 2624 C CA . GLY A 1 337 ? 19.884 -2.717 -18.612 1.00 92.88 337 GLY A CA 1
ATOM 2625 C C . GLY A 1 337 ? 19.540 -1.497 -17.766 1.00 92.88 337 GLY A C 1
ATOM 2626 O O . GLY A 1 337 ? 20.406 -0.690 -17.413 1.00 92.88 337 GLY A O 1
ATOM 2627 N N . CYS A 1 338 ? 18.252 -1.277 -17.534 1.00 92.56 338 CYS A N 1
ATOM 2628 C CA . CYS A 1 338 ? 17.779 -0.081 -16.860 1.00 92.56 338 CYS A CA 1
ATOM 2629 C C . CYS A 1 338 ? 18.258 -0.064 -15.413 1.00 92.56 338 CYS A C 1
ATOM 2631 O O . CYS A 1 338 ? 18.146 -1.038 -14.678 1.00 92.56 338 CYS A O 1
ATOM 2633 N N . ILE A 1 339 ? 18.751 1.100 -15.008 1.00 94.00 339 ILE A N 1
ATOM 2634 C CA . ILE A 1 339 ? 19.192 1.377 -13.645 1.00 94.00 339 ILE A CA 1
ATOM 2635 C C . ILE A 1 339 ? 18.191 2.322 -12.959 1.00 94.00 339 ILE A C 1
ATOM 2637 O O . ILE A 1 339 ? 17.505 3.089 -13.645 1.00 94.00 339 ILE A O 1
ATOM 2641 N N . PRO A 1 340 ? 18.105 2.326 -11.619 1.00 94.19 340 PRO A N 1
ATOM 2642 C CA . PRO A 1 340 ? 17.106 3.088 -10.875 1.00 94.19 340 PRO A CA 1
ATOM 2643 C C . PRO A 1 340 ? 17.048 4.580 -11.219 1.00 94.19 340 PRO A C 1
ATOM 2645 O O . PRO A 1 340 ? 15.961 5.105 -11.436 1.00 94.19 340 PRO A O 1
ATOM 2648 N N . VAL A 1 341 ? 18.187 5.260 -11.391 1.00 92.38 341 VAL A N 1
ATOM 2649 C CA . VAL A 1 341 ? 18.188 6.689 -11.764 1.00 92.38 341 VAL A CA 1
ATOM 2650 C C . VAL A 1 341 ? 17.479 6.971 -13.099 1.00 92.38 341 VAL A C 1
ATOM 2652 O O . VAL A 1 341 ? 16.820 7.996 -13.247 1.00 92.38 341 VAL A O 1
ATOM 2655 N N . LEU A 1 342 ? 17.541 6.049 -14.067 1.00 90.56 342 LEU A N 1
ATOM 2656 C CA . LEU A 1 342 ? 16.814 6.187 -15.335 1.00 90.56 342 LEU A CA 1
ATOM 2657 C C . LEU A 1 342 ? 15.324 5.865 -15.180 1.00 90.56 342 LEU A C 1
ATOM 2659 O O . LEU A 1 342 ? 14.500 6.405 -15.920 1.00 90.56 342 LEU A O 1
ATOM 2663 N N . ASN A 1 343 ? 14.976 5.024 -14.203 1.00 88.06 343 ASN A N 1
ATOM 2664 C CA . ASN A 1 343 ? 13.591 4.766 -13.831 1.00 88.06 343 ASN A CA 1
ATOM 2665 C C . ASN A 1 343 ? 12.951 5.975 -13.131 1.00 88.06 343 ASN A C 1
ATOM 2667 O O . ASN A 1 343 ? 11.765 6.199 -13.340 1.00 88.06 343 ASN A O 1
ATOM 2671 N N . LEU A 1 344 ? 13.698 6.824 -12.414 1.00 86.50 344 LEU A N 1
ATOM 2672 C CA . LEU A 1 344 ? 13.151 8.099 -11.913 1.00 86.50 344 LEU A CA 1
ATOM 2673 C C . LEU A 1 344 ? 12.632 8.985 -13.052 1.00 86.50 344 LEU A C 1
ATOM 2675 O O . LEU A 1 344 ? 11.608 9.639 -12.904 1.00 86.50 344 LEU A O 1
ATOM 2679 N N . LEU A 1 345 ? 13.277 8.959 -14.219 1.00 81.44 345 LEU A N 1
ATOM 2680 C CA . LEU A 1 345 ? 12.943 9.790 -15.380 1.00 81.44 345 LEU A CA 1
ATOM 2681 C C . LEU A 1 345 ? 11.743 9.284 -16.194 1.00 81.44 345 LEU A C 1
ATOM 2683 O O . LEU A 1 345 ? 11.659 9.550 -17.397 1.00 81.44 345 LEU A O 1
ATOM 2687 N N . SER A 1 346 ? 10.842 8.503 -15.581 1.00 65.62 346 SER A N 1
ATOM 2688 C CA . SER A 1 346 ? 9.984 7.605 -16.347 1.00 65.62 346 SER A CA 1
ATOM 2689 C C . SER A 1 346 ? 8.830 8.208 -17.150 1.00 65.62 346 SER A C 1
ATOM 2691 O O . SER A 1 346 ? 8.338 7.566 -18.082 1.00 65.62 346 SER A O 1
ATOM 2693 N N . ASN A 1 347 ? 8.459 9.459 -16.889 1.00 58.72 347 ASN A N 1
ATOM 2694 C CA . ASN A 1 347 ? 7.324 10.095 -17.556 1.00 58.72 347 ASN A CA 1
ATOM 2695 C C . ASN A 1 347 ? 7.726 10.620 -18.963 1.00 58.72 347 ASN A C 1
ATOM 2697 O O . ASN A 1 347 ? 8.751 11.298 -19.082 1.00 58.72 347 ASN A O 1
ATOM 2701 N N . PRO A 1 348 ? 7.007 10.273 -20.053 1.00 45.94 348 PRO A N 1
ATOM 2702 C CA . PRO A 1 348 ? 7.578 10.159 -21.399 1.00 45.94 348 PRO A CA 1
ATOM 2703 C C . PRO A 1 348 ? 7.630 11.458 -22.216 1.00 45.94 348 PRO A C 1
ATOM 2705 O O . PRO A 1 348 ? 7.557 11.403 -23.439 1.00 45.94 348 PRO A O 1
ATOM 2708 N N . SER A 1 349 ? 7.802 12.637 -21.616 1.00 49.34 349 SER A N 1
ATOM 2709 C CA . SER A 1 349 ? 8.025 13.818 -22.458 1.00 49.34 349 SER A CA 1
ATOM 2710 C C . SER A 1 349 ? 8.969 14.857 -21.866 1.00 49.34 349 SER A C 1
ATOM 2712 O O . SER A 1 349 ? 8.523 15.875 -21.337 1.00 49.34 349 SER A O 1
ATOM 2714 N N . PRO A 1 350 ? 10.296 14.670 -22.017 1.00 44.88 350 PRO A N 1
ATOM 2715 C CA . PRO A 1 350 ? 11.205 15.807 -21.952 1.00 44.88 350 PRO A CA 1
ATOM 2716 C C . PRO A 1 350 ? 10.886 16.836 -23.051 1.00 44.88 350 PRO A C 1
ATOM 2718 O O . PRO A 1 350 ? 11.100 18.019 -22.827 1.00 44.88 350 PRO A O 1
ATOM 2721 N N . VAL A 1 351 ? 10.341 16.403 -24.198 1.00 44.06 351 VAL A N 1
ATOM 2722 C CA . VAL A 1 351 ? 10.058 17.268 -25.359 1.00 44.06 351 VAL A CA 1
ATOM 2723 C C . VAL A 1 351 ? 8.842 18.175 -25.126 1.00 44.06 351 VAL A C 1
ATOM 2725 O O . VAL A 1 351 ? 8.898 19.349 -25.460 1.00 44.06 351 VAL A O 1
ATOM 2728 N N . ASN A 1 352 ? 7.788 17.693 -24.459 1.00 44.03 352 ASN A N 1
ATOM 2729 C CA . ASN A 1 352 ? 6.581 18.491 -24.193 1.00 44.03 352 ASN A CA 1
ATOM 2730 C C . ASN A 1 352 ? 6.538 19.063 -22.761 1.00 44.03 352 ASN A C 1
ATOM 2732 O O . ASN A 1 352 ? 5.614 19.798 -22.422 1.00 44.03 352 ASN A O 1
ATOM 2736 N N . GLY A 1 353 ? 7.512 18.728 -21.903 1.00 50.97 353 GLY A N 1
ATOM 2737 C CA . GLY A 1 353 ? 7.496 19.027 -20.464 1.00 50.97 353 GLY A CA 1
ATOM 2738 C C . GLY A 1 353 ? 8.828 19.519 -19.885 1.00 50.97 353 GLY A C 1
ATOM 2739 O O . GLY A 1 353 ? 9.091 19.255 -18.712 1.00 50.97 353 GLY A O 1
ATOM 2740 N N . HIS A 1 354 ? 9.654 20.215 -20.687 1.00 54.06 354 HIS A N 1
ATOM 2741 C CA . HIS A 1 354 ? 11.055 20.638 -20.429 1.00 54.06 354 HIS A CA 1
ATOM 2742 C C . HIS A 1 354 ? 11.413 21.098 -19.006 1.00 54.06 354 HIS A C 1
ATOM 2744 O O . HIS A 1 354 ? 12.572 20.995 -18.608 1.00 54.06 354 HIS A O 1
ATOM 2750 N N . HIS A 1 355 ? 10.458 21.594 -18.222 1.00 64.44 355 HIS A N 1
ATOM 2751 C CA . HIS A 1 355 ? 10.715 22.035 -16.852 1.00 64.44 355 HIS A CA 1
ATOM 2752 C C . HIS A 1 355 ? 11.149 20.881 -15.940 1.00 64.44 355 HIS A C 1
ATOM 2754 O O . HIS A 1 355 ? 12.125 21.010 -15.208 1.00 64.44 355 HIS A O 1
ATOM 2760 N N . SER A 1 356 ? 10.491 19.724 -15.992 1.00 67.38 356 SER A N 1
ATOM 2761 C CA . SER A 1 356 ? 10.684 18.697 -14.959 1.00 67.38 356 SER A CA 1
ATOM 2762 C C . SER A 1 356 ? 12.008 17.929 -15.079 1.00 67.38 356 SER A C 1
ATOM 2764 O O . SER A 1 356 ? 12.667 17.673 -14.074 1.00 67.38 356 SER A O 1
ATOM 2766 N N . SER A 1 357 ? 12.444 17.599 -16.298 1.00 70.88 357 SER A N 1
ATOM 2767 C CA . SER A 1 357 ? 13.749 16.958 -16.533 1.00 70.88 357 SER A CA 1
ATOM 2768 C C . SER A 1 357 ? 14.917 17.872 -16.162 1.00 70.88 357 SER A C 1
ATOM 2770 O O . SER A 1 357 ? 15.937 17.406 -15.653 1.00 70.88 357 SER A O 1
ATOM 2772 N N . TYR A 1 358 ? 14.764 19.172 -16.407 1.00 76.12 358 TYR A N 1
ATOM 2773 C CA . TYR A 1 358 ? 15.747 20.182 -16.045 1.00 76.12 358 TYR A CA 1
ATOM 2774 C C . TYR A 1 358 ? 15.921 20.299 -14.530 1.00 76.12 358 TYR A C 1
ATOM 2776 O O . TYR A 1 358 ? 17.052 20.279 -14.043 1.00 76.12 358 TYR A O 1
ATOM 2784 N N . TRP A 1 359 ? 14.813 20.370 -13.785 1.00 76.75 359 TRP A N 1
ATOM 2785 C CA . TRP A 1 359 ? 14.846 20.399 -12.322 1.00 76.75 359 TRP A CA 1
ATOM 2786 C C . TRP A 1 359 ? 15.506 19.155 -11.743 1.00 76.75 359 TRP A C 1
ATOM 2788 O O . TRP A 1 359 ? 16.324 19.278 -10.835 1.00 76.75 359 TRP A O 1
ATOM 2798 N N . PHE A 1 360 ? 15.249 17.981 -12.321 1.00 81.75 360 PHE A N 1
ATOM 2799 C CA . PHE A 1 360 ? 15.942 16.763 -11.917 1.00 81.75 360 PHE A CA 1
ATOM 2800 C C . PHE A 1 360 ? 17.456 16.837 -12.152 1.00 81.75 360 PHE A C 1
ATOM 2802 O O . PHE A 1 360 ? 18.226 16.508 -11.257 1.00 81.75 360 PHE A O 1
ATOM 2809 N N . LEU A 1 361 ? 17.906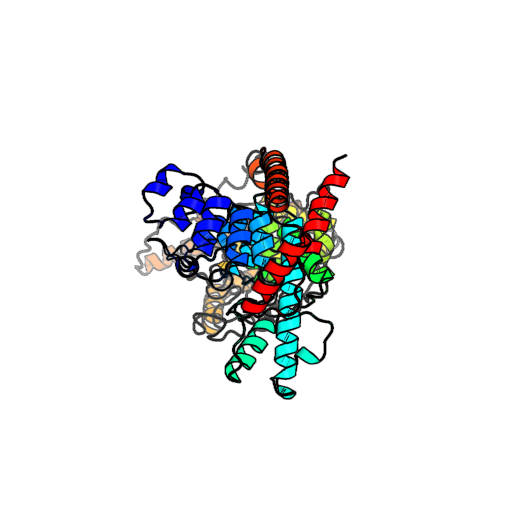 17.299 -13.324 1.00 84.88 361 LEU A N 1
ATOM 2810 C CA . LEU A 1 361 ? 19.339 17.446 -13.596 1.00 84.88 361 LEU A CA 1
ATOM 2811 C C . LEU A 1 361 ? 20.001 18.468 -12.666 1.00 84.88 361 LEU A C 1
ATOM 2813 O O . LEU A 1 361 ? 21.089 18.203 -12.167 1.00 84.88 361 LEU A O 1
ATOM 2817 N N . ARG A 1 362 ? 19.340 19.598 -12.385 1.00 83.06 362 ARG A N 1
ATOM 2818 C CA . ARG A 1 362 ? 19.821 20.567 -11.388 1.00 83.06 362 ARG A CA 1
ATOM 2819 C C . ARG A 1 362 ? 19.887 19.973 -9.989 1.00 83.06 362 ARG A C 1
ATOM 2821 O O . ARG A 1 362 ? 20.831 20.248 -9.260 1.00 83.06 362 ARG A O 1
ATOM 2828 N N . TRP A 1 363 ? 18.887 19.185 -9.612 1.00 84.50 363 TRP A N 1
ATOM 2829 C CA . TRP A 1 363 ? 18.869 18.499 -8.328 1.00 84.50 363 TRP A CA 1
ATOM 2830 C C . TRP A 1 363 ? 20.032 17.501 -8.233 1.00 84.50 363 TRP A C 1
ATOM 2832 O O . TRP A 1 363 ? 20.772 17.514 -7.254 1.00 84.50 363 TRP A O 1
ATOM 2842 N N . LEU A 1 364 ? 20.278 16.711 -9.282 1.00 87.62 364 LEU A N 1
ATOM 2843 C CA . LEU A 1 364 ? 21.436 15.817 -9.339 1.00 87.62 364 LEU A CA 1
ATOM 2844 C C . LEU A 1 364 ? 22.767 16.574 -9.229 1.00 87.62 364 LEU A C 1
ATOM 2846 O O . LEU A 1 364 ? 23.643 16.138 -8.491 1.00 87.62 364 LEU A O 1
ATOM 2850 N N . ASP A 1 365 ? 22.920 17.690 -9.942 1.00 88.56 365 ASP A N 1
ATOM 2851 C CA . ASP A 1 365 ? 24.133 18.520 -9.915 1.00 88.56 365 ASP A CA 1
ATOM 2852 C C . ASP A 1 365 ? 24.386 19.104 -8.517 1.00 88.56 365 ASP A C 1
ATOM 2854 O O . ASP A 1 365 ? 25.500 19.070 -7.998 1.00 88.56 365 ASP A O 1
ATOM 2858 N N . LEU A 1 366 ? 23.320 19.562 -7.858 1.00 86.94 366 LEU A N 1
ATOM 2859 C CA . LEU A 1 366 ? 23.398 20.161 -6.532 1.00 86.94 366 LEU A CA 1
ATOM 2860 C C . LEU A 1 366 ? 23.737 19.145 -5.432 1.00 86.94 366 LEU A C 1
ATOM 2862 O O . LEU A 1 366 ? 24.559 19.436 -4.564 1.00 86.94 366 LEU A O 1
ATOM 2866 N N . TYR A 1 367 ? 23.089 17.979 -5.441 1.00 87.38 367 TYR A N 1
ATOM 2867 C CA . TYR A 1 367 ? 23.180 17.009 -4.343 1.00 87.38 367 TYR A CA 1
ATOM 2868 C C . TYR A 1 367 ? 24.187 15.884 -4.587 1.00 87.38 367 TYR A C 1
ATOM 2870 O O . TYR A 1 367 ? 24.658 15.270 -3.631 1.00 87.38 367 TYR A O 1
ATOM 2878 N N . PHE A 1 368 ? 24.561 15.638 -5.843 1.00 90.50 368 PHE A N 1
ATOM 2879 C CA . PHE A 1 368 ? 25.518 14.602 -6.232 1.00 90.50 368 PHE A CA 1
ATOM 2880 C C . PHE A 1 368 ? 26.633 15.171 -7.119 1.00 90.50 368 PHE A C 1
ATOM 2882 O O . PHE A 1 368 ? 26.944 14.562 -8.140 1.00 90.50 368 PHE A O 1
ATOM 2889 N N . PRO A 1 369 ? 27.293 16.292 -6.762 1.00 90.50 369 PRO A N 1
ATOM 2890 C CA . PRO A 1 369 ? 28.220 16.987 -7.664 1.00 90.50 369 PRO A CA 1
ATOM 2891 C C . PRO A 1 369 ? 29.386 16.104 -8.139 1.00 90.50 369 PRO A C 1
ATOM 2893 O O . PRO A 1 369 ? 29.863 16.239 -9.263 1.00 90.50 369 PRO A O 1
ATOM 2896 N N . TYR A 1 370 ? 29.834 15.157 -7.307 1.00 92.00 370 TYR A N 1
ATOM 2897 C CA . TYR A 1 370 ? 30.921 14.237 -7.653 1.00 92.00 370 TYR A CA 1
ATOM 2898 C C . TYR A 1 370 ? 30.502 13.149 -8.651 1.00 92.00 370 TYR A C 1
ATOM 2900 O O . TYR A 1 370 ? 31.274 12.799 -9.545 1.00 92.00 370 TYR A O 1
ATOM 2908 N N . ASP A 1 371 ? 29.283 12.623 -8.519 1.00 92.00 371 ASP A N 1
ATOM 2909 C CA . ASP A 1 371 ? 28.742 11.593 -9.411 1.00 92.00 371 ASP A CA 1
ATOM 2910 C C . ASP A 1 371 ? 27.997 12.190 -10.610 1.00 92.00 371 ASP A C 1
ATOM 2912 O O . ASP A 1 371 ? 27.773 11.497 -11.610 1.00 92.00 371 ASP A O 1
ATOM 2916 N N . PHE A 1 372 ? 27.663 13.482 -10.547 1.00 93.25 372 PHE A N 1
ATOM 2917 C CA . PHE A 1 372 ? 26.865 14.194 -11.532 1.00 93.25 372 PHE A CA 1
ATOM 2918 C C . PHE A 1 372 ? 27.374 14.002 -12.962 1.00 93.25 372 PHE A C 1
ATOM 2920 O O . PHE A 1 372 ? 26.565 13.608 -13.801 1.00 93.25 372 PHE A O 1
ATOM 2927 N N . PRO A 1 373 ? 28.680 14.137 -13.280 1.00 93.44 373 PRO A N 1
ATOM 2928 C CA . PRO A 1 373 ? 29.146 13.935 -14.649 1.00 93.44 373 PRO A CA 1
ATOM 2929 C C . PRO A 1 373 ? 28.809 12.546 -15.210 1.00 93.44 373 PRO A C 1
ATOM 2931 O O . PRO A 1 373 ? 28.479 12.417 -16.387 1.00 93.44 373 PRO A O 1
ATOM 2934 N N . ARG A 1 374 ? 28.849 11.499 -14.375 1.00 93.12 374 ARG A N 1
ATOM 2935 C CA . ARG A 1 374 ? 28.525 10.119 -14.778 1.00 93.12 374 ARG A CA 1
ATOM 2936 C C . ARG A 1 374 ? 27.020 9.891 -14.860 1.00 93.12 374 ARG A C 1
ATOM 2938 O O . ARG A 1 374 ? 26.552 9.204 -15.768 1.00 93.12 374 ARG A O 1
ATOM 2945 N N . LEU A 1 375 ? 26.263 10.450 -13.918 1.00 93.25 375 LEU A N 1
ATOM 2946 C CA . LEU A 1 375 ? 24.801 10.395 -13.915 1.00 93.25 375 LEU A CA 1
ATOM 2947 C C . LEU A 1 375 ? 24.228 11.136 -15.126 1.00 93.25 375 LEU A C 1
ATOM 2949 O O . LEU A 1 375 ? 23.368 10.596 -15.819 1.00 93.25 375 LEU A O 1
ATOM 2953 N N . PHE A 1 376 ? 24.773 12.308 -15.445 1.00 93.81 376 PHE A N 1
ATOM 2954 C CA . PHE A 1 376 ? 24.401 13.090 -16.613 1.00 93.81 376 PHE A CA 1
ATOM 2955 C C . PHE A 1 376 ? 24.582 12.297 -17.906 1.00 93.81 376 PHE A C 1
ATOM 2957 O O . PHE A 1 376 ? 23.651 12.248 -18.697 1.00 93.81 376 PHE A O 1
ATOM 2964 N N . LEU A 1 377 ? 25.702 11.592 -18.100 1.00 95.31 377 LEU A N 1
ATOM 2965 C CA . LEU A 1 377 ? 25.910 10.767 -19.301 1.00 95.31 377 LEU A CA 1
ATOM 2966 C C . LEU A 1 377 ? 24.892 9.624 -19.438 1.00 95.31 377 LEU A C 1
ATOM 2968 O O . LEU A 1 377 ? 24.460 9.312 -20.549 1.00 95.31 377 LEU A O 1
ATOM 2972 N N . LYS A 1 378 ? 24.457 9.025 -18.324 1.00 94.00 378 LYS A N 1
ATOM 2973 C CA . LYS A 1 378 ? 23.380 8.021 -18.327 1.00 94.00 378 LYS A CA 1
ATOM 2974 C C . LYS A 1 378 ? 22.053 8.646 -18.772 1.00 94.00 378 LYS A C 1
ATOM 2976 O O . LYS A 1 378 ? 21.365 8.086 -19.623 1.00 94.00 378 LYS A O 1
ATOM 2981 N N . VAL A 1 379 ? 21.709 9.817 -18.231 1.00 92.06 379 VAL A N 1
ATOM 2982 C CA . VAL A 1 379 ? 20.498 10.565 -18.614 1.00 92.06 379 VAL A CA 1
ATOM 2983 C C . VAL A 1 379 ? 20.568 11.028 -20.071 1.00 92.06 379 VAL A C 1
ATOM 2985 O O . VAL A 1 379 ? 19.598 10.901 -20.816 1.00 92.06 379 VAL A O 1
ATOM 2988 N N . LEU A 1 380 ? 21.732 11.500 -20.509 1.00 93.50 380 LEU A N 1
ATOM 2989 C CA . LEU A 1 380 ? 21.989 11.933 -21.874 1.00 93.50 380 LEU A CA 1
ATOM 2990 C C . LEU A 1 380 ? 21.801 10.784 -22.864 1.00 93.50 380 LEU A C 1
ATOM 2992 O O . LEU A 1 380 ? 21.213 10.991 -23.924 1.00 93.50 380 LEU A O 1
ATOM 2996 N N . ARG A 1 381 ? 22.230 9.564 -22.512 1.00 95.62 381 ARG A N 1
ATOM 2997 C CA . ARG A 1 381 ? 21.963 8.366 -23.317 1.00 95.62 381 ARG A CA 1
ATOM 2998 C C . ARG A 1 381 ? 20.475 8.115 -23.478 1.00 95.62 381 ARG A C 1
ATOM 3000 O O . ARG A 1 381 ? 20.024 7.938 -24.606 1.00 95.62 381 ARG A O 1
ATOM 3007 N N . LEU A 1 382 ? 19.715 8.155 -22.385 1.00 91.94 382 LEU A N 1
ATOM 3008 C CA . LEU A 1 382 ? 18.262 8.001 -22.426 1.00 91.94 382 LEU A CA 1
ATOM 3009 C C . LEU A 1 382 ? 17.608 9.061 -23.330 1.00 91.94 382 LEU A C 1
ATOM 3011 O O . LEU A 1 382 ? 16.780 8.722 -24.171 1.00 91.94 382 LEU A O 1
ATOM 3015 N N . TYR A 1 383 ? 17.996 10.331 -23.207 1.00 90.88 383 TYR A N 1
ATOM 3016 C CA . TYR A 1 383 ? 17.431 11.394 -24.044 1.00 90.88 383 TYR A CA 1
ATOM 3017 C C . TYR A 1 383 ? 17.852 11.289 -25.503 1.00 90.88 383 TYR A C 1
ATOM 3019 O O . TYR A 1 383 ? 17.042 11.558 -26.388 1.00 90.88 383 TYR A O 1
ATOM 3027 N N . THR A 1 384 ? 19.089 10.882 -25.775 1.00 94.69 384 THR A N 1
ATOM 3028 C CA . THR A 1 384 ? 19.567 10.635 -27.140 1.00 94.69 384 THR A CA 1
ATOM 3029 C C . THR A 1 384 ? 18.790 9.478 -27.758 1.00 94.69 384 THR A C 1
ATOM 3031 O O . THR A 1 384 ? 18.270 9.627 -28.858 1.00 94.69 384 THR A O 1
ATOM 3034 N N . PHE A 1 385 ? 18.612 8.381 -27.018 1.00 94.19 385 PHE A N 1
ATOM 3035 C CA . PHE A 1 385 ? 17.796 7.234 -27.413 1.00 94.19 385 PHE A CA 1
ATOM 3036 C C . PHE A 1 385 ? 16.373 7.663 -27.803 1.00 94.19 385 PHE A C 1
ATOM 3038 O O . PHE A 1 385 ? 15.926 7.397 -28.918 1.00 94.19 385 PHE A O 1
ATOM 3045 N N . GLN A 1 386 ? 15.696 8.416 -26.930 1.00 89.31 386 GLN A N 1
ATOM 3046 C CA . GLN A 1 386 ? 14.337 8.906 -27.185 1.00 89.31 386 GLN A CA 1
ATOM 3047 C C . GLN A 1 386 ? 14.291 9.883 -28.364 1.00 89.31 386 GLN A C 1
ATOM 3049 O O . GLN A 1 386 ? 13.384 9.836 -29.188 1.00 89.31 386 GLN A O 1
ATOM 3054 N N . SER A 1 387 ? 15.297 10.749 -28.492 1.00 90.06 387 SER A N 1
ATOM 3055 C CA . SER A 1 387 ? 15.356 11.748 -29.563 1.00 90.06 387 SER A CA 1
ATOM 3056 C C . SER A 1 387 ? 15.614 11.156 -30.945 1.00 90.06 387 SER A C 1
ATOM 3058 O O . SER A 1 387 ? 15.287 11.814 -31.938 1.00 90.06 387 SER A O 1
ATOM 3060 N N . LEU A 1 388 ? 16.209 9.959 -31.004 1.00 93.19 388 LEU A N 1
ATOM 3061 C CA . LEU A 1 388 ? 16.386 9.169 -32.222 1.00 93.19 388 LEU A CA 1
ATOM 3062 C C . LEU A 1 388 ? 15.121 8.394 -32.619 1.00 93.19 388 LEU A C 1
ATOM 3064 O O . LEU A 1 388 ? 15.067 7.899 -33.748 1.00 93.19 388 LEU A O 1
ATOM 3068 N N . GLY A 1 389 ? 14.118 8.332 -31.736 1.00 89.06 389 GLY A N 1
ATOM 3069 C CA . GLY A 1 389 ? 12.884 7.580 -31.952 1.00 89.06 389 GLY A CA 1
ATOM 3070 C C . GLY A 1 389 ? 13.071 6.069 -31.832 1.00 89.06 389 GLY A C 1
ATOM 3071 O O . GLY A 1 389 ? 12.379 5.339 -32.524 1.00 89.06 389 GLY A O 1
ATOM 3072 N N . LEU A 1 390 ? 14.029 5.616 -31.014 1.00 91.62 390 LEU A N 1
ATOM 3073 C CA . LEU A 1 390 ? 14.234 4.191 -30.745 1.00 91.62 390 LEU A CA 1
ATOM 3074 C C . LEU A 1 390 ? 13.119 3.630 -29.854 1.00 91.62 390 LEU A C 1
ATOM 3076 O O . LEU A 1 390 ? 12.633 4.305 -28.935 1.00 91.62 390 LEU A O 1
ATOM 3080 N N . THR A 1 391 ? 12.767 2.370 -30.082 1.00 90.50 391 THR A N 1
ATOM 3081 C CA . THR A 1 391 ? 11.705 1.679 -29.356 1.00 90.50 391 THR A CA 1
ATOM 3082 C C . THR A 1 391 ? 12.226 1.123 -28.039 1.00 90.50 391 THR A C 1
ATOM 3084 O O . THR A 1 391 ? 13.156 0.318 -27.980 1.00 90.50 391 THR A O 1
ATOM 3087 N N . HIS A 1 392 ? 11.622 1.543 -26.926 1.00 90.06 392 HIS A N 1
ATOM 3088 C CA . HIS A 1 392 ? 11.976 0.988 -25.624 1.00 90.06 392 HIS A CA 1
ATOM 3089 C C . HIS A 1 392 ? 11.528 -0.476 -25.501 1.00 90.06 392 HIS A C 1
ATOM 3091 O O . HIS A 1 392 ? 10.334 -0.751 -25.432 1.00 90.06 392 HIS A O 1
ATOM 3097 N N . THR A 1 393 ? 12.484 -1.384 -25.310 1.00 89.88 393 THR A N 1
ATOM 3098 C CA . THR A 1 393 ? 12.241 -2.797 -24.964 1.00 89.88 393 THR A CA 1
ATOM 3099 C C . THR A 1 393 ? 12.406 -3.087 -23.463 1.00 89.88 393 THR A C 1
ATOM 3101 O O . THR A 1 393 ? 12.421 -4.237 -23.040 1.00 89.88 393 THR A O 1
ATOM 3104 N N . CYS A 1 394 ? 12.554 -2.052 -22.624 1.00 87.88 394 CYS A N 1
ATOM 3105 C CA . CYS A 1 394 ? 12.739 -2.183 -21.173 1.00 87.88 394 CYS A CA 1
ATOM 3106 C C . CYS A 1 394 ? 11.433 -2.133 -20.370 1.00 87.88 394 CYS A C 1
ATOM 3108 O O . CYS A 1 394 ? 10.397 -1.671 -20.853 1.00 87.88 394 CYS A O 1
ATOM 3110 N N . CYS A 1 395 ? 11.505 -2.540 -19.095 1.00 73.69 395 CYS A N 1
ATOM 3111 C CA . CYS A 1 395 ? 10.347 -2.731 -18.212 1.00 73.69 395 CYS A CA 1
ATOM 3112 C C . CYS A 1 395 ? 9.482 -1.475 -18.031 1.00 73.69 395 CYS A C 1
ATOM 3114 O O . CYS A 1 395 ? 8.280 -1.548 -17.780 1.00 73.69 395 CYS A O 1
ATOM 3116 N N . ARG A 1 396 ? 10.095 -0.296 -18.181 1.00 67.19 396 ARG A N 1
ATOM 3117 C CA . ARG A 1 396 ? 9.443 1.012 -18.073 1.00 67.19 396 ARG A CA 1
ATOM 3118 C C . ARG A 1 396 ? 8.327 1.188 -19.107 1.00 67.19 396 ARG A C 1
ATOM 3120 O O . ARG A 1 396 ? 7.263 1.703 -18.779 1.00 67.19 396 ARG A O 1
ATOM 3127 N N . ASN A 1 397 ? 8.556 0.745 -20.343 1.00 60.81 397 ASN A N 1
ATOM 3128 C CA . ASN A 1 397 ? 7.693 1.056 -21.487 1.00 60.81 397 ASN A CA 1
ATOM 3129 C C . ASN A 1 397 ? 7.189 -0.199 -22.227 1.00 60.81 397 ASN A C 1
ATOM 3131 O O . ASN A 1 397 ? 6.172 -0.120 -22.908 1.00 60.81 397 ASN A O 1
ATOM 3135 N N . GLY A 1 398 ? 7.815 -1.361 -22.016 1.00 51.47 398 GLY A N 1
ATOM 3136 C CA . GLY A 1 398 ? 7.812 -2.536 -22.901 1.00 51.47 398 GLY A CA 1
ATOM 3137 C C . GLY A 1 398 ? 6.543 -3.387 -23.053 1.00 51.47 398 GLY A C 1
ATOM 3138 O O . GLY A 1 398 ? 6.666 -4.575 -23.289 1.00 51.47 398 GLY A O 1
ATOM 3139 N N . CYS A 1 399 ? 5.336 -2.827 -22.971 1.00 50.00 399 CYS A N 1
ATOM 3140 C CA . CYS A 1 399 ? 4.107 -3.502 -23.435 1.00 50.00 399 CYS A CA 1
ATOM 3141 C C . CYS A 1 399 ? 3.157 -2.452 -24.026 1.00 50.00 399 CYS A C 1
ATOM 3143 O O . CYS A 1 399 ? 2.093 -2.169 -23.475 1.00 50.00 399 CYS A O 1
ATOM 3145 N N . LEU A 1 400 ? 3.578 -1.797 -25.113 1.00 46.06 400 LEU A N 1
ATOM 3146 C CA . LEU A 1 400 ? 2.794 -0.744 -25.775 1.00 46.06 400 LEU A CA 1
ATOM 3147 C C . LEU A 1 400 ? 1.501 -1.256 -26.428 1.00 46.06 400 LEU A C 1
ATOM 3149 O O . LEU A 1 400 ? 0.648 -0.433 -26.752 1.00 46.06 400 LEU A O 1
ATOM 3153 N N . ARG A 1 401 ? 1.293 -2.578 -26.564 1.00 46.38 401 ARG A N 1
ATOM 3154 C CA . ARG A 1 401 ? 0.028 -3.145 -27.078 1.00 46.38 401 ARG A CA 1
ATOM 3155 C C . ARG A 1 401 ? -1.209 -2.630 -26.329 1.00 46.38 401 ARG A C 1
ATOM 3157 O O . ARG A 1 401 ? -2.281 -2.529 -26.914 1.00 46.38 401 ARG A O 1
ATOM 3164 N N . TYR A 1 402 ? -1.044 -2.196 -25.078 1.00 45.19 402 TYR A N 1
ATOM 3165 C CA . TYR A 1 402 ? -2.104 -1.611 -24.256 1.00 45.19 402 TYR A CA 1
ATOM 3166 C C . TYR A 1 402 ? -2.256 -0.080 -24.379 1.00 45.19 402 TYR A C 1
ATOM 3168 O O . TYR A 1 402 ? -2.873 0.543 -23.521 1.00 45.19 402 TYR A O 1
ATOM 3176 N N . ALA A 1 403 ? -1.781 0.550 -25.464 1.00 42.97 403 ALA A N 1
ATOM 3177 C CA . ALA A 1 403 ? -1.924 1.991 -25.747 1.00 42.97 403 ALA A CA 1
ATOM 3178 C C . ALA A 1 403 ? -3.379 2.525 -25.804 1.00 42.97 403 ALA A C 1
ATOM 3180 O O . ALA A 1 403 ? -3.600 3.716 -26.035 1.00 42.97 403 ALA A O 1
ATOM 3181 N N . GLY A 1 404 ? -4.389 1.688 -25.547 1.00 43.88 404 GLY A N 1
ATOM 3182 C CA . GLY A 1 404 ? -5.755 2.115 -25.273 1.00 43.88 404 GLY A CA 1
ATOM 3183 C C . GLY A 1 404 ? -5.851 2.965 -24.000 1.00 43.88 404 GLY A C 1
ATOM 3184 O O . GLY A 1 404 ? -6.257 2.481 -22.957 1.00 43.88 404 GLY A O 1
ATOM 3185 N N . ARG A 1 405 ? -5.548 4.264 -24.105 1.00 44.94 405 ARG A N 1
ATOM 3186 C CA . ARG A 1 405 ? -5.789 5.331 -23.108 1.00 44.94 405 ARG A CA 1
ATOM 3187 C C . ARG A 1 405 ? -5.042 5.288 -21.770 1.00 44.94 405 ARG A C 1
ATOM 3189 O O . ARG A 1 405 ? -5.174 6.255 -21.020 1.00 44.94 405 ARG A O 1
ATOM 3196 N N . CYS A 1 406 ? -4.231 4.283 -21.463 1.00 46.19 406 CYS A N 1
ATOM 3197 C CA . CYS A 1 406 ? -3.572 4.212 -20.159 1.00 46.19 406 CYS A CA 1
ATOM 3198 C C . CYS A 1 406 ? -2.050 4.071 -20.246 1.00 46.19 406 CYS A C 1
ATOM 3200 O O . CYS A 1 406 ? -1.489 2.984 -20.271 1.00 46.19 406 CYS A O 1
ATOM 3202 N N . HIS A 1 407 ? -1.359 5.212 -20.188 1.00 52.75 407 HIS A N 1
ATOM 3203 C CA . HIS A 1 407 ? 0.096 5.284 -20.002 1.00 52.75 407 HIS A CA 1
ATOM 3204 C C . HIS A 1 407 ? 0.569 4.852 -18.601 1.00 52.75 407 HIS A C 1
ATOM 3206 O O . HIS A 1 407 ? 1.754 4.972 -18.303 1.00 52.75 407 HIS A O 1
ATOM 3212 N N . ASP A 1 408 ? -0.324 4.385 -17.725 1.00 58.12 408 ASP A N 1
ATOM 3213 C CA . ASP A 1 408 ? 0.034 3.982 -16.369 1.00 58.12 408 ASP A CA 1
ATOM 3214 C C . ASP A 1 408 ? 0.401 2.487 -16.331 1.00 58.12 408 ASP A C 1
ATOM 3216 O O . ASP A 1 408 ? -0.479 1.649 -16.547 1.00 58.12 408 ASP A O 1
ATOM 3220 N N . PRO A 1 409 ? 1.658 2.109 -16.012 1.00 56.22 409 PRO A N 1
ATOM 3221 C CA . PRO A 1 409 ? 2.035 0.711 -15.816 1.00 56.22 409 PRO A CA 1
ATOM 3222 C C . PRO A 1 409 ? 1.199 -0.019 -14.765 1.00 56.22 409 PRO A C 1
ATOM 3224 O O . PRO A 1 409 ? 1.158 -1.244 -14.802 1.00 56.22 409 PRO A O 1
ATOM 3227 N N . SER A 1 410 ? 0.517 0.701 -13.861 1.00 55.94 410 SER A N 1
ATOM 3228 C CA . SER A 1 410 ? -0.445 0.116 -12.917 1.00 55.94 410 SER A CA 1
ATOM 3229 C C . SER A 1 410 ? -1.615 -0.594 -13.602 1.00 55.94 410 SER A C 1
ATOM 3231 O O . SER A 1 410 ? -2.223 -1.480 -13.002 1.00 55.94 410 SER A O 1
ATOM 3233 N N . GLN A 1 411 ? -1.912 -0.216 -14.848 1.00 57.53 411 GLN A N 1
ATOM 3234 C CA . GLN A 1 411 ? -2.981 -0.788 -15.661 1.00 57.53 411 GLN A CA 1
ATOM 3235 C C . GLN A 1 411 ? -2.482 -1.874 -16.616 1.00 57.53 411 GLN A C 1
ATOM 3237 O O . GLN A 1 411 ? -3.300 -2.526 -17.261 1.00 57.53 411 GLN A O 1
ATOM 3242 N N . LYS A 1 412 ? -1.161 -2.096 -16.707 1.00 61.06 412 LYS A N 1
ATOM 3243 C CA . LYS A 1 412 ? -0.628 -3.244 -17.445 1.00 61.06 412 LYS A CA 1
ATOM 3244 C C . LYS A 1 412 ? -1.016 -4.534 -16.710 1.00 61.06 412 LYS A C 1
ATOM 3246 O O . LYS A 1 412 ? -0.882 -4.570 -15.482 1.00 61.06 412 LYS A O 1
ATOM 3251 N N . PRO A 1 413 ? -1.384 -5.609 -17.432 1.00 59.62 413 PRO A N 1
ATOM 3252 C CA . PRO A 1 413 ? -1.611 -6.921 -16.819 1.00 59.62 413 PRO A CA 1
ATOM 3253 C C . PRO A 1 413 ? -0.386 -7.386 -16.012 1.00 59.62 413 PRO A C 1
ATOM 3255 O O . PRO A 1 413 ? -0.510 -7.933 -14.913 1.00 59.62 413 PRO A O 1
ATOM 3258 N N . CYS A 1 414 ? 0.814 -7.051 -16.506 1.00 71.88 414 CYS A N 1
ATOM 3259 C CA . CYS A 1 414 ? 2.069 -7.171 -15.779 1.00 71.88 414 CYS A CA 1
ATOM 3260 C C . CYS A 1 414 ? 2.814 -5.827 -15.692 1.00 71.88 414 CYS A C 1
ATOM 3262 O O . CYS A 1 414 ? 3.460 -5.401 -16.652 1.00 71.88 414 CYS A O 1
ATOM 3264 N N . PRO A 1 415 ? 2.801 -5.154 -14.529 1.00 70.94 415 PRO A N 1
ATOM 3265 C CA . PRO A 1 415 ? 3.677 -4.016 -14.292 1.00 70.94 415 PRO A CA 1
ATOM 3266 C C . PRO A 1 415 ? 5.145 -4.424 -14.471 1.00 70.94 415 PRO A C 1
ATOM 3268 O O . PRO A 1 415 ? 5.565 -5.475 -13.983 1.00 70.94 415 PRO A O 1
ATOM 3271 N N . PHE A 1 416 ? 5.923 -3.574 -15.144 1.00 73.50 416 PHE A N 1
ATOM 3272 C CA . PHE A 1 416 ? 7.363 -3.761 -15.366 1.00 73.50 416 PHE A CA 1
ATOM 3273 C C . PHE A 1 416 ? 7.752 -4.999 -16.194 1.00 73.50 416 PHE A C 1
ATOM 3275 O O . PHE A 1 416 ? 8.869 -5.504 -16.063 1.00 73.50 416 PHE A O 1
ATOM 3282 N N . SER A 1 417 ? 6.861 -5.481 -17.060 1.00 79.81 417 SER A N 1
ATOM 3283 C CA . SER A 1 417 ? 7.221 -6.472 -18.071 1.00 79.81 417 SER A CA 1
ATOM 3284 C C . SER A 1 417 ? 7.927 -5.852 -19.287 1.00 79.81 417 SER A C 1
ATOM 3286 O O . SER A 1 417 ? 7.808 -4.654 -19.570 1.00 79.81 417 SER A O 1
ATOM 3288 N N . ILE A 1 418 ? 8.694 -6.690 -19.977 1.00 84.62 418 ILE A N 1
ATOM 3289 C CA . ILE A 1 418 ? 9.360 -6.462 -21.259 1.00 84.62 418 ILE A CA 1
ATOM 3290 C C . ILE A 1 418 ? 8.791 -7.426 -22.306 1.00 84.62 418 ILE A C 1
ATOM 3292 O O . ILE A 1 418 ? 8.236 -8.463 -21.920 1.00 84.62 418 ILE A O 1
ATOM 3296 N N . PRO A 1 419 ? 8.957 -7.124 -23.605 1.00 85.62 419 PRO A N 1
ATOM 3297 C CA . PRO A 1 419 ? 8.632 -8.075 -24.657 1.00 85.62 419 PRO A CA 1
ATOM 3298 C C . PRO A 1 419 ? 9.434 -9.375 -24.508 1.00 85.62 419 PRO A C 1
ATOM 3300 O O . PRO A 1 419 ? 10.473 -9.420 -23.836 1.00 85.62 419 PRO A O 1
ATOM 3303 N N . VAL A 1 420 ? 8.947 -10.444 -25.132 1.00 87.44 420 VAL A N 1
ATOM 3304 C CA . VAL A 1 420 ? 9.697 -11.705 -25.230 1.00 87.44 420 VAL A CA 1
ATOM 3305 C C . VAL A 1 420 ? 10.968 -11.519 -26.062 1.00 87.44 420 VAL A C 1
ATOM 3307 O O . VAL A 1 420 ? 11.045 -10.617 -26.896 1.00 87.44 420 VAL A O 1
ATOM 3310 N N . ASP A 1 421 ? 11.971 -12.369 -25.837 1.00 89.44 421 ASP A N 1
ATOM 3311 C CA . ASP A 1 421 ? 13.301 -12.224 -26.449 1.00 89.44 421 ASP A CA 1
ATOM 3312 C C . ASP A 1 421 ? 13.255 -12.136 -27.985 1.00 89.44 421 ASP A C 1
ATOM 3314 O O . ASP A 1 421 ? 14.000 -11.349 -28.566 1.00 89.44 421 ASP A O 1
ATOM 3318 N N . ASP A 1 422 ? 12.348 -12.872 -28.633 1.00 90.62 422 ASP A N 1
ATOM 3319 C CA . ASP A 1 422 ? 12.179 -12.842 -30.091 1.00 90.62 422 ASP A CA 1
ATOM 3320 C C . ASP A 1 422 ? 11.697 -11.467 -30.592 1.00 90.62 422 ASP A C 1
ATOM 3322 O O . ASP A 1 422 ? 12.247 -10.936 -31.554 1.00 90.62 422 ASP A O 1
ATOM 3326 N N . GLU A 1 423 ? 10.730 -10.847 -29.906 1.00 89.50 423 GLU A N 1
ATOM 3327 C CA . GLU A 1 423 ? 10.222 -9.506 -30.248 1.00 89.50 423 GLU A CA 1
ATOM 3328 C C . GLU A 1 423 ? 11.282 -8.432 -29.970 1.00 89.50 423 GLU A C 1
ATOM 3330 O O . GLU A 1 423 ? 11.467 -7.498 -30.749 1.00 89.50 423 GLU A O 1
ATOM 3335 N N . ILE A 1 424 ? 12.038 -8.582 -28.879 1.00 91.44 424 ILE A N 1
ATOM 3336 C CA . ILE A 1 424 ? 13.188 -7.719 -28.593 1.00 91.44 424 ILE A CA 1
ATOM 3337 C C . ILE A 1 424 ? 14.217 -7.806 -29.724 1.00 91.44 424 ILE A C 1
ATOM 3339 O O . ILE A 1 424 ? 14.731 -6.772 -30.156 1.00 91.44 424 ILE A O 1
ATOM 3343 N N . GLN A 1 425 ? 14.537 -9.018 -30.180 1.00 94.19 425 GLN A N 1
ATOM 3344 C CA . GLN A 1 425 ? 15.518 -9.249 -31.234 1.00 94.19 425 GLN A CA 1
ATOM 3345 C C . GLN A 1 425 ? 15.048 -8.663 -32.570 1.00 94.19 425 GLN A C 1
ATOM 3347 O O . GLN A 1 425 ? 15.838 -8.004 -33.243 1.00 94.19 425 GLN A O 1
ATOM 3352 N N . GLU A 1 426 ? 13.770 -8.834 -32.916 1.00 95.00 426 GLU A N 1
ATOM 3353 C CA . GLU A 1 426 ? 13.148 -8.237 -34.103 1.00 95.00 426 GLU A CA 1
ATOM 3354 C C . GLU A 1 426 ? 13.278 -6.707 -34.089 1.00 95.00 426 GLU A C 1
ATOM 3356 O O . GLU A 1 426 ? 13.866 -6.132 -35.007 1.00 95.00 426 GLU A O 1
ATOM 3361 N N . ILE A 1 427 ? 12.863 -6.054 -32.996 1.00 92.94 427 ILE A N 1
ATOM 3362 C CA . ILE A 1 427 ? 12.983 -4.595 -32.828 1.00 92.94 427 ILE A CA 1
ATOM 3363 C C . ILE A 1 427 ? 14.447 -4.143 -32.954 1.00 92.94 427 ILE A C 1
ATOM 3365 O O . ILE A 1 427 ? 14.750 -3.157 -33.626 1.00 92.94 427 ILE A O 1
ATOM 3369 N N . GLN A 1 428 ? 15.385 -4.850 -32.319 1.00 95.00 428 GLN A N 1
ATOM 3370 C CA . GLN A 1 428 ? 16.807 -4.492 -32.367 1.00 95.00 428 GLN A CA 1
ATOM 3371 C C . GLN A 1 428 ? 17.430 -4.680 -33.751 1.00 95.00 428 GLN A C 1
ATOM 3373 O O . GLN A 1 428 ? 18.338 -3.928 -34.119 1.00 95.00 428 GLN A O 1
ATOM 3378 N N . ASP A 1 429 ? 16.970 -5.669 -34.514 1.00 96.25 429 ASP A N 1
ATOM 3379 C CA . ASP A 1 429 ? 17.430 -5.901 -35.877 1.00 96.25 429 ASP A CA 1
ATOM 3380 C C . ASP A 1 429 ? 16.897 -4.841 -36.843 1.00 96.25 429 ASP A C 1
ATOM 3382 O O . ASP A 1 429 ? 17.675 -4.323 -37.651 1.00 96.25 429 ASP A O 1
ATOM 3386 N N . GLU A 1 430 ? 15.629 -4.445 -36.707 1.00 95.25 430 GLU A N 1
ATOM 3387 C CA . GLU A 1 430 ? 15.035 -3.334 -37.461 1.00 95.25 430 GLU A CA 1
ATOM 3388 C C . GLU A 1 430 ? 15.713 -1.994 -37.137 1.00 95.25 430 GLU A C 1
ATOM 3390 O O . GLU A 1 430 ? 16.032 -1.202 -38.029 1.00 95.25 430 GLU A O 1
ATOM 3395 N N . GLU A 1 431 ? 16.018 -1.751 -35.861 1.00 95.44 431 GLU A N 1
ATOM 3396 C CA . GLU A 1 431 ? 16.607 -0.498 -35.386 1.00 95.44 431 GLU A CA 1
ATOM 3397 C C . GLU A 1 431 ? 18.147 -0.504 -35.354 1.00 95.44 431 GLU A C 1
ATOM 3399 O O . GLU A 1 431 ? 18.767 0.467 -34.902 1.00 95.44 431 GLU A O 1
ATOM 3404 N N . ARG A 1 432 ? 18.807 -1.549 -35.875 1.00 96.88 432 ARG A N 1
ATOM 3405 C CA . ARG A 1 432 ? 20.265 -1.766 -35.765 1.00 96.88 432 ARG A CA 1
ATOM 3406 C C . ARG A 1 432 ? 21.103 -0.544 -36.144 1.00 96.88 432 ARG A C 1
ATOM 3408 O O . ARG A 1 432 ? 22.076 -0.208 -35.464 1.00 96.88 432 ARG A O 1
ATOM 3415 N N . HIS A 1 433 ? 20.743 0.139 -37.230 1.00 95.69 433 HIS A N 1
ATOM 3416 C CA . HIS A 1 433 ? 21.461 1.329 -37.695 1.00 95.69 433 HIS A CA 1
ATOM 3417 C C . HIS A 1 433 ? 21.315 2.518 -36.735 1.00 95.69 433 HIS A C 1
ATOM 3419 O O . HIS A 1 433 ? 22.280 3.251 -36.514 1.00 95.69 433 HIS A O 1
ATOM 3425 N N . LEU A 1 434 ? 20.138 2.691 -36.127 1.00 95.75 434 LEU A N 1
ATOM 3426 C CA . LEU A 1 434 ? 19.883 3.741 -35.141 1.00 95.75 434 LEU A CA 1
ATOM 3427 C C . LEU A 1 434 ? 20.559 3.436 -33.803 1.00 95.75 434 LEU A C 1
ATOM 3429 O O . LEU A 1 434 ? 21.088 4.350 -33.174 1.00 95.75 434 LEU A O 1
ATOM 3433 N N . ILE A 1 435 ? 20.620 2.164 -33.407 1.00 97.50 435 ILE A N 1
ATOM 3434 C CA . ILE A 1 435 ? 21.389 1.720 -32.237 1.00 97.50 435 ILE A CA 1
ATOM 3435 C C . ILE A 1 435 ? 22.884 1.998 -32.456 1.00 97.50 435 ILE A C 1
ATOM 3437 O O . ILE A 1 435 ? 23.535 2.597 -31.604 1.00 97.50 435 ILE A O 1
ATOM 3441 N N . SER A 1 436 ? 23.432 1.664 -33.629 1.00 97.88 436 SER A N 1
ATOM 3442 C CA . SER A 1 436 ? 24.829 1.984 -33.963 1.00 97.88 436 SER A CA 1
ATOM 3443 C C . SER A 1 436 ? 25.105 3.494 -33.968 1.00 97.88 436 SER A C 1
ATOM 3445 O O . SER A 1 436 ? 26.188 3.934 -33.566 1.00 97.88 436 SER A O 1
ATOM 3447 N N . LEU A 1 437 ? 24.140 4.296 -34.428 1.00 97.38 437 LEU A N 1
ATOM 3448 C CA . LEU A 1 437 ? 24.227 5.752 -34.384 1.00 97.38 437 LEU A CA 1
ATOM 3449 C C . LEU A 1 437 ? 24.209 6.263 -32.939 1.00 97.38 437 LEU A C 1
ATOM 3451 O O . LEU A 1 437 ? 25.025 7.116 -32.599 1.00 97.38 437 LEU A O 1
ATOM 3455 N N . LEU A 1 438 ? 23.345 5.716 -32.079 1.00 98.00 438 LEU A N 1
ATOM 3456 C CA . LEU A 1 438 ? 23.321 6.027 -30.650 1.00 98.00 438 LEU A CA 1
ATOM 3457 C C . LEU A 1 438 ? 24.690 5.785 -30.006 1.00 98.00 438 LEU A C 1
ATOM 3459 O O . LEU A 1 438 ? 25.181 6.673 -29.315 1.00 98.00 438 LEU A O 1
ATOM 3463 N N . GLU A 1 439 ? 25.330 4.638 -30.252 1.00 98.25 439 GLU A N 1
ATOM 3464 C CA . GLU A 1 439 ? 26.659 4.361 -29.682 1.00 98.25 439 GLU A CA 1
ATOM 3465 C C . GLU A 1 439 ? 27.709 5.372 -30.144 1.00 98.25 439 GLU A C 1
ATOM 3467 O O . GLU A 1 439 ? 28.482 5.884 -29.335 1.00 98.25 439 GLU A O 1
ATOM 3472 N N . THR A 1 440 ? 27.693 5.718 -31.432 1.00 98.19 440 THR A N 1
ATOM 3473 C CA . THR A 1 440 ? 28.612 6.715 -31.997 1.00 98.19 440 THR A CA 1
ATOM 3474 C C . THR A 1 440 ? 28.417 8.083 -31.341 1.00 98.19 440 THR A C 1
ATOM 3476 O O . THR A 1 440 ? 29.388 8.722 -30.935 1.00 98.19 440 THR A O 1
ATOM 3479 N N . LEU A 1 441 ? 27.163 8.515 -31.179 1.00 98.38 441 LEU A N 1
ATOM 3480 C CA . LEU A 1 441 ? 26.839 9.778 -30.517 1.00 98.38 441 LEU A CA 1
ATOM 3481 C C . LEU A 1 441 ? 27.220 9.769 -29.043 1.00 98.38 441 LEU A C 1
ATOM 3483 O O . LEU A 1 441 ? 27.685 10.779 -28.529 1.00 98.38 441 LEU A O 1
ATOM 3487 N N . MET A 1 442 ? 27.046 8.645 -28.352 1.00 98.19 442 MET A N 1
ATOM 3488 C CA . MET A 1 442 ? 27.426 8.556 -26.948 1.00 98.19 442 MET A CA 1
ATOM 3489 C C . MET A 1 442 ? 28.936 8.636 -26.750 1.00 98.19 442 MET A C 1
ATOM 3491 O O . MET A 1 442 ? 29.357 9.249 -25.770 1.00 98.19 442 MET A O 1
ATOM 3495 N N . VAL A 1 443 ? 29.747 8.099 -27.665 1.00 98.06 443 VAL A N 1
ATOM 3496 C CA . VAL A 1 443 ? 31.202 8.329 -27.664 1.00 98.06 443 VAL A CA 1
ATOM 3497 C C . VAL A 1 443 ? 31.499 9.816 -27.873 1.00 98.06 443 VAL A C 1
ATOM 3499 O O . VAL A 1 443 ? 32.147 10.423 -27.023 1.00 98.06 443 VAL A O 1
ATOM 3502 N N . GLU A 1 444 ? 30.939 10.421 -28.928 1.00 97.62 444 GLU A N 1
ATOM 3503 C CA . GLU A 1 444 ? 31.107 11.848 -29.257 1.00 97.62 444 GLU A CA 1
ATOM 3504 C C . GLU A 1 444 ? 30.747 12.760 -28.066 1.00 97.62 444 GLU A C 1
ATOM 3506 O O . GLU A 1 444 ? 31.507 13.657 -27.694 1.00 97.62 444 GLU A O 1
ATOM 3511 N N . PHE A 1 445 ? 29.592 12.530 -27.441 1.00 97.56 445 PHE A N 1
ATOM 3512 C CA . PHE A 1 445 ? 29.122 13.333 -26.317 1.00 97.56 445 PHE A CA 1
ATOM 3513 C C . PHE A 1 445 ? 29.921 13.087 -25.040 1.00 97.56 445 PHE A C 1
ATOM 3515 O O . PHE A 1 445 ? 30.169 14.036 -24.299 1.00 97.56 445 PHE A O 1
ATOM 3522 N N . THR A 1 446 ? 30.342 11.848 -24.779 1.00 96.94 446 THR A N 1
ATOM 3523 C CA . THR A 1 446 ? 31.163 11.523 -23.604 1.00 96.94 446 THR A CA 1
ATOM 3524 C C . THR A 1 446 ? 32.518 12.214 -23.680 1.00 96.94 446 THR A C 1
ATOM 3526 O O . THR A 1 446 ? 32.947 12.813 -22.695 1.00 96.94 446 THR A O 1
ATOM 3529 N N . GLU A 1 447 ? 33.167 12.182 -24.846 1.00 96.38 447 GLU A N 1
ATOM 3530 C CA . GLU A 1 447 ? 34.449 12.856 -25.070 1.00 96.38 447 GLU A CA 1
ATOM 3531 C C . GLU A 1 447 ? 34.337 14.373 -24.888 1.00 96.38 447 GLU A C 1
ATOM 3533 O O . GLU A 1 447 ? 35.184 14.968 -24.225 1.00 96.38 447 GLU A O 1
ATOM 3538 N N . GLN A 1 448 ? 33.281 14.999 -25.422 1.00 95.94 448 GLN A N 1
ATOM 3539 C CA . GLN A 1 448 ? 33.065 16.445 -25.292 1.00 95.94 448 GLN A CA 1
ATOM 3540 C C . GLN A 1 448 ? 32.680 16.879 -23.873 1.00 95.94 448 GLN A C 1
ATOM 3542 O O . GLN A 1 448 ? 33.077 17.961 -23.445 1.00 95.94 448 GLN A O 1
ATOM 3547 N N . TRP A 1 449 ? 31.891 16.071 -23.160 1.00 94.81 449 TRP A N 1
ATOM 3548 C CA . TRP A 1 449 ? 31.438 16.373 -21.801 1.00 94.81 449 TRP A CA 1
ATOM 3549 C C . TRP A 1 449 ? 32.553 16.210 -20.765 1.00 94.81 449 TRP A C 1
ATOM 3551 O O . TRP A 1 449 ? 32.682 17.027 -19.860 1.00 94.81 449 TRP A O 1
ATOM 3561 N N . LEU A 1 450 ? 33.371 15.162 -20.900 1.00 94.00 450 LEU A N 1
ATOM 3562 C CA . LEU A 1 450 ? 34.475 14.867 -19.980 1.00 94.00 450 LEU A CA 1
ATOM 3563 C C . LEU A 1 450 ? 35.801 15.508 -20.413 1.00 94.00 450 LEU A C 1
ATOM 3565 O O . LEU A 1 450 ? 36.860 15.151 -19.886 1.00 94.00 450 LEU A O 1
ATOM 3569 N N . TRP A 1 451 ? 35.774 16.424 -21.382 1.00 92.50 451 TRP A N 1
ATOM 3570 C CA . TRP A 1 451 ? 36.987 17.032 -21.905 1.00 92.50 451 TRP A CA 1
ATOM 3571 C C . TRP A 1 451 ? 37.696 17.857 -20.810 1.00 92.50 451 TRP A C 1
ATOM 3573 O O . TRP A 1 451 ? 37.061 18.689 -20.165 1.00 92.50 451 TRP A O 1
ATOM 3583 N N . PRO A 1 452 ? 39.019 17.714 -20.586 1.00 85.06 452 PRO A N 1
ATOM 3584 C CA . PRO A 1 452 ? 39.685 18.334 -19.432 1.00 85.06 452 PRO A CA 1
ATOM 3585 C C . PRO A 1 452 ? 39.579 19.862 -19.349 1.00 85.06 452 PRO A C 1
ATOM 3587 O O . PRO A 1 452 ? 39.713 20.430 -18.269 1.00 85.06 452 PRO A O 1
ATOM 3590 N N . THR A 1 453 ? 39.389 20.537 -20.486 1.00 81.56 453 THR A N 1
ATOM 3591 C CA . THR A 1 453 ? 39.268 22.001 -20.547 1.00 81.56 453 THR A CA 1
ATOM 3592 C C . THR A 1 453 ? 37.825 22.486 -20.643 1.00 81.56 453 THR A C 1
ATOM 3594 O O . THR A 1 453 ? 37.617 23.690 -20.787 1.00 81.56 453 THR A O 1
ATOM 3597 N N . SER A 1 454 ? 36.834 21.591 -20.637 1.00 80.81 454 SER A N 1
ATOM 3598 C CA . SER A 1 454 ? 35.436 22.004 -20.682 1.00 80.81 454 SER A CA 1
ATOM 3599 C C . SER A 1 454 ? 34.899 22.282 -19.284 1.00 80.81 454 SER A C 1
ATOM 3601 O O . SER A 1 454 ? 34.913 21.402 -18.432 1.00 80.81 454 SER A O 1
ATOM 3603 N N . ASP A 1 455 ? 34.375 23.489 -19.084 1.00 87.19 455 ASP A N 1
ATOM 3604 C CA . ASP A 1 455 ? 33.574 23.876 -17.915 1.00 87.19 455 ASP A CA 1
ATOM 3605 C C . ASP A 1 455 ? 32.092 23.927 -18.318 1.00 87.19 455 ASP A C 1
ATOM 3607 O O . ASP A 1 455 ? 31.408 24.941 -18.181 1.00 87.19 455 ASP A O 1
ATOM 3611 N N . TRP A 1 456 ? 31.624 22.856 -18.973 1.00 88.75 456 TRP A N 1
ATOM 3612 C CA . TRP A 1 456 ? 30.262 22.809 -19.487 1.00 88.75 456 TRP A CA 1
ATOM 3613 C C . TRP A 1 456 ? 29.268 22.785 -18.335 1.00 88.75 456 TRP A C 1
ATOM 3615 O O . TRP A 1 456 ? 29.225 21.840 -17.549 1.00 88.75 456 TRP A O 1
ATOM 3625 N N . LYS A 1 457 ? 28.370 23.766 -18.317 1.00 89.12 457 LYS A N 1
ATOM 3626 C CA . LYS A 1 457 ? 27.115 23.621 -17.583 1.00 89.12 457 LYS A CA 1
ATOM 3627 C C . LYS A 1 457 ? 26.139 22.774 -18.390 1.00 89.12 457 LYS A C 1
ATOM 3629 O O . LYS A 1 457 ? 26.190 22.739 -19.621 1.00 89.12 457 LYS A O 1
ATOM 3634 N N . VAL A 1 458 ? 25.221 22.112 -17.694 1.00 87.06 458 VAL A N 1
ATOM 3635 C CA . VAL A 1 458 ? 24.199 21.241 -18.298 1.00 87.06 458 VAL A CA 1
ATOM 3636 C C . VAL A 1 458 ? 23.423 21.955 -19.400 1.00 87.06 458 VAL A C 1
ATOM 3638 O O . VAL A 1 458 ? 23.259 21.427 -20.496 1.00 87.06 458 VAL A O 1
ATOM 3641 N N . ASP A 1 459 ? 22.958 23.171 -19.127 1.00 84.62 459 ASP A N 1
ATOM 3642 C CA . ASP A 1 459 ? 22.205 24.001 -20.064 1.00 84.62 459 ASP A CA 1
ATOM 3643 C C . ASP A 1 459 ? 23.035 24.376 -21.293 1.00 84.62 459 ASP A C 1
ATOM 3645 O O . ASP A 1 459 ? 22.538 24.328 -22.422 1.00 84.62 459 ASP A O 1
ATOM 3649 N N . GLU A 1 460 ? 24.314 24.682 -21.100 1.00 90.69 460 GLU A N 1
ATOM 3650 C CA . GLU A 1 460 ? 25.222 24.995 -22.196 1.00 90.69 460 GLU A CA 1
ATOM 3651 C C . GLU A 1 460 ? 25.508 23.777 -23.069 1.00 90.69 460 GLU A C 1
ATOM 3653 O O . GLU A 1 460 ? 25.404 23.877 -24.289 1.00 90.69 460 GLU A O 1
ATOM 3658 N N . PHE A 1 461 ? 25.795 22.620 -22.472 1.00 93.31 461 PHE A N 1
ATOM 3659 C CA . PHE A 1 461 ? 26.036 21.393 -23.226 1.00 93.31 461 PHE A CA 1
ATOM 3660 C C . PHE A 1 461 ? 24.792 20.971 -24.013 1.00 93.31 461 PHE A C 1
ATOM 3662 O O . PHE A 1 461 ? 24.859 20.695 -25.215 1.00 93.31 461 PHE A O 1
ATOM 3669 N N . MET A 1 462 ? 23.625 20.989 -23.361 1.00 91.38 462 MET A N 1
ATOM 3670 C CA . MET A 1 462 ? 22.364 20.630 -24.002 1.00 91.38 462 MET A CA 1
ATOM 3671 C C . MET A 1 462 ? 22.038 21.572 -25.167 1.00 91.38 462 MET A C 1
ATOM 3673 O O . MET A 1 462 ? 21.637 21.110 -26.235 1.00 91.38 462 MET A O 1
ATOM 3677 N N . SER A 1 463 ? 22.231 22.884 -24.998 1.00 89.62 463 SER A N 1
ATOM 3678 C CA . SER A 1 463 ? 21.883 23.889 -26.014 1.00 89.62 463 SER A CA 1
ATOM 3679 C C . SER A 1 463 ? 22.907 24.039 -27.142 1.00 89.62 463 SER A C 1
ATOM 3681 O O . SER A 1 463 ? 22.503 24.274 -28.282 1.00 89.62 463 SER A O 1
ATOM 3683 N N . LYS A 1 464 ? 24.208 23.903 -26.857 1.00 93.31 464 LYS A N 1
ATOM 3684 C CA . LYS A 1 464 ? 25.299 24.176 -27.811 1.00 93.31 464 LYS A CA 1
ATOM 3685 C C . LYS A 1 464 ? 25.867 22.921 -28.473 1.00 93.31 464 LYS A C 1
ATOM 3687 O O . LYS A 1 464 ? 26.387 23.032 -29.578 1.00 93.31 464 LYS A O 1
ATOM 3692 N N . VAL A 1 465 ? 25.746 21.750 -27.843 1.00 95.06 465 VAL A N 1
ATOM 3693 C CA . VAL A 1 465 ? 26.306 20.487 -28.356 1.00 95.06 465 VAL A CA 1
ATOM 3694 C C . VAL A 1 465 ? 25.191 19.514 -28.723 1.00 95.06 465 VAL A C 1
ATOM 3696 O O . VAL A 1 465 ? 24.973 19.222 -29.899 1.00 95.06 465 VAL A O 1
ATOM 3699 N N . TRP A 1 466 ? 24.427 19.062 -27.728 1.00 95.06 466 TRP A N 1
ATOM 3700 C CA . TRP A 1 466 ? 23.494 17.947 -27.897 1.00 95.06 466 TRP A CA 1
ATOM 3701 C C . TRP A 1 466 ? 22.315 18.278 -28.831 1.00 95.06 466 TRP A C 1
ATOM 3703 O O . TRP A 1 466 ? 22.098 17.579 -29.824 1.00 95.06 466 TRP A O 1
ATOM 3713 N N . ARG A 1 467 ? 21.577 19.375 -28.580 1.00 93.00 467 ARG A N 1
ATOM 3714 C CA . ARG A 1 467 ? 20.430 19.776 -29.425 1.00 93.00 467 ARG A CA 1
ATOM 3715 C C . ARG A 1 467 ? 20.845 20.079 -30.870 1.00 93.00 467 ARG A C 1
ATOM 3717 O O . ARG A 1 467 ? 20.188 19.568 -31.779 1.00 93.00 467 ARG A O 1
ATOM 3724 N N . PRO A 1 468 ? 21.887 20.891 -31.145 1.00 95.44 468 PRO A N 1
ATOM 3725 C CA . PRO A 1 468 ? 22.323 21.144 -32.515 1.00 95.44 468 PRO A CA 1
ATOM 3726 C C . PRO A 1 468 ? 22.704 19.862 -33.253 1.00 95.44 468 PRO A C 1
ATOM 3728 O O . PRO A 1 468 ? 22.271 19.682 -34.392 1.00 95.44 468 PRO A O 1
ATOM 3731 N N . ARG A 1 469 ? 23.420 18.946 -32.590 1.00 96.81 469 ARG A N 1
ATOM 3732 C CA . ARG A 1 469 ? 23.827 17.674 -33.190 1.00 96.81 469 ARG A CA 1
ATOM 3733 C C . ARG A 1 469 ? 22.630 16.797 -33.554 1.00 96.81 469 ARG A C 1
ATOM 3735 O O . ARG A 1 469 ? 22.554 16.298 -34.674 1.00 96.81 469 ARG A O 1
ATOM 3742 N N . LEU A 1 470 ? 21.647 16.669 -32.665 1.00 94.44 470 LEU A N 1
ATOM 3743 C CA . LEU A 1 470 ? 20.427 15.914 -32.966 1.00 94.44 470 LEU A CA 1
ATOM 3744 C C . LEU A 1 470 ? 19.573 16.563 -34.057 1.00 94.44 470 LEU A C 1
ATOM 3746 O O . LEU A 1 470 ? 18.993 15.853 -34.877 1.00 94.44 470 LEU A O 1
ATOM 3750 N N . ARG A 1 471 ? 19.516 17.899 -34.120 1.00 92.81 471 ARG A N 1
ATOM 3751 C CA . ARG A 1 471 ? 18.849 18.602 -35.229 1.00 92.81 471 ARG A CA 1
ATOM 3752 C C . ARG A 1 471 ? 19.522 18.310 -36.566 1.00 92.81 471 ARG A C 1
ATOM 3754 O O . ARG A 1 471 ? 18.814 18.049 -37.534 1.00 92.81 471 ARG A O 1
ATOM 3761 N N . GLN A 1 472 ? 20.854 18.309 -36.611 1.00 95.06 472 GLN A N 1
ATOM 3762 C CA . GLN A 1 472 ? 21.608 17.941 -37.809 1.00 95.06 472 GLN A CA 1
ATOM 3763 C C . GLN A 1 472 ? 21.270 16.510 -38.254 1.00 95.06 472 GLN A C 1
ATOM 3765 O O . GLN A 1 472 ? 20.915 16.298 -39.406 1.00 95.06 472 GLN A O 1
ATOM 3770 N N . ILE A 1 473 ? 21.284 15.544 -37.335 1.00 93.75 473 ILE A N 1
ATOM 3771 C CA . ILE A 1 473 ? 20.974 14.136 -37.639 1.00 93.75 473 ILE A CA 1
ATOM 3772 C C . ILE A 1 473 ? 19.542 13.969 -38.140 1.00 93.75 473 ILE A C 1
ATOM 3774 O O . ILE A 1 473 ? 19.295 13.231 -39.090 1.00 93.75 473 ILE A O 1
ATOM 3778 N N . ARG A 1 474 ? 18.581 14.671 -37.531 1.00 89.25 474 ARG A N 1
ATOM 3779 C CA . ARG A 1 474 ? 17.197 14.685 -38.019 1.00 89.25 474 ARG A CA 1
ATOM 3780 C C . ARG A 1 474 ? 17.123 15.233 -39.445 1.00 89.25 474 ARG A C 1
ATOM 3782 O O . ARG A 1 474 ? 16.432 14.650 -40.271 1.00 89.25 474 ARG A O 1
ATOM 3789 N N . GLN A 1 475 ? 17.856 16.302 -39.757 1.00 90.94 475 GLN A N 1
ATOM 3790 C CA . GLN A 1 475 ? 17.918 16.858 -41.114 1.00 90.94 475 GLN A CA 1
ATOM 3791 C C . GLN A 1 475 ? 18.553 15.879 -42.113 1.00 90.94 475 GLN A C 1
ATOM 3793 O O . GLN A 1 475 ? 18.003 15.690 -43.195 1.00 90.94 475 GLN A O 1
ATOM 3798 N N . GLU A 1 476 ? 19.653 15.219 -41.744 1.00 90.06 476 GLU A N 1
ATOM 3799 C CA . GLU A 1 476 ? 20.320 14.194 -42.561 1.00 90.06 476 GLU A CA 1
ATOM 3800 C C . GLU A 1 476 ? 19.386 13.002 -42.833 1.00 90.06 476 GLU A C 1
ATOM 3802 O O . GLU A 1 476 ? 19.237 12.579 -43.979 1.00 90.06 476 GLU A O 1
ATOM 3807 N N . ARG A 1 477 ? 18.667 12.515 -41.810 1.00 86.19 477 ARG A N 1
ATOM 3808 C CA . ARG A 1 477 ? 17.681 11.428 -41.950 1.00 86.19 477 ARG A CA 1
ATOM 3809 C C . ARG A 1 477 ? 16.502 11.813 -42.837 1.00 86.19 477 ARG A C 1
ATOM 3811 O O . ARG A 1 477 ? 16.095 11.013 -43.671 1.00 86.19 477 ARG A O 1
ATOM 3818 N N . VAL A 1 478 ? 15.972 13.030 -42.696 1.00 83.56 478 VAL A N 1
ATOM 3819 C CA . VAL A 1 478 ? 14.898 13.529 -43.572 1.00 83.56 478 VAL A CA 1
ATOM 3820 C C . VAL A 1 478 ? 15.382 13.608 -45.024 1.00 83.56 478 VAL A C 1
ATOM 3822 O O . VAL A 1 478 ? 14.644 13.230 -45.928 1.00 83.56 478 VAL A O 1
ATOM 3825 N N . GLN A 1 479 ? 16.624 14.038 -45.269 1.00 81.81 479 GLN A N 1
ATOM 3826 C CA . GLN A 1 479 ? 17.197 14.063 -46.620 1.00 81.81 479 GLN A CA 1
ATOM 3827 C C . GLN A 1 479 ? 17.365 12.658 -47.215 1.00 81.81 479 GLN A C 1
ATOM 3829 O O . GLN A 1 479 ? 17.028 12.459 -48.382 1.00 81.81 479 GLN A O 1
ATOM 3834 N N . MET A 1 480 ? 17.829 11.685 -46.422 1.00 74.88 480 MET A N 1
ATOM 3835 C CA . MET A 1 480 ? 17.914 10.282 -46.848 1.00 74.88 480 MET A CA 1
ATOM 3836 C C . MET A 1 480 ? 16.533 9.708 -47.165 1.00 74.88 480 MET A C 1
ATOM 3838 O O . MET A 1 480 ? 16.337 9.145 -48.239 1.00 74.88 480 MET A O 1
ATOM 3842 N N . PHE A 1 481 ? 15.555 9.941 -46.288 1.00 77.81 481 PHE A N 1
ATOM 3843 C CA . PHE A 1 481 ? 14.191 9.455 -46.465 1.00 77.81 481 PHE A CA 1
ATOM 3844 C C . PHE A 1 481 ? 13.531 10.022 -47.726 1.00 77.81 481 PHE A C 1
ATOM 3846 O O . PHE A 1 481 ? 12.860 9.292 -48.444 1.00 77.81 481 PHE A O 1
ATOM 3853 N N . VAL A 1 482 ? 13.763 11.295 -48.066 1.00 76.81 482 VAL A N 1
ATOM 3854 C CA . VAL A 1 482 ? 13.288 11.871 -49.339 1.00 76.81 482 VAL A CA 1
ATOM 3855 C C . VAL A 1 482 ? 13.890 11.138 -50.546 1.00 76.81 482 VAL A C 1
ATOM 3857 O O . VAL A 1 482 ? 13.192 10.922 -51.540 1.00 76.81 482 VAL A O 1
ATOM 3860 N N . GLY A 1 483 ? 15.158 10.725 -50.461 1.00 75.62 483 GLY A N 1
ATOM 3861 C CA . GLY A 1 483 ? 15.813 9.893 -51.472 1.00 75.62 483 GLY A CA 1
ATOM 3862 C C . GLY A 1 483 ? 15.189 8.500 -51.583 1.00 75.62 483 GLY A C 1
ATOM 3863 O O . GLY A 1 483 ? 14.838 8.074 -52.684 1.00 75.62 483 GLY A O 1
ATOM 3864 N N . ASP A 1 484 ? 14.968 7.831 -50.451 1.00 77.88 484 ASP A N 1
ATOM 3865 C CA . ASP A 1 484 ? 14.352 6.501 -50.401 1.00 77.88 484 ASP A CA 1
ATOM 3866 C C . ASP A 1 484 ? 12.900 6.532 -50.883 1.00 77.88 484 ASP A C 1
ATOM 3868 O O . ASP A 1 484 ? 12.493 5.685 -51.673 1.00 77.88 484 ASP A O 1
ATOM 3872 N N . GLN A 1 485 ? 12.124 7.553 -50.513 1.00 77.50 485 GLN A N 1
ATOM 3873 C CA . GLN A 1 485 ? 10.773 7.756 -51.035 1.00 77.50 485 GLN A CA 1
ATOM 3874 C C . GLN A 1 485 ? 10.773 7.971 -52.551 1.00 77.50 485 GLN A C 1
ATOM 3876 O O . GLN A 1 485 ? 9.892 7.460 -53.244 1.00 77.50 485 GLN A O 1
ATOM 3881 N N . ALA A 1 486 ? 11.737 8.724 -53.090 1.00 79.44 486 ALA A N 1
ATOM 3882 C CA . ALA A 1 486 ? 11.876 8.890 -54.535 1.00 79.44 486 ALA A CA 1
ATOM 3883 C C . ALA A 1 486 ? 12.210 7.554 -55.218 1.00 79.44 486 ALA A C 1
ATOM 3885 O O . ALA A 1 486 ? 11.638 7.247 -56.264 1.00 79.44 486 ALA A O 1
ATOM 3886 N N . GLN A 1 487 ? 13.061 6.733 -54.597 1.00 82.19 487 GLN A N 1
ATOM 3887 C CA . GLN A 1 487 ? 13.404 5.396 -55.080 1.00 82.19 487 GLN A CA 1
ATOM 3888 C C . GLN A 1 487 ? 12.210 4.427 -55.008 1.00 82.19 487 GLN A C 1
ATOM 3890 O O . GLN A 1 487 ? 11.945 3.709 -55.970 1.00 82.19 487 GLN A O 1
ATOM 3895 N N . MET A 1 488 ? 11.443 4.438 -53.916 1.00 83.12 488 MET A N 1
ATOM 3896 C CA . MET A 1 488 ? 10.223 3.638 -53.765 1.00 83.12 488 MET A CA 1
ATOM 3897 C C . MET A 1 488 ? 9.163 4.044 -54.796 1.00 83.12 488 MET A C 1
ATOM 3899 O O . MET A 1 488 ? 8.589 3.181 -55.461 1.00 83.12 488 MET A O 1
ATOM 3903 N N . ARG A 1 489 ? 8.966 5.351 -55.017 1.00 85.69 489 ARG A N 1
ATOM 3904 C CA . ARG A 1 489 ? 8.084 5.865 -56.080 1.00 85.69 489 ARG A CA 1
ATOM 3905 C C . ARG A 1 489 ? 8.563 5.450 -57.468 1.00 85.69 489 ARG A C 1
ATOM 3907 O O . ARG A 1 489 ? 7.745 5.090 -58.308 1.00 85.69 489 ARG A O 1
ATOM 3914 N N . TYR A 1 490 ? 9.874 5.452 -57.710 1.00 88.62 490 TYR A N 1
ATOM 3915 C CA . TYR A 1 490 ? 10.455 4.959 -58.962 1.00 88.62 490 TYR A CA 1
ATOM 3916 C C . TYR A 1 490 ? 10.187 3.460 -59.175 1.00 88.62 490 TYR A C 1
ATOM 3918 O O . TYR A 1 490 ? 9.965 3.027 -60.303 1.00 88.62 490 TYR A O 1
ATOM 3926 N N . MET A 1 491 ? 10.133 2.676 -58.096 1.00 87.31 491 MET A N 1
ATOM 3927 C CA . MET A 1 491 ? 9.724 1.267 -58.122 1.00 87.31 491 MET A CA 1
ATOM 3928 C C . MET A 1 491 ? 8.201 1.058 -58.233 1.00 87.31 491 MET A C 1
ATOM 3930 O O . MET A 1 491 ? 7.751 -0.085 -58.252 1.00 87.31 491 MET A O 1
ATOM 3934 N N . GLY A 1 492 ? 7.407 2.130 -58.334 1.00 87.88 492 GLY A N 1
ATOM 3935 C CA . GLY A 1 492 ? 5.949 2.069 -58.463 1.00 87.88 492 GLY A CA 1
ATOM 3936 C C . GLY A 1 492 ? 5.198 1.897 -57.140 1.00 87.88 492 GLY A C 1
ATOM 3937 O O . GLY A 1 492 ? 4.010 1.589 -57.163 1.00 87.88 492 GLY A O 1
ATOM 3938 N N . VAL A 1 493 ? 5.860 2.086 -55.993 1.00 85.62 493 VAL A N 1
ATOM 3939 C CA . VAL A 1 493 ? 5.205 2.071 -54.679 1.00 85.62 493 VAL A CA 1
ATOM 3940 C C . VAL A 1 493 ? 4.513 3.418 -54.453 1.00 85.62 493 VAL A C 1
ATOM 3942 O O . VAL A 1 493 ? 5.168 4.461 -54.365 1.00 85.62 493 VAL A O 1
ATOM 3945 N N . GLU A 1 494 ? 3.183 3.410 -54.356 1.00 83.25 494 GLU A N 1
ATOM 3946 C CA . GLU A 1 494 ? 2.408 4.581 -53.943 1.00 83.25 494 GLU A CA 1
ATOM 3947 C C . GLU A 1 494 ? 2.485 4.741 -52.421 1.00 83.25 494 GLU A C 1
ATOM 3949 O O . GLU A 1 494 ? 1.938 3.950 -51.659 1.00 83.25 494 GLU A O 1
ATOM 3954 N N . LEU A 1 495 ? 3.194 5.778 -51.973 1.00 74.75 495 LEU A N 1
ATOM 3955 C CA . LEU A 1 495 ? 3.259 6.150 -50.563 1.00 74.75 495 LEU A CA 1
ATOM 3956 C C . LEU A 1 495 ? 2.065 7.049 -50.232 1.00 74.75 495 LEU A C 1
ATOM 3958 O O . LEU A 1 495 ? 2.052 8.225 -50.608 1.00 74.75 495 LEU A O 1
ATOM 3962 N N . HIS A 1 496 ? 1.070 6.505 -49.535 1.00 71.38 496 HIS A N 1
ATOM 3963 C CA . HIS A 1 496 ? 0.027 7.310 -48.914 1.00 71.38 496 HIS A CA 1
ATOM 3964 C C . HIS A 1 496 ? 0.615 7.976 -47.671 1.00 71.38 496 HIS A C 1
ATOM 3966 O O . HIS A 1 496 ? 1.054 7.310 -46.741 1.00 71.38 496 HIS A O 1
ATOM 3972 N N . SER A 1 497 ? 0.690 9.306 -47.685 1.00 63.34 497 SER A N 1
ATOM 3973 C CA . SER A 1 497 ? 1.029 10.065 -46.489 1.00 63.34 497 SER A CA 1
ATOM 3974 C C . SER A 1 497 ? -0.160 9.991 -45.541 1.00 63.34 497 SER A C 1
ATOM 3976 O O . SER A 1 497 ? -1.109 10.770 -45.682 1.00 63.34 497 SER A O 1
ATOM 3978 N N . ASP A 1 498 ? -0.124 9.071 -44.588 1.00 53.66 498 ASP A N 1
ATOM 3979 C CA . ASP A 1 498 ? -0.967 9.202 -43.411 1.00 53.66 498 ASP A CA 1
ATOM 3980 C C . ASP A 1 498 ? -0.539 10.516 -42.749 1.00 53.66 498 ASP A C 1
ATOM 3982 O O . ASP A 1 498 ? 0.641 10.737 -42.477 1.00 53.66 498 ASP A O 1
ATOM 3986 N N . GLY A 1 499 ? -1.467 11.467 -42.621 1.00 47.62 499 GLY A N 1
ATOM 3987 C CA . GLY A 1 499 ? -1.199 12.864 -42.242 1.00 47.62 499 GLY A CA 1
ATOM 3988 C C . GLY A 1 499 ? -0.650 13.076 -40.821 1.00 47.62 499 GLY A C 1
ATOM 3989 O O . GLY A 1 499 ? -0.784 14.174 -40.278 1.00 47.62 499 GLY A O 1
ATOM 3990 N N . GLU A 1 500 ? -0.058 12.045 -40.227 1.00 46.16 500 GLU A N 1
ATOM 3991 C CA . GLU A 1 500 ? 0.464 11.973 -38.867 1.00 46.16 500 GLU A CA 1
ATOM 3992 C C . GLU A 1 500 ? 1.988 11.887 -38.783 1.00 46.16 500 GLU A C 1
ATOM 3994 O O . GLU A 1 500 ? 2.507 11.846 -37.670 1.00 46.16 500 GLU A O 1
ATOM 3999 N N . ASP A 1 501 ? 2.721 11.944 -39.901 1.00 47.62 501 ASP A N 1
ATOM 4000 C CA . ASP A 1 501 ? 4.186 12.029 -39.859 1.00 47.62 501 ASP A CA 1
ATOM 4001 C C . ASP A 1 501 ? 4.606 13.426 -39.346 1.00 47.62 501 ASP A C 1
ATOM 4003 O O . ASP A 1 501 ? 4.890 14.379 -40.079 1.00 47.62 501 ASP A O 1
ATOM 4007 N N . SER A 1 502 ? 4.533 13.579 -38.024 1.00 49.59 502 SER A N 1
ATOM 4008 C CA . SER A 1 502 ? 4.641 14.813 -37.246 1.00 49.59 502 SER A CA 1
ATOM 4009 C C . SER A 1 502 ? 6.050 15.406 -37.229 1.00 49.59 502 SER A C 1
ATOM 4011 O O . SER A 1 502 ? 6.252 16.480 -36.663 1.00 49.59 502 SER A O 1
ATOM 4013 N N . LEU A 1 503 ? 7.010 14.785 -37.923 1.00 49.12 503 LEU A N 1
ATOM 4014 C CA . LEU A 1 503 ? 8.426 15.160 -37.937 1.00 49.12 503 LEU A CA 1
ATOM 4015 C C . LEU A 1 503 ? 8.699 16.608 -38.382 1.00 49.12 503 LEU A C 1
ATOM 4017 O O . LEU A 1 503 ? 9.782 17.132 -38.125 1.00 49.12 503 LEU A O 1
ATOM 4021 N N . THR A 1 504 ? 7.744 17.285 -39.028 1.00 47.69 504 THR A N 1
ATOM 4022 C CA . THR A 1 504 ? 7.883 18.700 -39.414 1.00 47.69 504 THR A CA 1
ATOM 4023 C C . THR A 1 504 ? 7.128 19.697 -38.532 1.00 47.69 504 THR A C 1
ATOM 4025 O O . THR A 1 504 ? 7.332 20.899 -38.712 1.00 47.69 504 THR A O 1
ATOM 4028 N N . LYS A 1 505 ? 6.254 19.255 -37.615 1.00 48.38 505 LYS A N 1
ATOM 4029 C CA . LYS A 1 505 ? 5.397 20.168 -36.831 1.00 48.38 505 LYS A CA 1
ATOM 4030 C C . LYS A 1 505 ? 6.040 20.726 -35.556 1.00 48.38 505 LYS A C 1
ATOM 4032 O O . LYS A 1 505 ? 5.529 21.713 -35.049 1.00 48.38 505 LYS A O 1
ATOM 4037 N N . ASP A 1 506 ? 7.209 20.241 -35.144 1.00 52.25 506 ASP A N 1
ATOM 4038 C CA . ASP A 1 506 ? 7.938 20.781 -33.977 1.00 52.25 506 ASP A CA 1
ATOM 4039 C C . ASP A 1 506 ? 8.719 22.085 -34.265 1.00 52.25 506 ASP A C 1
ATOM 4041 O O . ASP A 1 506 ? 9.546 22.524 -33.462 1.00 52.25 506 ASP A O 1
ATOM 4045 N N . ARG A 1 507 ? 8.501 22.735 -35.419 1.00 45.47 507 ARG A N 1
ATOM 4046 C CA . ARG A 1 507 ? 9.074 24.064 -35.684 1.00 45.47 507 ARG A CA 1
ATOM 4047 C C . ARG A 1 507 ? 8.363 25.107 -34.809 1.00 45.47 507 ARG A C 1
ATOM 4049 O O . ARG A 1 507 ? 7.223 25.469 -35.071 1.00 45.47 507 ARG A O 1
ATOM 4056 N N . ASP A 1 508 ? 9.085 25.612 -33.812 1.00 50.25 508 ASP A N 1
ATOM 4057 C CA . ASP A 1 508 ? 8.828 26.859 -33.069 1.00 50.25 508 ASP A CA 1
ATOM 4058 C C . ASP A 1 508 ? 7.822 26.819 -31.895 1.00 50.25 508 ASP A C 1
ATOM 4060 O O . ASP A 1 508 ? 7.421 27.878 -31.388 1.00 50.25 508 ASP A O 1
ATOM 4064 N N . GLU A 1 509 ? 7.440 25.636 -31.401 1.00 47.75 509 GLU A N 1
ATOM 4065 C CA . GLU A 1 509 ? 6.804 25.519 -30.071 1.00 47.75 509 GLU A CA 1
ATOM 4066 C C . GLU A 1 509 ? 7.826 25.372 -28.927 1.00 47.75 509 GLU A C 1
ATOM 4068 O O . GLU A 1 509 ? 7.537 25.773 -27.800 1.00 47.75 509 GLU A O 1
ATOM 4073 N N . ASP A 1 510 ? 9.054 24.931 -29.225 1.00 49.47 510 ASP A N 1
ATOM 4074 C CA . ASP A 1 510 ? 10.102 24.615 -28.236 1.00 49.47 510 ASP A CA 1
ATOM 4075 C C . ASP A 1 510 ? 10.634 25.846 -27.456 1.00 49.47 510 ASP A C 1
ATOM 4077 O O . ASP A 1 510 ? 11.023 25.727 -26.295 1.00 49.47 510 ASP A O 1
ATOM 4081 N N . ASP A 1 511 ? 10.599 27.053 -28.039 1.00 50.31 511 ASP A N 1
ATOM 4082 C CA . ASP A 1 511 ? 11.102 28.278 -27.382 1.00 50.31 511 ASP A CA 1
ATOM 4083 C C . ASP A 1 511 ? 10.030 29.031 -26.563 1.00 50.31 511 ASP A C 1
ATOM 4085 O O . ASP A 1 511 ? 10.353 29.931 -25.783 1.00 50.31 511 ASP A O 1
ATOM 4089 N N . ARG A 1 512 ? 8.740 28.686 -26.697 1.00 45.12 512 ARG A N 1
ATOM 4090 C CA . ARG A 1 512 ? 7.639 29.477 -26.106 1.00 45.12 512 ARG A CA 1
ATOM 4091 C C . ARG A 1 512 ? 7.291 29.144 -24.651 1.00 45.12 512 ARG A C 1
ATOM 4093 O O . ARG A 1 512 ? 6.501 29.868 -24.050 1.00 45.12 512 ARG A O 1
ATOM 4100 N N . TYR A 1 513 ? 7.899 28.123 -24.046 1.00 46.50 513 TYR A N 1
ATOM 4101 C CA . TYR A 1 513 ? 7.508 27.650 -22.707 1.00 46.50 513 TYR A CA 1
ATOM 4102 C C . TYR A 1 513 ? 8.398 28.115 -21.544 1.00 46.50 513 TYR A C 1
ATOM 4104 O O . TYR A 1 513 ? 8.093 27.807 -20.390 1.00 46.50 513 TYR A O 1
ATOM 4112 N N . ALA A 1 514 ? 9.438 28.917 -21.796 1.00 46.44 514 ALA A N 1
ATOM 4113 C CA . ALA A 1 514 ? 10.268 29.494 -20.731 1.00 46.44 514 ALA A CA 1
ATOM 4114 C C . ALA A 1 514 ? 9.565 30.598 -19.903 1.00 46.44 514 ALA A C 1
ATOM 4116 O O . ALA A 1 514 ? 10.115 31.034 -18.899 1.00 46.44 514 ALA A O 1
ATOM 4117 N N . GLN A 1 515 ? 8.368 31.057 -20.297 1.00 45.38 515 GLN A N 1
ATOM 4118 C CA . GLN A 1 515 ? 7.671 32.184 -19.649 1.00 45.38 515 GLN A CA 1
ATOM 4119 C C . GLN A 1 515 ? 6.349 31.821 -18.957 1.00 45.38 515 GLN A C 1
ATOM 4121 O O . GLN A 1 515 ? 5.641 32.717 -18.501 1.00 45.38 515 GLN A O 1
ATOM 4126 N N . TYR A 1 516 ? 5.985 30.540 -18.859 1.00 42.56 516 TYR A N 1
ATOM 4127 C CA . TYR A 1 516 ? 4.764 30.172 -18.140 1.00 42.56 516 TYR A CA 1
ATOM 4128 C C . TYR A 1 516 ? 5.023 30.189 -16.630 1.00 42.56 516 TYR A C 1
ATOM 4130 O O . TYR A 1 516 ? 5.600 29.250 -16.081 1.00 42.56 516 TYR A O 1
ATOM 4138 N N . GLU A 1 517 ? 4.608 31.268 -15.963 1.00 46.66 517 GLU A N 1
ATOM 4139 C CA . GLU A 1 517 ? 4.580 31.321 -14.502 1.00 46.66 517 GLU A CA 1
ATOM 4140 C C . GLU A 1 517 ? 3.681 30.189 -13.965 1.00 46.66 517 GLU A C 1
ATOM 4142 O O . GLU A 1 517 ? 2.543 30.022 -14.426 1.00 46.66 517 GLU A O 1
ATOM 4147 N N . PRO A 1 518 ? 4.175 29.375 -13.018 1.00 45.62 518 PRO A N 1
ATOM 4148 C CA . PRO A 1 518 ? 3.439 28.253 -12.458 1.00 45.62 518 PRO A CA 1
ATOM 4149 C C . PRO A 1 518 ? 2.343 28.785 -11.535 1.00 45.62 518 PRO A C 1
ATOM 4151 O O . PRO A 1 518 ? 2.545 28.926 -10.343 1.00 45.62 518 PRO A O 1
ATOM 4154 N N . ASN A 1 519 ? 1.173 29.112 -12.074 1.00 44.22 519 ASN A N 1
ATOM 4155 C CA . ASN A 1 519 ? 0.038 29.530 -11.258 1.00 44.22 519 ASN A CA 1
ATOM 4156 C C . ASN A 1 519 ? -1.256 28.970 -11.844 1.00 44.22 519 ASN A C 1
ATOM 4158 O O . ASN A 1 519 ? -1.651 29.339 -12.946 1.00 44.22 519 ASN A O 1
ATOM 4162 N N . THR A 1 520 ? -1.862 28.014 -11.127 1.00 50.47 520 THR A N 1
ATOM 4163 C CA . THR A 1 520 ? -3.321 27.785 -10.936 1.00 50.47 520 THR A CA 1
ATOM 4164 C C . THR A 1 520 ? -3.644 26.354 -10.484 1.00 50.47 520 THR A C 1
ATOM 4166 O O . THR A 1 520 ? -4.661 26.158 -9.829 1.00 50.47 520 THR A O 1
ATOM 4169 N N . TRP A 1 521 ? -2.793 25.357 -10.757 1.00 44.59 521 TRP A N 1
ATOM 4170 C CA . TRP A 1 521 ? -3.038 23.969 -10.314 1.00 44.59 521 TRP A CA 1
ATOM 4171 C C . TRP A 1 521 ? -2.487 23.638 -8.921 1.00 44.59 521 TRP A C 1
ATOM 4173 O O . TRP A 1 521 ? -2.909 22.648 -8.326 1.00 44.59 521 TRP A O 1
ATOM 4183 N N . GLU A 1 522 ? -1.589 24.464 -8.377 1.00 45.44 522 GLU A N 1
ATOM 4184 C CA . GLU A 1 522 ? -1.021 24.244 -7.040 1.00 45.44 522 GLU A CA 1
ATOM 4185 C C . GLU A 1 522 ? -2.074 24.307 -5.928 1.00 45.44 522 GLU A C 1
ATOM 4187 O O . GLU A 1 522 ? -2.006 23.533 -4.974 1.00 45.44 522 GLU A O 1
ATOM 4192 N N . ASP A 1 523 ? -3.104 25.139 -6.081 1.00 45.78 523 ASP A N 1
ATOM 4193 C CA . ASP A 1 523 ? -4.113 25.317 -5.034 1.00 45.78 523 ASP A CA 1
ATOM 4194 C C . ASP A 1 523 ? -5.002 24.084 -4.815 1.00 45.78 523 ASP A C 1
ATOM 4196 O O . ASP A 1 523 ? -5.558 23.930 -3.729 1.00 45.78 523 ASP A O 1
ATOM 4200 N N . PHE A 1 524 ? -5.121 23.184 -5.800 1.00 44.94 524 PHE A N 1
ATOM 4201 C CA . PHE A 1 524 ? -5.999 22.015 -5.681 1.00 44.94 524 PHE A CA 1
ATOM 4202 C C . PHE A 1 524 ? -5.346 20.806 -5.004 1.00 44.94 524 PHE A C 1
ATOM 4204 O O . PHE A 1 524 ? -6.061 19.978 -4.446 1.00 44.94 524 PHE A O 1
ATOM 4211 N N . TYR A 1 525 ? -4.015 20.699 -5.037 1.00 51.59 525 TYR A N 1
ATOM 4212 C CA . TYR A 1 525 ? -3.303 19.546 -4.475 1.00 51.59 525 TYR A CA 1
ATOM 4213 C C . TYR A 1 525 ? -2.508 19.869 -3.210 1.00 51.59 525 TYR A C 1
ATOM 4215 O O . TYR A 1 525 ? -2.350 18.990 -2.369 1.00 51.59 525 TYR A O 1
ATOM 4223 N N . TRP A 1 526 ? -2.032 21.108 -3.043 1.00 45.66 526 TRP A N 1
ATOM 4224 C CA . TRP A 1 526 ? -1.176 21.460 -1.904 1.00 45.66 526 TRP A CA 1
ATOM 4225 C C . TRP A 1 526 ? -1.927 21.978 -0.692 1.00 45.66 526 TRP A C 1
ATOM 4227 O O . TRP A 1 526 ? -1.407 21.909 0.421 1.00 45.66 526 TRP A O 1
ATOM 4237 N N . ARG A 1 527 ? -3.165 22.453 -0.858 1.00 43.28 527 ARG A N 1
ATOM 4238 C CA . ARG A 1 527 ? -4.009 22.759 0.296 1.00 43.28 527 ARG A CA 1
ATOM 4239 C C . ARG A 1 527 ? -4.618 21.468 0.839 1.00 43.28 527 ARG A C 1
ATOM 4241 O O . ARG A 1 527 ? -5.830 21.311 0.863 1.00 43.28 527 ARG A O 1
ATOM 4248 N N . GLU A 1 528 ? -3.762 20.624 1.416 1.00 52.06 528 GLU A N 1
ATOM 4249 C CA . GLU A 1 528 ? -4.087 19.779 2.574 1.00 52.06 528 GLU A CA 1
ATOM 4250 C C . GLU A 1 528 ? -4.377 20.642 3.818 1.00 52.06 528 GLU A C 1
ATOM 4252 O O . GLU A 1 528 ? -4.121 20.242 4.954 1.00 52.06 528 GLU A O 1
ATOM 4257 N N . GLN A 1 529 ? -4.965 21.834 3.647 1.00 50.22 529 GLN A N 1
ATOM 4258 C CA . GLN A 1 529 ? -5.838 22.256 4.717 1.00 50.22 529 GLN A CA 1
ATOM 4259 C C . GLN A 1 529 ? -6.918 21.176 4.754 1.00 50.22 529 GLN A C 1
ATOM 4261 O O . GLN A 1 529 ? -7.485 20.883 3.692 1.00 50.22 529 GLN A O 1
ATOM 4266 N N . PRO A 1 530 ? -7.203 20.555 5.919 1.00 56.25 530 PRO A N 1
ATOM 4267 C CA . PRO A 1 530 ? -8.486 19.888 6.096 1.00 56.25 530 PRO A CA 1
ATOM 4268 C C . PRO A 1 530 ? -9.526 20.756 5.381 1.00 56.25 530 PRO A C 1
ATOM 4270 O O . PRO A 1 530 ? -9.415 21.986 5.515 1.00 56.25 530 PRO A O 1
ATOM 4273 N N . PRO A 1 531 ? -10.441 20.185 4.561 1.00 60.88 531 PRO A N 1
ATOM 4274 C CA . PRO A 1 531 ? -11.404 20.994 3.816 1.00 60.88 531 PRO A CA 1
ATOM 4275 C C . PRO A 1 531 ? -11.950 22.075 4.755 1.00 60.88 531 PRO A C 1
ATOM 4277 O O . PRO A 1 531 ? -11.999 21.818 5.952 1.00 60.88 531 PRO A O 1
ATOM 4280 N N . PRO A 1 532 ? -12.294 23.294 4.311 1.00 66.56 532 PRO A N 1
ATOM 4281 C CA . PRO A 1 532 ? -12.522 24.429 5.221 1.00 66.56 532 PRO A CA 1
ATOM 4282 C C . PRO A 1 532 ? -13.463 24.134 6.408 1.00 66.56 532 PRO A C 1
ATOM 4284 O O . PRO A 1 532 ? -13.441 24.818 7.427 1.00 66.56 532 PRO A O 1
ATOM 4287 N N . ASN A 1 533 ? -14.282 23.090 6.277 1.00 73.31 533 ASN A N 1
ATOM 4288 C CA . ASN A 1 533 ? -15.132 22.511 7.295 1.00 73.31 533 ASN A CA 1
ATOM 4289 C C . ASN A 1 533 ? -14.549 21.345 8.130 1.00 73.31 533 ASN A C 1
ATOM 4291 O O . ASN A 1 533 ? -15.146 21.064 9.149 1.00 73.31 533 ASN A O 1
ATOM 4295 N N . ALA A 1 534 ? -13.458 20.651 7.807 1.00 72.56 534 ALA A N 1
ATOM 4296 C CA . ALA A 1 534 ? -13.008 19.443 8.509 1.00 72.56 534 ALA A CA 1
ATOM 4297 C C . ALA A 1 534 ? -12.640 19.673 9.979 1.00 72.56 534 ALA A C 1
ATOM 4299 O O . ALA A 1 534 ? -12.922 18.809 10.799 1.00 72.56 534 ALA A O 1
ATOM 4300 N N . ALA A 1 535 ? -12.113 20.843 10.356 1.00 78.06 535 ALA A N 1
ATOM 4301 C CA . ALA A 1 535 ? -11.983 21.189 11.776 1.00 78.06 535 ALA A CA 1
ATOM 4302 C C . ALA A 1 535 ? -13.362 21.270 12.462 1.00 78.06 535 ALA A C 1
ATOM 4304 O O . ALA A 1 535 ? -13.544 20.754 13.563 1.00 78.06 535 ALA A O 1
ATOM 4305 N N . ALA A 1 536 ? -14.353 21.858 11.784 1.00 82.19 536 ALA A N 1
ATOM 4306 C CA . ALA A 1 536 ? -15.731 21.922 12.261 1.00 82.19 536 ALA A CA 1
ATOM 4307 C C . ALA A 1 536 ? -16.434 20.551 12.226 1.00 82.19 536 ALA A C 1
ATOM 4309 O O . ALA A 1 536 ? -17.183 20.241 13.144 1.00 82.19 536 ALA A O 1
ATOM 4310 N N . GLU A 1 537 ? -16.177 19.704 11.225 1.00 81.12 537 GLU A N 1
ATOM 4311 C CA . GLU A 1 537 ? -16.688 18.333 11.147 1.00 81.12 537 GLU A CA 1
ATOM 4312 C C . GLU A 1 537 ? -16.082 17.462 12.248 1.00 81.12 537 GLU A C 1
ATOM 4314 O O . GLU A 1 537 ? -16.801 16.680 12.863 1.00 81.12 537 GLU A O 1
ATOM 4319 N N . ASN A 1 538 ? -14.791 17.624 12.544 1.00 80.50 538 ASN A N 1
ATOM 4320 C CA . ASN A 1 538 ? -14.123 16.929 13.640 1.00 80.50 538 ASN A CA 1
ATOM 4321 C C . ASN A 1 538 ? -14.647 17.385 14.996 1.00 80.50 538 ASN A C 1
ATOM 4323 O O . ASN A 1 538 ? -14.949 16.546 15.842 1.00 80.50 538 ASN A O 1
ATOM 4327 N N . ALA A 1 539 ? -14.836 18.692 15.188 1.00 84.19 539 ALA A N 1
ATOM 4328 C CA . ALA A 1 539 ? -15.481 19.216 16.387 1.00 84.19 539 ALA A CA 1
ATOM 4329 C C . ALA A 1 539 ? -16.921 18.691 16.527 1.00 84.19 539 ALA A C 1
ATOM 4331 O O . ALA A 1 539 ? -17.304 18.231 17.600 1.00 84.19 539 ALA A O 1
ATOM 4332 N N . ALA A 1 540 ? -17.700 18.684 15.440 1.00 86.25 540 ALA A N 1
ATOM 4333 C CA . ALA A 1 540 ? -19.062 18.156 15.432 1.00 86.25 540 ALA A CA 1
ATOM 4334 C C . ALA A 1 540 ? -19.100 16.656 15.756 1.00 86.25 540 ALA A C 1
ATOM 4336 O O . ALA A 1 540 ? -19.944 16.224 16.537 1.00 86.25 540 ALA A O 1
ATOM 4337 N N . ARG A 1 541 ? -18.162 15.863 15.225 1.00 82.69 541 ARG A N 1
ATOM 4338 C CA . ARG A 1 541 ? -18.038 14.442 15.577 1.00 82.69 541 ARG A CA 1
ATOM 4339 C C . ARG A 1 541 ? -17.636 14.230 17.019 1.00 82.69 541 ARG A C 1
ATOM 4341 O O . ARG A 1 541 ? -18.200 13.349 17.649 1.00 82.69 541 ARG A O 1
ATOM 4348 N N . LYS A 1 542 ? -16.716 15.034 17.553 1.00 84.06 542 LYS A N 1
ATOM 4349 C CA . LYS A 1 542 ? -16.339 14.956 18.968 1.00 84.06 542 LYS A CA 1
ATOM 4350 C C . LYS A 1 542 ? -17.560 15.192 19.861 1.00 84.06 542 LYS A C 1
ATOM 4352 O O . LYS A 1 542 ? -17.845 14.370 20.725 1.00 84.06 542 LYS A O 1
ATOM 4357 N N . ILE A 1 543 ? -18.330 16.244 19.575 1.00 88.25 543 ILE A N 1
ATOM 4358 C CA . ILE A 1 543 ? -19.582 16.550 20.282 1.00 88.25 543 ILE A CA 1
ATOM 4359 C C . ILE A 1 543 ? -20.587 15.396 20.149 1.00 88.25 543 ILE A C 1
ATOM 4361 O O . ILE A 1 543 ? -21.232 15.035 21.134 1.00 88.25 543 ILE A O 1
ATOM 4365 N N . GLN A 1 544 ? -20.712 14.802 18.958 1.00 90.00 544 GLN A N 1
ATOM 4366 C CA . GLN A 1 544 ? -21.602 13.664 18.735 1.00 90.00 544 GLN A CA 1
ATOM 4367 C C . GLN A 1 544 ? -21.162 12.436 19.541 1.00 90.00 544 GLN A C 1
ATOM 4369 O O . GLN A 1 544 ? -21.976 11.880 20.266 1.00 90.00 544 GLN A O 1
ATOM 4374 N N . SER A 1 545 ? -19.882 12.064 19.494 1.00 90.75 545 SER A N 1
ATOM 4375 C CA . SER A 1 545 ? -19.320 10.939 20.250 1.00 90.75 545 SER A CA 1
ATOM 4376 C C . SER A 1 545 ? -19.515 11.108 21.763 1.00 90.75 545 SER A C 1
ATOM 4378 O O . SER A 1 545 ? -19.890 10.162 22.453 1.00 90.75 545 SER A O 1
ATOM 4380 N N . GLU A 1 546 ? -19.332 12.323 22.289 1.00 90.00 546 GLU A N 1
ATOM 4381 C CA . GLU A 1 546 ? -19.610 12.646 23.696 1.00 90.00 546 GLU A CA 1
ATOM 4382 C C . GLU A 1 546 ? -21.108 12.584 24.030 1.00 90.00 546 GLU A C 1
ATOM 4384 O O . GLU A 1 546 ? -21.495 12.183 25.129 1.00 90.00 546 GLU A O 1
ATOM 4389 N N . SER A 1 547 ? -21.973 13.011 23.107 1.00 94.06 547 SER A N 1
ATOM 4390 C CA . SER A 1 547 ? -23.423 12.870 23.255 1.00 94.06 547 SER A CA 1
ATOM 4391 C C . SER A 1 547 ? -23.831 11.399 23.298 1.00 94.06 547 SER A C 1
ATOM 4393 O O . SER A 1 547 ? -24.556 11.006 24.208 1.00 94.06 547 SER A O 1
ATOM 4395 N N . ASP A 1 548 ? -23.316 10.590 22.374 1.00 94.69 548 ASP A N 1
ATOM 4396 C CA . ASP A 1 548 ? -23.606 9.162 22.263 1.00 94.69 548 ASP A CA 1
ATOM 4397 C C . ASP A 1 548 ? -23.147 8.402 23.519 1.00 94.69 548 ASP A C 1
ATOM 4399 O O . ASP A 1 548 ? -23.898 7.599 24.073 1.00 94.69 548 ASP A O 1
ATOM 4403 N N . LEU A 1 549 ? -21.944 8.695 24.031 1.00 93.81 549 LEU A N 1
ATOM 4404 C CA . LEU A 1 549 ? -21.451 8.107 25.282 1.00 93.81 549 LEU A CA 1
ATOM 4405 C C . LEU A 1 549 ? -22.301 8.500 26.491 1.00 93.81 549 LEU A C 1
ATOM 4407 O O . LEU A 1 549 ? -22.598 7.655 27.338 1.00 93.81 549 LEU A O 1
ATOM 4411 N N . ARG A 1 550 ? -22.695 9.776 26.595 1.00 94.69 550 ARG A N 1
ATOM 4412 C CA . ARG A 1 550 ? -23.586 10.226 27.673 1.00 94.69 550 ARG A CA 1
ATOM 4413 C C . ARG A 1 550 ? -24.923 9.509 27.607 1.00 94.69 550 ARG A C 1
ATOM 4415 O O . ARG A 1 550 ? -25.407 9.078 28.645 1.00 94.69 550 ARG A O 1
ATOM 4422 N N . GLU A 1 551 ? -25.486 9.354 26.413 1.00 96.50 551 GLU A N 1
ATOM 4423 C CA . GLU A 1 551 ? -26.742 8.635 26.203 1.00 96.50 551 GLU A CA 1
ATOM 4424 C C . GLU A 1 551 ? -26.631 7.170 26.652 1.00 96.50 551 GLU A C 1
ATOM 4426 O O . GLU A 1 551 ? -27.481 6.697 27.405 1.00 96.50 551 GLU A O 1
ATOM 4431 N N . ILE A 1 552 ? -25.544 6.474 26.290 1.00 96.88 552 ILE A N 1
ATOM 4432 C CA . ILE A 1 552 ? -25.264 5.108 26.763 1.00 96.88 552 ILE A CA 1
ATOM 4433 C C . ILE A 1 552 ? -25.217 5.056 28.297 1.00 96.88 552 ILE A C 1
ATOM 4435 O O . ILE A 1 552 ? -25.887 4.217 28.904 1.00 96.88 552 ILE A O 1
ATOM 4439 N N . ARG A 1 553 ? -24.489 5.991 28.921 1.00 96.19 553 ARG A N 1
ATOM 4440 C CA . ARG A 1 553 ? -24.296 6.073 30.380 1.00 96.19 553 ARG A CA 1
ATOM 4441 C C . ARG A 1 553 ? -25.579 6.366 31.171 1.00 96.19 553 ARG A C 1
ATOM 4443 O O . ARG A 1 553 ? -25.608 6.126 32.375 1.00 96.19 553 ARG A O 1
ATOM 4450 N N . VAL A 1 554 ? -26.648 6.854 30.529 1.00 96.44 554 VAL A N 1
ATOM 4451 C CA . VAL A 1 554 ? -27.971 6.994 31.173 1.00 96.44 554 VAL A CA 1
ATOM 4452 C C . VAL A 1 554 ? -28.624 5.629 31.418 1.00 96.44 554 VAL A C 1
ATOM 4454 O O . VAL A 1 554 ? -29.329 5.463 32.413 1.00 96.44 554 VAL A O 1
ATOM 4457 N N . PHE A 1 555 ? -28.395 4.655 30.533 1.00 96.62 555 PHE A N 1
ATOM 4458 C CA . PHE A 1 555 ? -29.075 3.354 30.560 1.00 96.62 555 PHE A CA 1
ATOM 4459 C C . PHE A 1 555 ? -28.201 2.209 31.067 1.00 96.62 555 PHE A C 1
ATOM 4461 O O . PHE A 1 555 ? -28.733 1.240 31.610 1.00 96.62 555 PHE A O 1
ATOM 4468 N N . PHE A 1 556 ? -26.885 2.305 30.882 1.00 96.88 556 PHE A N 1
ATOM 4469 C CA . PHE A 1 556 ? -25.930 1.269 31.252 1.00 96.88 556 PHE A CA 1
ATOM 4470 C C . PHE A 1 556 ? -24.710 1.884 31.924 1.00 96.88 556 PHE A C 1
ATOM 4472 O O . PHE A 1 556 ? -24.179 2.899 31.482 1.00 96.88 556 PHE A O 1
ATOM 4479 N N . THR A 1 557 ? -24.225 1.236 32.974 1.00 96.25 557 THR A N 1
ATOM 4480 C CA . THR A 1 557 ? -22.907 1.539 33.534 1.00 96.25 557 THR A CA 1
ATOM 4481 C C . THR A 1 557 ? -21.801 1.084 32.580 1.00 96.25 557 THR A C 1
ATOM 4483 O O . THR A 1 557 ? -21.976 0.125 31.829 1.00 96.25 557 THR A O 1
ATOM 4486 N N . ASP A 1 558 ? -20.625 1.714 32.648 1.00 96.00 558 ASP A N 1
ATOM 4487 C CA . ASP A 1 558 ? -19.478 1.323 31.813 1.00 96.00 558 ASP A CA 1
ATOM 4488 C C . ASP A 1 558 ? -19.095 -0.160 32.022 1.00 96.00 558 ASP A C 1
ATOM 4490 O O . ASP A 1 558 ? -18.716 -0.846 31.076 1.00 96.00 558 ASP A O 1
ATOM 4494 N N . VAL A 1 559 ? -19.285 -0.685 33.240 1.00 96.00 559 VAL A N 1
ATOM 4495 C CA . VAL A 1 559 ? -19.104 -2.112 33.560 1.00 96.00 559 VAL A CA 1
ATOM 4496 C C . VAL A 1 559 ? -20.127 -2.985 32.832 1.00 96.00 559 VAL A C 1
ATOM 4498 O O . VAL A 1 559 ? -19.754 -3.992 32.241 1.00 96.00 559 VAL A O 1
ATOM 4501 N N . GLU A 1 560 ? -21.409 -2.612 32.837 1.00 97.12 560 GLU A N 1
ATOM 4502 C CA . GLU A 1 560 ? -22.438 -3.366 32.111 1.00 97.12 560 GLU A CA 1
ATOM 4503 C C . GLU A 1 560 ? -22.175 -3.381 30.606 1.00 97.12 560 GLU A C 1
ATOM 4505 O O . GLU A 1 560 ? -22.329 -4.427 29.979 1.00 97.12 560 GLU A O 1
ATOM 4510 N N . VAL A 1 561 ? -21.752 -2.253 30.026 1.00 97.31 561 VAL A N 1
ATOM 4511 C CA . VAL A 1 561 ? -21.405 -2.191 28.600 1.00 97.31 561 VAL A CA 1
ATOM 4512 C C . VAL A 1 561 ? -20.203 -3.085 28.299 1.00 97.31 561 VAL A C 1
ATOM 4514 O O . VAL A 1 561 ? -20.273 -3.870 27.357 1.00 97.31 561 VAL A O 1
ATOM 4517 N N . ALA A 1 562 ? -19.144 -3.051 29.116 1.00 96.75 562 ALA A N 1
ATOM 4518 C CA . ALA A 1 562 ? -17.995 -3.942 28.949 1.00 96.75 562 ALA A CA 1
ATOM 4519 C C . ALA A 1 562 ? -18.411 -5.422 28.951 1.00 96.75 562 ALA A C 1
ATOM 4521 O O . ALA A 1 562 ? -17.992 -6.180 28.079 1.00 96.75 562 ALA A O 1
ATOM 4522 N N . GLU A 1 563 ? -19.280 -5.834 29.877 1.00 97.25 563 GLU A N 1
ATOM 4523 C CA . GLU A 1 563 ? -19.763 -7.218 29.947 1.00 97.25 563 GLU A CA 1
ATOM 4524 C C . GLU A 1 563 ? -20.658 -7.600 28.758 1.00 97.25 563 GLU A C 1
ATOM 4526 O O . GLU A 1 563 ? -20.540 -8.711 28.237 1.00 97.25 563 GLU A O 1
ATOM 4531 N N . ILE A 1 564 ? -21.500 -6.680 28.266 1.00 97.62 564 ILE A N 1
ATOM 4532 C CA . ILE A 1 564 ? -22.286 -6.885 27.036 1.00 97.62 564 ILE A CA 1
ATOM 4533 C C . ILE A 1 564 ? -21.352 -7.104 25.840 1.00 97.62 564 ILE A C 1
ATOM 4535 O O . ILE A 1 564 ? -21.547 -8.045 25.068 1.00 97.62 564 ILE A O 1
ATOM 4539 N N . LEU A 1 565 ? -20.325 -6.265 25.689 1.00 97.50 565 LEU A N 1
ATOM 4540 C CA . LEU A 1 565 ? -19.395 -6.342 24.562 1.00 97.50 565 LEU A CA 1
ATOM 4541 C C . LEU A 1 565 ? -18.506 -7.582 24.637 1.00 97.50 565 LEU A C 1
ATOM 4543 O O . LEU A 1 565 ? -18.345 -8.252 23.622 1.00 97.50 565 LEU A O 1
ATOM 4547 N N . LYS A 1 566 ? -18.021 -7.961 25.825 1.00 96.25 566 LYS A N 1
ATOM 4548 C CA . LYS A 1 566 ? -17.306 -9.231 26.041 1.00 96.25 566 LYS A CA 1
ATOM 4549 C C . LYS A 1 566 ? -18.163 -10.435 25.674 1.00 96.25 566 LYS A C 1
ATOM 4551 O O . LYS A 1 566 ? -17.677 -11.357 25.024 1.00 96.25 566 LYS A O 1
ATOM 4556 N N . ALA A 1 567 ? -19.431 -10.446 26.086 1.00 96.69 567 ALA A N 1
ATOM 4557 C CA . ALA A 1 567 ? -20.350 -11.526 25.744 1.00 96.69 567 ALA A CA 1
ATOM 4558 C C . ALA A 1 567 ? -20.561 -11.615 24.223 1.00 96.69 567 ALA A C 1
ATOM 4560 O O . ALA A 1 567 ? -20.458 -12.705 23.657 1.00 96.69 567 ALA A O 1
ATOM 4561 N N . ALA A 1 568 ? -20.765 -10.474 23.558 1.00 96.69 568 ALA A N 1
ATOM 4562 C CA . ALA A 1 568 ? -20.902 -10.410 22.105 1.00 96.69 568 ALA A CA 1
ATOM 4563 C C . ALA A 1 568 ? -19.621 -10.847 21.370 1.00 96.69 568 ALA A C 1
ATOM 4565 O O . ALA A 1 568 ? -19.694 -11.600 20.396 1.00 96.69 568 ALA A O 1
ATOM 4566 N N . ALA A 1 569 ? -18.450 -10.436 21.863 1.00 96.38 569 ALA A N 1
ATOM 4567 C CA . ALA A 1 569 ? -17.151 -10.824 21.326 1.00 96.38 569 ALA A CA 1
ATOM 4568 C C . ALA A 1 569 ? -16.945 -12.343 21.406 1.00 96.38 569 ALA A C 1
ATOM 4570 O O . ALA A 1 569 ? -16.588 -12.962 20.403 1.00 96.38 569 ALA A O 1
ATOM 4571 N N . ARG A 1 570 ? -17.274 -12.957 22.554 1.00 95.75 570 ARG A N 1
ATOM 4572 C CA . ARG A 1 570 ? -17.217 -14.416 22.754 1.00 95.75 570 ARG A CA 1
ATOM 4573 C C . ARG A 1 570 ? -18.143 -15.169 21.809 1.00 95.75 570 ARG A C 1
ATOM 4575 O O . ARG A 1 570 ? -17.733 -16.177 21.243 1.00 95.75 570 ARG A O 1
ATOM 4582 N N . GLU A 1 571 ? -19.363 -14.677 21.595 1.00 95.06 571 GLU A N 1
ATOM 4583 C CA . GLU A 1 571 ? -20.299 -15.272 20.628 1.00 95.06 571 GLU A CA 1
ATOM 4584 C C . GLU A 1 571 ? -19.754 -15.214 19.189 1.00 95.06 571 GLU A C 1
ATOM 4586 O O . GLU A 1 571 ? -19.985 -16.123 18.393 1.00 95.06 571 GLU A O 1
ATOM 4591 N N . ASN A 1 572 ? -18.957 -14.189 18.878 1.00 93.94 572 ASN A N 1
ATOM 4592 C CA . ASN A 1 572 ? -18.248 -14.045 17.606 1.00 93.94 572 ASN A CA 1
ATOM 4593 C C . ASN A 1 572 ? -16.857 -14.719 17.586 1.00 93.94 572 ASN A C 1
ATOM 4595 O O . ASN A 1 572 ? -16.129 -14.600 16.599 1.00 93.94 572 ASN A O 1
ATOM 4599 N N . GLY A 1 573 ? -16.509 -15.466 18.640 1.00 93.25 573 GLY A N 1
ATOM 4600 C CA . GLY A 1 573 ? -15.294 -16.275 18.761 1.00 93.25 573 GLY A CA 1
ATOM 4601 C C . GLY A 1 573 ? -14.032 -15.520 19.172 1.00 93.25 573 GLY A C 1
ATOM 4602 O O . GLY A 1 573 ? -12.933 -16.050 19.010 1.00 93.25 573 GLY A O 1
ATOM 4603 N N . ILE A 1 574 ? -14.170 -14.310 19.715 1.00 92.94 574 ILE A N 1
ATOM 4604 C CA . ILE A 1 574 ? -13.078 -13.612 20.392 1.00 92.94 574 ILE A CA 1
ATOM 4605 C C . ILE A 1 574 ? -13.169 -13.886 21.899 1.00 92.94 574 ILE A C 1
ATOM 4607 O O . ILE A 1 574 ? -14.122 -13.477 22.562 1.00 92.94 574 ILE A O 1
ATOM 4611 N N . GLU A 1 575 ? -12.185 -14.590 22.446 1.00 90.06 575 GLU A N 1
ATOM 4612 C CA . GLU A 1 575 ? -12.102 -14.875 23.882 1.00 90.06 575 GLU A CA 1
ATOM 4613 C C . GLU A 1 575 ? -11.561 -13.650 24.631 1.00 90.06 575 GLU A C 1
ATOM 4615 O O . GLU A 1 575 ? -10.868 -12.848 24.032 1.00 90.06 575 GLU A O 1
ATOM 4620 N N . ASP A 1 576 ? -11.933 -13.457 25.902 1.00 86.00 576 ASP A N 1
ATOM 4621 C CA . ASP A 1 576 ? -11.376 -12.467 26.852 1.00 86.00 576 ASP A CA 1
ATOM 4622 C C . ASP A 1 576 ? -10.982 -11.068 26.325 1.00 86.00 576 ASP A C 1
ATOM 4624 O O . ASP A 1 576 ? -10.047 -10.431 26.815 1.00 86.00 576 ASP A O 1
ATOM 4628 N N . TYR A 1 577 ? -11.733 -10.548 25.356 1.00 89.00 577 TYR A N 1
ATOM 4629 C CA . TYR A 1 577 ? -11.472 -9.247 24.755 1.00 89.00 577 TYR A CA 1
ATOM 4630 C C . TYR A 1 577 ? -12.204 -8.130 25.500 1.00 89.00 577 TYR A C 1
ATOM 4632 O O . TYR A 1 577 ? -13.413 -7.948 25.359 1.00 89.00 577 TYR A O 1
ATOM 4640 N N . ASP A 1 578 ? -11.454 -7.378 26.305 1.00 88.94 578 ASP A N 1
ATOM 4641 C CA . ASP A 1 578 ? -11.945 -6.225 27.066 1.00 88.94 578 ASP A CA 1
ATOM 4642 C C . ASP A 1 578 ? -11.463 -4.903 26.453 1.00 88.94 578 ASP A C 1
ATOM 4644 O O . ASP A 1 578 ? -10.509 -4.281 26.918 1.00 88.94 578 ASP A O 1
ATOM 4648 N N . ALA A 1 579 ? -12.101 -4.482 25.360 1.00 89.56 579 ALA A N 1
ATOM 4649 C CA . ALA A 1 579 ? -11.733 -3.245 24.668 1.00 89.56 579 ALA A CA 1
ATOM 4650 C C . ALA A 1 579 ? -12.442 -1.994 25.210 1.00 89.56 579 ALA A C 1
ATOM 4652 O O . ALA A 1 579 ? -12.018 -0.877 24.919 1.00 89.56 579 ALA A O 1
ATOM 4653 N N . TRP A 1 580 ? -13.527 -2.149 25.976 1.00 92.00 580 TRP A N 1
ATOM 4654 C CA . TRP A 1 580 ? -14.418 -1.032 26.306 1.00 92.00 580 TRP A CA 1
ATOM 4655 C C . TRP A 1 580 ? -13.765 0.013 27.210 1.00 92.00 580 TRP A C 1
ATOM 4657 O O . TRP A 1 580 ? -13.881 1.208 26.953 1.00 92.00 580 TRP A O 1
ATOM 4667 N N . PHE A 1 581 ? -13.016 -0.417 28.224 1.00 89.75 581 PHE A N 1
ATOM 4668 C CA . PHE A 1 581 ? -12.308 0.525 29.091 1.00 89.75 581 PHE A CA 1
ATOM 4669 C C . PHE A 1 581 ? -11.193 1.269 28.350 1.00 89.75 581 PHE A C 1
ATOM 4671 O O . PHE A 1 581 ? -11.049 2.470 28.546 1.00 89.75 581 PHE A O 1
ATOM 4678 N N . SER A 1 582 ? -10.488 0.599 27.429 1.00 88.81 582 SER A N 1
ATOM 4679 C CA . SER A 1 582 ? -9.516 1.240 26.526 1.00 88.81 582 SER A CA 1
ATOM 4680 C C . SER A 1 582 ? -10.189 2.297 25.637 1.00 88.81 582 SER A C 1
ATOM 4682 O O . SER A 1 582 ? -9.654 3.390 25.446 1.00 88.81 582 SER A O 1
ATOM 4684 N N . ILE A 1 583 ? -11.396 2.010 25.133 1.00 88.38 583 ILE A N 1
ATOM 4685 C CA . ILE A 1 583 ? -12.201 2.959 24.350 1.00 88.38 583 ILE A CA 1
ATOM 4686 C C . ILE A 1 583 ? -12.572 4.184 25.195 1.00 88.38 583 ILE A C 1
ATOM 4688 O O . ILE A 1 583 ? -12.323 5.313 24.773 1.00 88.38 583 ILE A O 1
ATOM 4692 N N . ILE A 1 584 ? -13.143 3.975 26.384 1.00 90.06 584 ILE A N 1
ATOM 4693 C CA . ILE A 1 584 ? -13.563 5.072 27.262 1.00 90.06 584 ILE A CA 1
ATOM 4694 C C . ILE A 1 584 ? -12.374 5.917 27.695 1.00 90.06 584 ILE A C 1
ATOM 4696 O O . ILE A 1 584 ? -12.450 7.135 27.600 1.00 90.06 584 ILE A O 1
ATOM 4700 N N . GLU A 1 585 ? -11.279 5.301 28.142 1.00 88.94 585 GLU A N 1
ATOM 4701 C CA . GLU A 1 585 ? -10.100 6.023 28.624 1.00 88.94 585 GLU A CA 1
ATOM 4702 C C . GLU A 1 585 ? -9.568 6.986 27.557 1.00 88.94 585 GLU A C 1
ATOM 4704 O O . GLU A 1 585 ? -9.298 8.150 27.847 1.00 88.94 585 GLU A O 1
ATOM 4709 N N . LYS A 1 586 ? -9.511 6.540 26.299 1.00 85.38 586 LYS A N 1
ATOM 4710 C CA . LYS A 1 586 ? -9.111 7.378 25.160 1.00 85.38 586 LYS A CA 1
ATOM 4711 C C . LYS A 1 586 ? -10.098 8.511 24.892 1.00 85.38 586 LYS A C 1
ATOM 4713 O O . LYS A 1 586 ? -9.688 9.636 24.617 1.00 85.38 586 LYS A O 1
ATOM 4718 N N . LEU A 1 587 ? -11.397 8.234 24.977 1.00 85.44 587 LEU A N 1
ATOM 4719 C CA . LEU A 1 587 ? -12.441 9.235 24.750 1.00 85.44 587 LEU A CA 1
ATOM 4720 C C . LEU A 1 587 ? -12.546 10.259 25.890 1.00 85.44 587 LEU A C 1
ATOM 4722 O O . LEU A 1 587 ? -12.825 11.427 25.623 1.00 85.44 587 LEU A O 1
ATOM 4726 N N . ASP A 1 588 ? -12.281 9.858 27.131 1.00 87.25 588 ASP A N 1
ATOM 4727 C CA . ASP A 1 588 ? -12.259 10.741 28.297 1.00 87.25 588 ASP A CA 1
ATOM 4728 C C . ASP A 1 588 ? -10.933 11.534 28.363 1.00 87.25 588 ASP A C 1
ATOM 4730 O O . ASP A 1 588 ? -10.948 12.723 28.684 1.00 87.25 588 ASP A O 1
ATOM 4734 N N . ALA A 1 589 ? -9.791 10.963 27.952 1.00 83.69 589 ALA A N 1
ATOM 4735 C CA . ALA A 1 589 ? -8.517 11.689 27.841 1.00 83.69 589 ALA A CA 1
ATOM 4736 C C . ALA A 1 589 ? -8.612 12.900 26.892 1.00 83.69 589 ALA A C 1
ATOM 4738 O O . ALA A 1 589 ? -8.127 13.985 27.220 1.00 83.69 589 ALA A O 1
ATOM 4739 N N . ARG A 1 590 ? -9.344 12.763 25.776 1.00 75.12 590 ARG A N 1
ATOM 4740 C CA . ARG A 1 590 ? -9.663 13.874 24.856 1.00 75.12 590 ARG A CA 1
ATOM 4741 C C . ARG A 1 590 ? -10.385 15.047 25.520 1.00 75.12 590 ARG A C 1
ATOM 4743 O O . ARG A 1 590 ? -10.353 16.156 24.979 1.00 75.12 590 ARG A O 1
ATOM 4750 N N . GLN A 1 591 ? -11.126 14.814 26.603 1.00 72.25 591 GLN A N 1
ATOM 4751 C CA . GLN A 1 591 ? -11.852 15.877 27.306 1.00 72.25 591 GLN A CA 1
ATOM 4752 C C . GLN A 1 591 ? -10.884 16.726 28.134 1.00 72.25 591 GLN A C 1
ATOM 4754 O O . GLN A 1 591 ? -11.047 17.941 28.202 1.00 72.25 591 GLN A O 1
ATOM 4759 N N . ASN A 1 592 ? -9.837 16.104 28.681 1.00 74.50 592 ASN A N 1
ATOM 4760 C CA . ASN A 1 592 ? -8.856 16.773 29.533 1.00 74.50 592 ASN A CA 1
ATOM 4761 C C . ASN A 1 592 ? -7.860 17.644 28.753 1.00 74.50 592 ASN A C 1
ATOM 4763 O O . ASN A 1 592 ? -7.329 18.590 29.319 1.00 74.50 592 ASN A O 1
ATOM 4767 N N . GLU A 1 593 ? -7.618 17.374 27.467 1.00 73.44 593 GLU A N 1
ATOM 4768 C CA . GLU A 1 593 ? -6.737 18.209 26.628 1.00 73.44 593 GLU A CA 1
ATOM 4769 C C . GLU A 1 593 ? -7.398 19.515 26.143 1.00 73.44 593 GLU A C 1
ATOM 4771 O O . GLU A 1 593 ? -6.721 20.392 25.609 1.00 73.44 593 GLU A O 1
ATOM 4776 N N . GLY A 1 594 ? -8.723 19.648 26.287 1.00 61.66 594 GLY A N 1
ATOM 4777 C CA . GLY A 1 594 ? -9.496 20.797 25.799 1.00 61.66 594 GLY A CA 1
ATOM 4778 C C . GLY A 1 594 ? -9.859 21.856 26.848 1.00 61.66 594 GLY A C 1
ATOM 4779 O O . GLY A 1 594 ? -10.528 22.826 26.487 1.00 61.66 594 GLY A O 1
ATOM 4780 N N . VAL A 1 595 ? -9.472 21.663 28.114 1.00 46.47 595 VAL A N 1
ATOM 4781 C CA . VAL A 1 595 ? -9.707 22.582 29.249 1.00 46.47 595 VAL A CA 1
ATOM 4782 C C . VAL A 1 595 ? -8.387 23.213 29.658 1.00 46.47 595 VAL A C 1
ATOM 4784 O O . VAL A 1 595 ? -8.381 24.445 29.881 1.00 46.47 595 VAL A O 1
#

Foldseek 3Di:
DLVVCLVPVVCVVVKPDDPLLVCLLVVPLVSNLVCCVVPVPSQQDAIPFRDGSLLSCLLFLLSNLSSLLSPCLVQQAGATNVRDGSLLVNLVHALNSNLLSLLLLHACEPSNLLSQLVCCPQQVDDPLSLLSSLVSLQLLQLVLLVVLVVQPDPVLPPVVVCNQARDFQCLLVSCVRCVVSVHDDFNSSDYYNKRDGPLLRQRDFLVSVVSNVVSRHLPLQRAIQLRHGSLLNLLSHDQDLRSLLSNLSSVVSPHDQQAAGDWDDPRNFDPPPWWTAQRRDGSLLSNLLRLLVSCVVVLVVLCPVPHPSVVSNVVSVVCQLPDPRASQFPWLLADRHDGSLVSSPLDPDCPVNVSRVVVSLVVCCVPVVPCSLVSVLSVLSNVLCVLLVQDGQWQSQAPCVVVVPDNRLVPPSDRRIGGDPVVVVVSCVVCVVVSVVSVVVSVVLNCVSVPPPDPDDPVRCVVPPVVVVSVVVLVVVVVVVVVVVVVCVVVVDDDDPPVPPCSPVSPPPRPPPPPDDPDDVCVVRVPPPSPPCSVVSVVVSLVSNVVSVVVSVVPDDLVRSQVSSQVSSVVSPSHPRRCSVVSVVSSVVVVVVVD

Radius of gyration: 30.21 Å; chains: 1; bounding box: 82×62×92 Å

pLDDT: mean 83.13, std 15.42, range [42.25, 98.38]